Protein AF-A0A4S2L5A6-F1 (afdb_monomer)

Mean predicted aligned error: 13.12 Å

pLDDT: mean 86.9, std 11.58, range [36.34, 98.62]

Sequence (730 aa):
MTTREILTIQLGHYSNFIGAHWWNLQESNFTYDPKNPSEVNHNVLYKEGENSRKQVTFTPRLLVADLKGTLGYLNEQGSLYDTKPSDNQLLWDSTKLEITSAEPSPKSPFIQNLNELDKAVDAETYNFESDVKSWVDYLLPLFHPRTVHSIKQYSHNCTQRPFNIFTYGRDLWATEQFSDNFADRIRSYVEECDLMQGFQVLMDSADGFAGLGASCVQHLRDEYGKSILAFPCLDFNNAEPSASDLVKVVNTALCWQHIGEDSSLYSPLSCGQVGWPFAADSRKFENITYSPELRYHSSAILATALDTVSLRYRTKKYSGASLSDLCADLNKLGRKAAATSLSLPFPMKMKMDLIDVLDGFEGSLWTSLTPSCDIPMDNNMQSIALRGIPEDRIKRPVHEATKQISKPAYKCSSVHEMMTLYLACTCHASATYLCNIEAPLKISLPYPKIFNNNVTEDGNIADWPVGTNVNSVAVMAGMHSGSNVAAMYESLLEQTKRIRNIKKFHAFTDSGLEEDEFMECIHNLADCKEAVMGNKVATFTEEQLEDYQDCTFFTRKEILRIFKRFREIGDPGMIPRTMTPQEASSLRLPLSYLARIPELKENPFRERISEVFTQRQDSGQSTSLSEGICFEEFLEMLSVFSEQAPRDLKVFYAFKIYDFDEDGVLGLGDLERTCRQLTRGGLSAEEVATVCRKVLEESDIDGDGALSYLEFEHVVTRSSDFMATFHIRI

Radius of gyration: 32.07 Å; Cα contacts (8 Å, |Δi|>4): 1258; chains: 1; bounding box: 84×55×101 Å

InterPro domains:
  IPR002048 EF-hand domain [PF13499] (650-716)
  IPR002048 EF-hand domain [PS50222] (646-681)
  IPR002048 EF-hand domain [PS50222] (687-722)
  IPR002048 EF-hand domain [cd00051] (650-712)
  IPR011992 EF-hand domain pair [SSF47473] (533-728)
  IPR018247 EF-Hand 1, calcium-binding site [PS00018] (659-671)
  IPR018247 EF-Hand 1, calcium-binding site [PS00018] (700-712)
  IPR019605 Misato Segment II tubulin-like domain [PF10644] (4-115)
  IPR029209 DML1/Misato, tubulin domain [PF14881] (130-313)
  IPR036525 Tubulin/FtsZ, GTPase domain superfamily [G3DSA:3.40.50.1440] (2-436)
  IPR036525 Tubulin/FtsZ, GTPase domain superfamily [SSF52490] (4-314)
  IPR049942 DML1/Misato [PTHR13391] (4-529)

Structure (mmCIF, N/CA/C/O backbone):
data_AF-A0A4S2L5A6-F1
#
_entry.id   AF-A0A4S2L5A6-F1
#
loop_
_atom_site.group_PDB
_atom_site.id
_atom_site.type_symbol
_atom_site.label_atom_id
_atom_site.label_alt_id
_atom_site.label_comp_id
_atom_site.label_asym_id
_atom_site.label_entity_id
_atom_site.label_seq_id
_atom_site.pdbx_PDB_ins_code
_atom_site.Cartn_x
_atom_site.Cartn_y
_atom_site.Cartn_z
_atom_site.occupancy
_atom_site.B_iso_or_equiv
_atom_site.auth_seq_id
_atom_site.auth_comp_id
_atom_site.auth_asym_id
_atom_site.auth_atom_id
_atom_site.pdbx_PDB_model_num
ATOM 1 N N . MET A 1 1 ? -1.983 -23.517 -16.616 1.00 50.59 1 MET A N 1
ATOM 2 C CA . MET A 1 1 ? -1.564 -23.160 -15.244 1.00 50.59 1 MET A CA 1
ATOM 3 C C . MET A 1 1 ? -2.751 -22.496 -14.590 1.00 50.59 1 MET A C 1
ATOM 5 O O . MET A 1 1 ? -3.344 -21.639 -15.228 1.00 50.59 1 MET A O 1
ATOM 9 N N . THR A 1 2 ? -3.126 -22.914 -13.389 1.00 64.38 2 THR A N 1
ATOM 10 C CA . THR A 1 2 ? -4.162 -22.233 -12.611 1.00 64.38 2 THR A CA 1
ATOM 11 C C . THR A 1 2 ? -3.627 -20.861 -12.197 1.00 64.38 2 THR A C 1
ATOM 13 O O . THR A 1 2 ? -2.618 -20.783 -11.493 1.00 64.38 2 THR A O 1
ATOM 16 N N . THR A 1 3 ? -4.226 -19.791 -12.713 1.00 81.19 3 THR A N 1
ATOM 17 C CA . THR A 1 3 ? -3.853 -18.416 -12.360 1.00 81.19 3 THR A CA 1
ATOM 18 C C . THR A 1 3 ? -4.300 -18.141 -10.929 1.00 81.19 3 THR A C 1
ATOM 20 O O . THR A 1 3 ? -5.350 -18.622 -10.529 1.00 81.19 3 THR A O 1
ATOM 23 N N . ARG A 1 4 ? -3.496 -17.407 -10.155 1.00 90.81 4 ARG A N 1
ATOM 24 C CA . ARG A 1 4 ? -3.888 -16.918 -8.830 1.00 90.81 4 ARG A CA 1
ATOM 25 C C . ARG A 1 4 ? -4.228 -15.442 -8.945 1.00 90.81 4 ARG A C 1
ATOM 27 O O . ARG A 1 4 ? -3.327 -14.629 -9.148 1.00 90.81 4 ARG A O 1
ATOM 34 N N . GLU A 1 5 ? -5.498 -15.092 -8.882 1.00 95.69 5 GLU A N 1
ATOM 35 C CA . GLU A 1 5 ? -5.954 -13.736 -9.178 1.00 95.69 5 GLU A CA 1
ATOM 36 C C . GLU A 1 5 ? -5.862 -12.806 -7.967 1.00 95.69 5 GLU A C 1
ATOM 38 O O . GLU A 1 5 ? -5.945 -13.230 -6.809 1.00 95.69 5 GLU A O 1
ATOM 43 N N . ILE A 1 6 ? -5.677 -11.517 -8.248 1.00 97.38 6 ILE A N 1
ATOM 44 C CA . ILE A 1 6 ? -5.654 -10.441 -7.259 1.00 97.38 6 ILE A CA 1
ATOM 45 C C . ILE A 1 6 ? -6.679 -9.390 -7.677 1.00 97.38 6 ILE A C 1
ATOM 47 O O . ILE A 1 6 ? -6.731 -9.000 -8.844 1.00 97.38 6 ILE A O 1
ATOM 51 N N . LEU A 1 7 ? -7.476 -8.923 -6.715 1.00 97.94 7 LEU A N 1
ATOM 52 C CA . LEU A 1 7 ? -8.350 -7.766 -6.895 1.00 97.94 7 LEU A CA 1
ATOM 53 C C . LEU A 1 7 ? -7.623 -6.507 -6.415 1.00 97.94 7 LEU A C 1
ATOM 55 O O . LEU A 1 7 ? -7.168 -6.446 -5.270 1.00 97.94 7 LEU A O 1
ATOM 59 N N . THR A 1 8 ? -7.532 -5.500 -7.278 1.00 98.38 8 THR A N 1
ATOM 60 C CA . THR A 1 8 ? -6.984 -4.188 -6.929 1.00 98.38 8 THR A CA 1
ATOM 61 C C . THR A 1 8 ? -8.119 -3.220 -6.596 1.00 98.38 8 THR A C 1
ATOM 63 O O . THR A 1 8 ? -9.109 -3.138 -7.320 1.00 98.38 8 THR A O 1
ATOM 66 N N . ILE A 1 9 ? -7.977 -2.467 -5.510 1.00 98.62 9 ILE A N 1
ATOM 67 C CA . ILE A 1 9 ? -8.931 -1.455 -5.048 1.00 98.62 9 ILE A CA 1
ATOM 68 C C . ILE A 1 9 ? -8.199 -0.109 -4.966 1.00 98.62 9 ILE A C 1
ATOM 70 O O . ILE A 1 9 ? -7.100 -0.041 -4.418 1.00 98.62 9 ILE A O 1
ATOM 74 N N . GLN A 1 10 ? -8.776 0.947 -5.538 1.00 98.31 10 GLN A N 1
ATOM 75 C CA . GLN A 1 10 ? -8.211 2.302 -5.574 1.00 98.31 10 GLN A CA 1
ATOM 76 C C . GLN A 1 10 ? -9.214 3.289 -4.972 1.00 98.31 10 GLN A C 1
ATOM 78 O O . GLN A 1 10 ? -10.353 3.374 -5.434 1.00 98.31 10 GLN A O 1
ATOM 83 N N . LEU A 1 11 ? -8.815 3.984 -3.906 1.00 97.94 11 LEU A N 1
ATOM 84 C CA . LEU A 1 11 ? -9.685 4.833 -3.092 1.00 97.94 11 LEU A CA 1
ATOM 85 C C . LEU A 1 11 ? -9.046 6.209 -2.910 1.00 97.94 11 LEU A C 1
ATOM 87 O O . LEU A 1 11 ? -8.252 6.421 -1.994 1.00 97.94 11 LEU A O 1
ATOM 91 N N . GLY A 1 12 ? -9.423 7.151 -3.763 1.00 96.38 12 GLY A N 1
ATOM 92 C CA . GLY A 1 12 ? -8.946 8.524 -3.665 1.00 96.38 12 GLY A CA 1
ATOM 93 C C . GLY A 1 12 ? -8.407 9.078 -4.963 1.00 96.38 12 GLY A C 1
ATOM 94 O O . GLY A 1 12 ? -8.119 8.369 -5.924 1.00 96.38 12 GLY A O 1
ATOM 95 N N . HIS A 1 13 ? -8.307 10.396 -5.011 1.00 95.44 13 HIS A N 1
ATOM 96 C CA . HIS A 1 13 ? -8.002 11.080 -6.249 1.00 95.44 13 HIS A CA 1
ATOM 97 C C . HIS A 1 13 ? -6.552 10.841 -6.684 1.00 95.44 13 HIS A C 1
ATOM 99 O O . HIS A 1 13 ? -6.303 10.533 -7.850 1.00 95.44 13 HIS A O 1
ATOM 105 N N . TYR A 1 14 ? -5.587 10.940 -5.766 1.00 96.38 14 TYR A N 1
ATOM 106 C CA . TYR A 1 14 ? -4.170 10.766 -6.093 1.00 96.38 14 TYR A CA 1
ATOM 107 C C . TYR A 1 14 ? -3.810 9.297 -6.359 1.00 96.38 14 TYR A C 1
ATOM 109 O O . TYR A 1 14 ? -3.102 8.986 -7.319 1.00 96.38 14 TYR A O 1
ATOM 117 N N . SER A 1 15 ? -4.361 8.374 -5.576 1.00 97.50 15 SER A N 1
ATOM 118 C CA . SER A 1 15 ? -4.265 6.930 -5.803 1.00 97.50 15 SER A CA 1
ATOM 119 C C . SER A 1 15 ? -4.847 6.519 -7.157 1.00 97.50 15 SER A C 1
ATOM 121 O O . SER A 1 15 ? -4.264 5.658 -7.817 1.00 97.50 15 SER A O 1
ATOM 123 N N . ASN A 1 16 ? -5.901 7.183 -7.641 1.00 97.50 16 ASN A N 1
ATOM 124 C CA . ASN A 1 16 ? -6.423 6.972 -8.994 1.00 97.50 16 ASN A CA 1
ATOM 125 C C . ASN A 1 16 ? -5.500 7.525 -10.096 1.00 97.50 16 ASN A C 1
ATOM 127 O O . ASN A 1 16 ? -5.396 6.905 -11.153 1.00 97.50 16 ASN A O 1
ATOM 131 N N . PHE A 1 17 ? -4.765 8.623 -9.864 1.00 97.62 17 PHE A N 1
ATOM 132 C CA . PHE A 1 17 ? -3.698 9.080 -10.777 1.00 97.62 17 PHE A CA 1
ATOM 133 C C . PHE A 1 17 ? -2.585 8.026 -10.916 1.00 97.62 17 PHE A C 1
ATOM 135 O O . PHE A 1 17 ? -2.169 7.698 -12.033 1.00 97.62 17 PHE A O 1
ATOM 142 N N . ILE A 1 18 ? -2.145 7.452 -9.787 1.00 98.38 18 ILE A N 1
ATOM 143 C CA . ILE A 1 18 ? -1.168 6.346 -9.752 1.00 98.38 18 ILE A CA 1
ATOM 144 C C . ILE A 1 18 ? -1.743 5.131 -10.476 1.00 98.38 18 ILE A C 1
ATOM 146 O O . ILE A 1 18 ? -1.080 4.531 -11.322 1.00 98.38 18 ILE A O 1
ATOM 150 N N . GLY A 1 19 ? -3.002 4.808 -10.191 1.00 97.62 19 GLY A N 1
ATOM 151 C CA . GLY A 1 19 ? -3.739 3.734 -10.829 1.00 97.62 19 GLY A CA 1
ATOM 152 C C . GLY A 1 19 ? -3.796 3.856 -12.345 1.00 97.62 19 GLY A C 1
ATOM 153 O O . GLY A 1 19 ? -3.450 2.903 -13.037 1.00 97.62 19 GLY A O 1
ATOM 154 N N . ALA A 1 20 ? -4.168 5.024 -12.869 1.00 97.00 20 ALA A N 1
ATOM 155 C CA . ALA A 1 20 ? -4.248 5.274 -14.304 1.00 97.00 20 ALA A CA 1
ATOM 156 C C . ALA A 1 20 ? -2.905 5.003 -14.998 1.00 97.00 20 ALA A C 1
ATOM 158 O O . ALA A 1 20 ? -2.863 4.251 -15.970 1.00 97.00 20 ALA A O 1
ATOM 159 N N . HIS A 1 21 ? -1.787 5.510 -14.461 1.00 97.94 21 HIS A N 1
ATOM 160 C CA . HIS A 1 21 ? -0.467 5.176 -15.004 1.00 97.94 21 HIS A CA 1
ATOM 161 C C . HIS A 1 21 ? -0.135 3.693 -14.876 1.00 97.94 21 HIS A C 1
ATOM 163 O O . HIS A 1 21 ? 0.400 3.113 -15.818 1.00 97.94 21 HIS A O 1
ATOM 169 N N . TRP A 1 22 ? -0.454 3.063 -13.746 1.00 97.38 22 TRP A N 1
ATOM 170 C CA . TRP A 1 22 ? -0.134 1.657 -13.528 1.00 97.38 22 TRP A CA 1
ATOM 171 C C . TRP A 1 22 ? -0.849 0.753 -14.535 1.00 97.38 22 TRP A C 1
ATOM 173 O O . TRP A 1 22 ? -0.226 -0.131 -15.128 1.00 97.38 22 TRP A O 1
ATOM 183 N N . TRP A 1 23 ? -2.132 0.999 -14.794 1.00 96.62 23 TRP A N 1
ATOM 184 C CA . TRP A 1 23 ? -2.876 0.227 -15.782 1.00 96.62 23 TRP A CA 1
ATOM 185 C C . TRP A 1 23 ? -2.448 0.548 -17.214 1.00 96.62 23 TRP A C 1
ATOM 187 O O . TRP A 1 23 ? -2.281 -0.382 -17.998 1.00 96.62 23 TRP A O 1
ATOM 197 N N . ASN A 1 24 ? -2.163 1.815 -17.535 1.00 95.69 24 ASN A N 1
ATOM 198 C CA . ASN A 1 24 ? -1.610 2.204 -18.837 1.00 95.69 24 ASN A CA 1
ATOM 199 C C . ASN A 1 24 ? -0.278 1.502 -19.129 1.00 95.69 24 ASN A C 1
ATOM 201 O O . ASN A 1 24 ? -0.087 0.969 -20.219 1.00 95.69 24 ASN A O 1
ATOM 205 N N . LEU A 1 25 ? 0.631 1.458 -18.147 1.00 94.88 25 LEU A N 1
ATOM 206 C CA . LEU A 1 25 ? 1.906 0.750 -18.264 1.00 94.88 25 LEU A CA 1
ATOM 207 C C . LEU A 1 25 ? 1.692 -0.740 -18.539 1.00 94.88 25 LEU A C 1
ATOM 209 O O . LEU A 1 25 ? 2.411 -1.331 -19.344 1.00 94.88 25 LEU A O 1
ATOM 213 N N . GLN A 1 26 ? 0.713 -1.365 -17.886 1.00 92.38 26 GLN A N 1
ATOM 214 C CA . GLN A 1 26 ? 0.412 -2.773 -18.124 1.00 92.38 26 GLN A CA 1
ATOM 215 C C . GLN A 1 26 ? -0.208 -3.008 -19.507 1.00 92.38 26 GLN A C 1
ATOM 217 O O . GLN A 1 26 ? 0.232 -3.933 -20.189 1.00 92.38 26 GLN A O 1
ATOM 222 N N . GLU A 1 27 ? -1.149 -2.160 -19.936 1.00 89.06 27 GLU A N 1
ATOM 223 C CA . GLU A 1 27 ? -1.795 -2.214 -21.257 1.00 89.06 27 GLU A CA 1
ATOM 224 C C . GLU A 1 27 ? -0.755 -2.111 -22.388 1.00 89.06 27 GLU A C 1
ATOM 226 O O . GLU A 1 27 ? -0.684 -2.970 -23.268 1.00 89.06 27 GLU A O 1
ATOM 231 N N . SER A 1 28 ? 0.157 -1.135 -22.308 1.00 86.06 28 SER A N 1
ATOM 232 C CA . SER A 1 28 ? 1.241 -0.950 -23.288 1.00 86.06 28 SER A CA 1
ATOM 233 C C . SER A 1 28 ? 2.214 -2.134 -23.371 1.00 86.06 28 SER A C 1
ATOM 235 O O . SER A 1 28 ? 2.940 -2.292 -24.359 1.00 86.06 28 SER A O 1
ATOM 237 N N . ASN A 1 29 ? 2.260 -2.978 -22.338 1.00 81.38 29 ASN A N 1
ATOM 238 C CA . ASN A 1 29 ? 3.143 -4.138 -22.269 1.00 81.38 29 ASN A CA 1
ATOM 239 C C . ASN A 1 29 ? 2.482 -5.453 -22.719 1.00 81.38 29 ASN A C 1
ATOM 241 O O . ASN A 1 29 ? 3.184 -6.468 -22.788 1.00 81.38 29 ASN A O 1
ATOM 245 N N . PHE A 1 30 ? 1.192 -5.469 -23.085 1.00 83.75 30 PHE A N 1
ATOM 246 C CA . PHE A 1 30 ? 0.591 -6.657 -23.699 1.00 83.75 30 PHE A CA 1
ATOM 247 C C . PHE A 1 30 ? 1.316 -7.012 -25.000 1.00 83.75 30 PHE A C 1
ATOM 249 O O . PHE A 1 30 ? 1.624 -6.163 -25.837 1.00 83.75 30 PHE A O 1
ATOM 256 N N . THR A 1 31 ? 1.614 -8.300 -25.164 1.00 78.00 31 THR A N 1
ATOM 257 C CA . THR A 1 31 ? 2.256 -8.829 -26.369 1.00 78.00 31 THR A CA 1
ATOM 258 C C . THR A 1 31 ? 1.401 -9.957 -26.919 1.00 78.00 31 THR A C 1
ATOM 260 O O . THR A 1 31 ? 1.193 -10.966 -26.248 1.00 78.00 31 THR A O 1
ATOM 263 N N . TYR A 1 32 ? 0.914 -9.770 -28.145 1.00 73.88 32 TYR A N 1
ATOM 264 C CA . TYR A 1 32 ? 0.072 -10.732 -28.861 1.00 73.88 32 TYR A CA 1
ATOM 265 C C . TYR A 1 32 ? 0.860 -11.559 -29.889 1.00 73.88 32 TYR A C 1
ATOM 267 O O . TYR A 1 32 ? 0.270 -12.362 -30.606 1.00 73.88 32 TYR A O 1
ATOM 275 N N . ASP A 1 33 ? 2.182 -11.364 -29.979 1.00 75.62 33 ASP A N 1
ATOM 276 C CA . ASP A 1 33 ? 3.061 -12.115 -30.879 1.00 75.62 33 ASP A CA 1
ATOM 277 C C . ASP A 1 33 ? 3.296 -13.542 -30.343 1.00 75.62 33 ASP A C 1
ATOM 279 O O . ASP A 1 33 ? 3.960 -13.705 -29.315 1.00 75.62 33 ASP A O 1
ATOM 283 N N . PRO A 1 34 ? 2.822 -14.598 -31.034 1.00 74.44 34 PRO A N 1
ATOM 284 C CA . PRO A 1 34 ? 3.034 -15.977 -30.601 1.00 74.44 34 PRO A CA 1
ATOM 285 C C . PRO A 1 34 ? 4.508 -16.399 -30.606 1.00 74.44 34 PRO A C 1
ATOM 287 O O . PRO A 1 34 ? 4.857 -17.384 -29.958 1.00 74.44 34 PRO A O 1
ATOM 290 N N . LYS A 1 35 ? 5.371 -15.695 -31.354 1.00 79.00 35 LYS A N 1
ATOM 291 C CA . LYS A 1 35 ? 6.808 -15.999 -31.434 1.00 79.00 35 LYS A CA 1
ATOM 292 C C . LYS A 1 35 ? 7.577 -15.502 -30.213 1.00 79.00 35 LYS A C 1
ATOM 294 O O . LYS A 1 35 ? 8.583 -16.109 -29.864 1.00 79.00 35 LYS A O 1
ATOM 299 N N . ASN A 1 36 ? 7.088 -14.443 -29.572 1.00 79.38 36 ASN A N 1
ATOM 300 C CA . ASN A 1 36 ? 7.696 -13.810 -28.405 1.00 79.38 36 ASN A CA 1
ATOM 301 C C . ASN A 1 36 ? 6.641 -13.683 -27.294 1.00 79.38 36 ASN A C 1
ATOM 303 O O . ASN A 1 36 ? 6.092 -12.600 -27.077 1.00 79.38 36 ASN A O 1
ATOM 307 N N . PRO A 1 37 ? 6.291 -14.793 -26.618 1.00 84.69 37 PRO A N 1
ATOM 308 C CA . PRO A 1 37 ? 5.264 -14.767 -25.588 1.00 84.69 37 PRO A CA 1
ATOM 309 C C . PRO A 1 37 ? 5.684 -13.870 -24.418 1.00 84.69 37 PRO A C 1
ATOM 311 O O . PRO A 1 37 ? 6.831 -13.906 -23.981 1.00 84.69 37 PRO A O 1
ATOM 314 N N . SER A 1 38 ? 4.733 -13.114 -23.861 1.00 88.62 38 SER A N 1
ATOM 315 C CA . SER A 1 38 ? 4.985 -12.275 -22.680 1.00 88.62 38 SER A CA 1
ATOM 316 C C . SER A 1 38 ? 5.511 -13.109 -21.504 1.00 88.62 38 SER A C 1
ATOM 318 O O . SER A 1 38 ? 4.902 -14.124 -21.140 1.00 88.62 38 SER A O 1
ATOM 320 N N . GLU A 1 39 ? 6.596 -12.651 -20.876 1.00 91.69 39 GLU A N 1
ATOM 321 C CA . GLU A 1 39 ? 7.146 -13.209 -19.630 1.00 91.69 39 GLU A CA 1
ATOM 322 C C . GLU A 1 39 ? 6.223 -12.966 -18.422 1.00 91.69 39 GLU A C 1
ATOM 324 O O . GLU A 1 39 ? 6.317 -13.656 -17.403 1.00 91.69 39 GLU A O 1
ATOM 329 N N . VAL A 1 40 ? 5.305 -12.003 -18.539 1.00 92.50 40 VAL A N 1
ATOM 330 C CA . VAL A 1 40 ? 4.357 -11.613 -17.495 1.00 92.50 40 VAL A CA 1
ATOM 331 C C . VAL A 1 40 ? 3.028 -12.344 -17.695 1.00 92.50 40 VAL A C 1
ATOM 333 O O . VAL A 1 40 ? 2.489 -12.459 -18.798 1.00 92.50 40 VAL A O 1
ATOM 336 N N . ASN A 1 41 ? 2.480 -12.873 -16.608 1.00 92.06 41 ASN A N 1
ATOM 337 C CA . ASN A 1 41 ? 1.138 -13.423 -16.545 1.00 92.06 41 ASN A CA 1
ATOM 338 C C . ASN A 1 41 ? 0.127 -12.302 -16.269 1.00 92.06 41 ASN A C 1
ATOM 340 O O . ASN A 1 41 ? -0.162 -11.971 -15.119 1.00 92.06 41 ASN A O 1
ATOM 344 N N . HIS A 1 42 ? -0.419 -11.727 -17.340 1.00 91.38 42 HIS A N 1
ATOM 345 C CA . HIS A 1 42 ? -1.397 -10.641 -17.253 1.00 91.38 42 HIS A CA 1
ATOM 346 C C . HIS A 1 42 ? -2.703 -11.067 -16.556 1.00 91.38 42 HIS A C 1
ATOM 348 O O . HIS A 1 42 ? -3.324 -10.240 -15.894 1.00 91.38 42 HIS A O 1
ATOM 354 N N . ASN A 1 43 ? -3.064 -12.356 -16.593 1.00 91.69 43 ASN A N 1
ATOM 355 C CA . ASN A 1 43 ? -4.307 -12.881 -16.007 1.00 91.69 43 ASN A CA 1
ATOM 356 C C . ASN A 1 43 ? -4.380 -12.744 -14.474 1.00 91.69 43 ASN A C 1
ATOM 358 O O . ASN A 1 43 ? -5.452 -12.894 -13.893 1.00 91.69 43 ASN A O 1
ATOM 362 N N . VAL A 1 44 ? -3.249 -12.476 -13.807 1.00 94.06 44 VAL A N 1
ATOM 363 C CA . VAL A 1 44 ? -3.216 -12.225 -12.356 1.00 94.06 44 VAL A CA 1
ATOM 364 C C . VAL A 1 44 ? -4.000 -10.960 -12.001 1.00 94.06 44 VAL A C 1
ATOM 366 O O . VAL A 1 44 ? -4.717 -10.958 -11.003 1.00 94.06 44 VAL A O 1
ATOM 369 N N . LEU A 1 45 ? -3.874 -9.905 -12.816 1.00 95.06 45 LEU A N 1
ATOM 370 C CA . LEU A 1 45 ? -4.517 -8.604 -12.588 1.00 95.06 45 LEU A CA 1
ATOM 371 C C . LEU A 1 45 ? -5.587 -8.262 -13.626 1.00 95.06 45 LEU A C 1
ATOM 373 O O . LEU A 1 45 ? -6.404 -7.384 -13.379 1.00 95.06 45 LEU A O 1
ATOM 377 N N . TYR A 1 46 ? -5.598 -8.928 -14.777 1.00 93.88 46 TYR A N 1
ATOM 378 C CA . TYR A 1 46 ? -6.602 -8.740 -15.817 1.00 93.88 46 TYR A CA 1
ATOM 379 C C . TYR A 1 46 ? -7.539 -9.938 -15.881 1.00 93.88 46 TYR A C 1
ATOM 381 O O . TYR A 1 46 ? -7.178 -11.069 -15.549 1.00 93.88 46 TYR A O 1
ATOM 389 N N . LYS A 1 47 ? -8.754 -9.680 -16.345 1.00 89.88 47 LYS A N 1
ATOM 390 C CA . LYS A 1 47 ? -9.700 -10.706 -16.753 1.00 89.88 47 LYS A CA 1
ATOM 391 C C . LYS A 1 47 ? -9.973 -10.593 -18.242 1.00 89.88 47 LYS A C 1
ATOM 393 O O . LYS A 1 47 ? -10.097 -9.492 -18.780 1.00 89.88 47 LYS A O 1
ATOM 398 N N . GLU A 1 48 ? -10.066 -11.747 -18.877 1.00 87.81 48 GLU A N 1
ATOM 399 C CA . GLU A 1 48 ? -10.546 -11.877 -20.243 1.00 87.81 48 GLU A CA 1
ATOM 400 C C . GLU A 1 48 ? -12.079 -11.844 -20.229 1.00 87.81 48 GLU A C 1
ATOM 402 O O . GLU A 1 48 ? -12.718 -12.457 -19.374 1.00 87.81 48 GLU A O 1
ATOM 407 N N . GLY A 1 49 ? -12.673 -11.095 -21.147 1.00 83.25 49 GLY A N 1
ATOM 408 C CA . GLY A 1 49 ? -14.116 -11.014 -21.333 1.00 83.25 49 GLY A CA 1
ATOM 409 C C . GLY A 1 49 ? -14.463 -10.719 -22.785 1.00 83.25 49 GLY A C 1
ATOM 410 O O . GLY A 1 49 ? -13.585 -10.463 -23.606 1.00 83.25 49 GLY A O 1
ATOM 411 N N . GLU A 1 50 ? -15.750 -10.719 -23.109 1.00 80.88 50 GLU A N 1
ATOM 412 C CA . GLU A 1 50 ? -16.237 -10.397 -24.450 1.00 80.88 50 GLU A CA 1
ATOM 413 C C . GLU A 1 50 ? -17.031 -9.089 -24.432 1.00 80.88 50 GLU A C 1
ATOM 415 O O . GLU A 1 50 ? -17.906 -8.891 -23.589 1.00 80.88 50 GLU A O 1
ATOM 420 N N . ASN A 1 51 ? -16.757 -8.192 -25.381 1.00 77.31 51 ASN A N 1
ATOM 421 C CA . ASN A 1 51 ? -17.577 -6.993 -25.559 1.00 77.31 51 ASN A CA 1
ATOM 422 C C . ASN A 1 51 ? -18.902 -7.310 -26.287 1.00 77.31 51 ASN A C 1
ATOM 424 O O . ASN A 1 51 ? -19.111 -8.411 -26.799 1.00 77.31 51 ASN A O 1
ATOM 428 N N . SER A 1 52 ? -19.790 -6.316 -26.436 1.00 74.81 52 SER A N 1
ATOM 429 C CA . SER A 1 52 ? -21.068 -6.469 -27.166 1.00 74.81 52 SER A CA 1
ATOM 430 C C . SER A 1 52 ? -20.914 -6.922 -28.628 1.00 74.81 52 SER A C 1
ATOM 432 O O . SER A 1 52 ? -21.890 -7.333 -29.254 1.00 74.81 52 SER A O 1
ATOM 434 N N . ARG A 1 53 ? -19.701 -6.842 -29.192 1.00 76.94 53 ARG A N 1
ATOM 435 C CA . ARG A 1 53 ? -19.352 -7.281 -30.552 1.00 76.94 53 ARG A CA 1
ATOM 436 C C . ARG A 1 53 ? -18.717 -8.681 -30.580 1.00 76.94 53 ARG A C 1
ATOM 438 O O . ARG A 1 53 ? -18.252 -9.090 -31.640 1.00 76.94 53 ARG A O 1
ATOM 445 N N . LYS A 1 54 ? -18.705 -9.409 -29.453 1.00 77.38 54 LYS A N 1
ATOM 446 C CA . LYS A 1 54 ? -18.036 -10.713 -29.263 1.00 77.38 54 LYS A CA 1
ATOM 447 C C . LYS A 1 54 ? -16.530 -10.681 -29.540 1.00 77.38 54 LYS A C 1
ATOM 449 O O . LYS A 1 54 ? -15.946 -11.676 -29.962 1.00 77.38 54 LYS A O 1
ATOM 454 N N . GLN A 1 55 ? -15.900 -9.523 -29.365 1.00 79.06 55 GLN A N 1
ATOM 455 C CA . GLN A 1 55 ? -14.448 -9.408 -29.427 1.00 79.06 55 GLN A CA 1
ATOM 456 C C . GLN A 1 55 ? -13.882 -9.666 -28.036 1.00 79.06 55 GLN A C 1
ATOM 458 O O . GLN A 1 55 ? -14.428 -9.169 -27.048 1.00 79.06 55 GLN A O 1
ATOM 463 N N . VAL A 1 56 ? -12.781 -10.414 -27.984 1.00 81.69 56 VAL A N 1
ATOM 464 C CA . VAL A 1 56 ? -12.029 -10.636 -26.750 1.00 81.69 56 VAL A CA 1
ATOM 465 C C . VAL A 1 56 ? -11.474 -9.298 -26.271 1.00 81.69 56 VAL A C 1
ATOM 467 O O . VAL A 1 56 ? -10.847 -8.559 -27.029 1.00 81.69 56 VAL A O 1
ATOM 470 N N . THR A 1 57 ? -11.732 -8.987 -25.010 1.00 83.81 57 THR A N 1
ATOM 471 C CA . THR A 1 57 ? -11.289 -7.779 -24.321 1.00 83.81 57 THR A CA 1
ATOM 472 C C . THR A 1 57 ? -10.632 -8.166 -23.011 1.00 83.81 57 THR A C 1
ATOM 474 O O . THR A 1 57 ? -11.087 -9.081 -22.327 1.00 83.81 57 THR A O 1
ATOM 477 N N . PHE A 1 58 ? -9.572 -7.455 -22.648 1.00 88.31 58 PHE A N 1
ATOM 478 C CA . PHE A 1 58 ? -8.945 -7.587 -21.343 1.00 88.31 58 PHE A CA 1
ATOM 479 C C . PHE A 1 58 ? -9.358 -6.394 -20.493 1.00 88.31 58 PHE A C 1
ATOM 481 O O . PHE A 1 58 ? -9.229 -5.250 -20.918 1.00 88.31 58 PHE A O 1
ATOM 488 N N . THR A 1 59 ? -9.884 -6.658 -19.300 1.00 91.94 59 THR A N 1
ATOM 489 C CA . THR A 1 59 ? -10.230 -5.603 -18.341 1.00 91.94 59 THR A CA 1
ATOM 490 C C . THR A 1 59 ? -9.499 -5.810 -17.023 1.00 91.94 59 THR A C 1
ATOM 492 O O . THR A 1 59 ? -9.358 -6.953 -16.584 1.00 91.94 59 THR A O 1
ATOM 495 N N . PRO A 1 60 ? -9.029 -4.739 -16.366 1.00 95.00 60 PRO A N 1
ATOM 496 C CA . PRO A 1 60 ? -8.436 -4.853 -15.042 1.00 95.00 60 PRO A CA 1
ATOM 497 C C . PRO A 1 60 ? -9.424 -5.432 -14.017 1.00 95.00 60 PRO A C 1
ATOM 499 O O . PRO A 1 60 ? -10.601 -5.062 -13.986 1.00 95.00 60 PRO A O 1
ATOM 502 N N . ARG A 1 61 ? -8.935 -6.298 -13.124 1.00 95.50 61 ARG A N 1
ATOM 503 C CA . ARG A 1 61 ? -9.616 -6.714 -11.887 1.00 95.50 61 ARG A CA 1
ATOM 504 C C . ARG A 1 61 ? -9.494 -5.579 -10.878 1.00 95.50 61 ARG A C 1
ATOM 506 O O . ARG A 1 61 ? -8.668 -5.612 -9.970 1.00 95.50 61 ARG A O 1
ATOM 513 N N . LEU A 1 62 ? -10.282 -4.539 -11.118 1.00 96.56 62 LEU A N 1
ATOM 514 C CA . LEU A 1 62 ? -10.159 -3.249 -10.462 1.00 96.56 62 LEU A CA 1
ATOM 515 C C . LEU A 1 62 ? -11.513 -2.762 -9.947 1.00 96.56 62 LEU A C 1
ATOM 517 O O . LEU A 1 62 ? -12.511 -2.800 -10.676 1.00 96.56 62 LEU A O 1
ATOM 521 N N . LEU A 1 63 ? -11.494 -2.217 -8.733 1.00 97.06 63 LEU A N 1
ATOM 522 C CA . LEU A 1 63 ? -12.517 -1.330 -8.192 1.00 97.06 63 LEU A CA 1
ATOM 523 C C . LEU A 1 63 ? -11.905 0.039 -7.887 1.00 97.06 63 LEU A C 1
ATOM 525 O O . LEU A 1 63 ? -10.869 0.127 -7.238 1.00 97.06 63 LEU A O 1
ATOM 529 N N . VAL A 1 64 ? -12.557 1.097 -8.352 1.00 96.31 64 VAL A N 1
ATOM 530 C CA . VAL A 1 64 ? -12.157 2.493 -8.160 1.00 96.31 64 VAL A CA 1
ATOM 531 C C . VAL A 1 64 ? -13.283 3.233 -7.460 1.00 96.31 64 VAL A C 1
ATOM 533 O O . VAL A 1 64 ? -14.424 3.181 -7.925 1.00 96.31 64 VAL A O 1
ATOM 536 N N . ALA A 1 65 ? -12.962 3.969 -6.398 1.00 95.81 65 ALA A N 1
ATOM 537 C CA . ALA A 1 65 ? -13.857 4.952 -5.807 1.00 95.81 65 ALA A CA 1
ATOM 538 C C . ALA A 1 65 ? -13.246 6.354 -5.860 1.00 95.81 65 ALA A C 1
ATOM 540 O O . ALA A 1 65 ? -12.074 6.558 -5.537 1.00 95.81 65 ALA A O 1
ATOM 541 N N . ASP A 1 66 ? -14.062 7.329 -6.250 1.00 95.31 66 ASP A N 1
ATOM 542 C CA . ASP A 1 66 ? -13.695 8.743 -6.221 1.00 95.31 66 ASP A CA 1
ATOM 543 C C . ASP A 1 66 ? -14.936 9.626 -6.021 1.00 95.31 66 ASP A C 1
ATOM 545 O O . ASP A 1 66 ? -16.082 9.178 -6.149 1.00 95.31 66 ASP A O 1
ATOM 549 N N . LEU A 1 67 ? -14.711 10.897 -5.700 1.00 93.44 67 LEU A N 1
ATOM 550 C CA . LEU A 1 67 ? -15.768 11.871 -5.471 1.00 93.44 67 LEU A CA 1
ATOM 551 C C . LEU A 1 67 ? -16.483 12.246 -6.767 1.00 93.44 67 LEU A C 1
ATOM 553 O O . LEU A 1 67 ? -15.903 12.297 -7.855 1.00 93.44 67 LEU A O 1
ATOM 557 N N . LYS A 1 68 ? -17.756 12.622 -6.642 1.00 87.62 68 LYS A N 1
ATOM 558 C CA . LYS A 1 68 ? -18.494 13.237 -7.744 1.00 87.62 68 LYS A CA 1
ATOM 559 C C . LYS A 1 68 ? -17.720 14.437 -8.309 1.00 87.62 68 LYS A C 1
ATOM 561 O O . LYS A 1 68 ? -17.319 15.337 -7.570 1.00 87.62 68 LYS A O 1
ATOM 566 N N . GLY A 1 69 ? -17.562 14.463 -9.632 1.00 82.94 69 GLY A N 1
ATOM 567 C CA . GLY A 1 69 ? -16.879 15.531 -10.369 1.00 82.94 69 GLY A CA 1
ATOM 568 C C . GLY A 1 69 ? -15.473 15.182 -10.864 1.00 82.94 69 GLY A C 1
ATOM 569 O O . GLY A 1 69 ? -14.964 15.905 -11.713 1.00 82.94 69 GLY A O 1
ATOM 570 N N . THR A 1 70 ? -14.862 14.077 -10.417 1.00 84.31 70 THR A N 1
ATOM 571 C CA . THR A 1 70 ? -13.528 13.661 -10.906 1.00 84.31 70 THR A CA 1
ATOM 572 C C . THR A 1 70 ? -13.572 12.822 -12.177 1.00 84.31 70 THR A C 1
ATOM 574 O O . THR A 1 70 ? -12.624 12.851 -12.958 1.00 84.31 70 THR A O 1
ATOM 577 N N . LEU A 1 71 ? -14.675 12.106 -12.417 1.00 81.94 71 LEU A N 1
ATOM 578 C CA . LEU A 1 71 ? -14.818 11.194 -13.556 1.00 81.94 71 LEU A CA 1
ATOM 579 C C . LEU A 1 71 ? -14.794 11.900 -14.920 1.00 81.94 71 LEU A C 1
ATOM 581 O O . LEU A 1 71 ? -14.632 11.234 -15.937 1.00 81.94 71 LEU A O 1
ATOM 585 N N . GLY A 1 72 ? -14.916 13.231 -14.967 1.00 81.38 72 GLY A N 1
ATOM 586 C CA . GLY A 1 72 ? -14.827 14.001 -16.207 1.00 81.38 72 GLY A CA 1
ATOM 587 C C . GLY A 1 72 ? -15.807 13.488 -17.265 1.00 81.38 72 GLY A C 1
ATOM 588 O O . GLY A 1 72 ? -17.021 13.619 -17.108 1.00 81.38 72 GLY A O 1
ATOM 589 N N . TYR A 1 73 ? -15.274 12.930 -18.355 1.00 77.38 73 TYR A N 1
ATOM 590 C CA . TYR A 1 73 ? -16.058 12.344 -19.449 1.00 77.38 73 TYR A CA 1
ATOM 591 C C . TYR A 1 73 ? -16.434 10.866 -19.223 1.00 77.38 73 TYR A C 1
ATOM 593 O O . TYR A 1 73 ? -17.261 10.329 -19.966 1.00 77.38 73 TYR A O 1
ATOM 601 N N . LEU A 1 74 ? -15.788 10.182 -18.273 1.00 81.06 74 LEU A N 1
ATOM 602 C CA . LEU A 1 74 ? -15.997 8.765 -17.993 1.00 81.06 74 LEU A CA 1
ATOM 603 C C . LEU A 1 74 ? -17.331 8.575 -17.260 1.00 81.06 74 LEU A C 1
ATOM 605 O O . LEU A 1 74 ? -17.634 9.266 -16.290 1.00 81.06 74 LEU A O 1
ATOM 609 N N . ASN A 1 75 ? -18.133 7.618 -17.720 1.00 77.06 75 ASN A N 1
ATOM 610 C CA . ASN A 1 75 ? -19.410 7.296 -17.092 1.00 77.06 75 ASN A CA 1
ATOM 611 C C . ASN A 1 75 ? -19.216 6.367 -15.874 1.00 77.06 75 ASN A C 1
ATOM 613 O O . ASN A 1 75 ? -18.265 5.588 -15.828 1.00 77.06 75 ASN A O 1
ATOM 617 N N . GLU A 1 76 ? -20.165 6.367 -14.928 1.00 73.81 76 GLU A N 1
ATOM 618 C CA . GLU A 1 76 ? -20.219 5.406 -13.806 1.00 73.81 76 GLU A CA 1
ATOM 619 C C . GLU A 1 76 ? -20.285 3.945 -14.303 1.00 73.81 76 GLU A C 1
ATOM 621 O O . GLU A 1 76 ? -19.856 3.028 -13.611 1.00 73.81 76 GLU A O 1
ATOM 626 N N . GLN A 1 77 ? -20.780 3.722 -15.527 1.00 73.44 77 GLN A N 1
ATOM 627 C CA . GLN A 1 77 ? -20.816 2.413 -16.194 1.00 73.44 77 GLN A CA 1
ATOM 628 C C . GLN A 1 77 ? -19.510 2.055 -16.934 1.00 73.44 77 GLN A C 1
ATOM 630 O O . GLN A 1 77 ? -19.462 1.050 -17.642 1.00 73.44 77 GLN A O 1
ATOM 635 N N . GLY A 1 78 ? -18.443 2.842 -16.781 1.00 70.69 78 GLY A N 1
ATOM 636 C CA . GLY A 1 78 ? -17.189 2.633 -17.502 1.00 70.69 78 GLY A CA 1
ATOM 637 C C . GLY A 1 78 ? -17.305 2.936 -19.000 1.00 70.69 78 GLY A C 1
ATOM 638 O O . GLY A 1 78 ? -18.177 3.691 -19.433 1.00 70.69 78 GLY A O 1
ATOM 639 N N . SER A 1 79 ? -16.384 2.371 -19.783 1.00 69.38 79 SER A N 1
ATOM 640 C CA . SER A 1 79 ? -16.243 2.620 -21.228 1.00 69.38 79 SER A CA 1
ATOM 641 C C . SER A 1 79 ? -16.310 1.352 -22.087 1.00 69.38 79 SER A C 1
ATOM 643 O O . SER A 1 79 ? -16.289 1.453 -23.310 1.00 69.38 79 SER A O 1
ATOM 645 N N . LEU A 1 80 ? -16.386 0.161 -21.475 1.00 67.06 80 LEU A N 1
ATOM 646 C CA . LEU A 1 80 ? -16.321 -1.113 -22.201 1.00 67.06 80 LEU A CA 1
ATOM 647 C C . LEU A 1 80 ? -17.556 -1.391 -23.072 1.00 67.06 80 LEU A C 1
ATOM 649 O O . LEU A 1 80 ? -17.430 -1.947 -24.163 1.00 67.06 80 LEU A O 1
ATOM 653 N N . TYR A 1 81 ? -18.747 -1.043 -22.586 1.00 70.69 81 TYR A N 1
ATOM 654 C CA . TYR A 1 81 ? -19.996 -1.269 -23.307 1.00 70.69 81 TYR A CA 1
ATOM 655 C C . TYR A 1 81 ? -20.613 0.073 -23.699 1.00 70.69 81 TYR A C 1
ATOM 657 O O . TYR A 1 81 ? -20.743 0.962 -22.860 1.00 70.69 81 TYR A O 1
ATOM 665 N N . ASP A 1 82 ? -21.062 0.189 -24.952 1.00 57.84 82 ASP A N 1
ATOM 666 C CA . ASP A 1 82 ? -21.932 1.278 -25.420 1.00 57.84 82 ASP A CA 1
ATOM 667 C C . ASP A 1 82 ? -23.347 1.097 -24.838 1.00 57.84 82 ASP A C 1
ATOM 669 O O . ASP A 1 82 ? -24.336 0.907 -25.552 1.00 57.84 82 ASP A O 1
ATOM 673 N N . THR A 1 83 ? -23.469 1.080 -23.513 1.00 53.12 83 THR A N 1
ATOM 674 C CA . THR A 1 83 ? -24.769 1.144 -22.863 1.00 53.12 83 THR A CA 1
ATOM 675 C C . THR A 1 83 ? -25.249 2.582 -22.964 1.00 53.12 83 THR A C 1
ATOM 677 O O . THR A 1 83 ? -24.748 3.483 -22.290 1.00 53.12 83 THR A O 1
ATOM 680 N N . LYS A 1 84 ? -26.248 2.818 -23.827 1.00 51.72 84 LYS A N 1
ATOM 681 C CA . LYS A 1 84 ? -27.084 4.016 -23.688 1.00 51.72 84 LYS A CA 1
ATOM 682 C C . LYS A 1 84 ? -27.521 4.073 -22.221 1.00 51.72 84 LYS A C 1
ATOM 684 O O . LYS A 1 84 ? -27.874 3.009 -21.698 1.00 51.72 84 LYS A O 1
ATOM 689 N N . PRO A 1 85 ? -27.471 5.245 -21.557 1.00 51.12 85 PRO A N 1
ATOM 690 C CA . PRO A 1 85 ? -27.972 5.354 -20.196 1.00 51.12 85 PRO A CA 1
ATOM 691 C C . PRO A 1 85 ? -29.352 4.710 -20.188 1.00 51.12 85 PRO A C 1
ATOM 693 O O . PRO A 1 85 ? -30.174 5.017 -21.054 1.00 51.12 85 PRO A O 1
ATOM 696 N N . SER A 1 86 ? -29.548 3.724 -19.309 1.00 45.16 86 SER A N 1
ATOM 697 C CA . SER A 1 86 ? -30.852 3.100 -19.149 1.00 45.16 86 SER A CA 1
ATOM 698 C C . SER A 1 86 ? -31.841 4.238 -18.971 1.00 45.16 86 SER A C 1
ATOM 700 O O . SER A 1 86 ? -31.615 5.079 -18.096 1.00 45.16 86 SER A O 1
ATOM 702 N N . ASP A 1 87 ? -32.884 4.295 -19.805 1.00 43.53 87 ASP A N 1
ATOM 703 C CA . ASP A 1 87 ? -34.056 5.102 -19.493 1.00 43.53 87 ASP A CA 1
ATOM 704 C C . ASP A 1 87 ? -34.468 4.638 -18.102 1.00 43.53 87 ASP A C 1
ATOM 706 O O . ASP A 1 87 ? -35.023 3.549 -17.941 1.00 43.53 87 ASP A O 1
ATOM 710 N N . ASN A 1 88 ? -34.087 5.400 -17.074 1.00 48.38 88 ASN A N 1
ATOM 711 C CA . ASN A 1 88 ? -34.598 5.185 -15.741 1.00 48.38 88 ASN A CA 1
ATOM 712 C C . ASN A 1 88 ? -36.101 5.278 -15.946 1.00 48.38 88 ASN A C 1
ATOM 714 O O . ASN A 1 88 ? -36.596 6.360 -16.263 1.00 48.38 88 ASN A O 1
ATOM 718 N N . GLN A 1 89 ? -36.812 4.150 -15.868 1.00 45.34 89 GLN A N 1
ATOM 719 C CA . GLN A 1 89 ? -38.262 4.169 -15.808 1.00 45.34 89 GLN A CA 1
ATOM 720 C C . GLN A 1 89 ? -38.587 5.000 -14.575 1.00 45.34 89 GLN A C 1
ATOM 722 O O . GLN A 1 89 ? -38.480 4.538 -13.441 1.00 45.34 89 GLN A O 1
ATOM 727 N N . LEU A 1 90 ? -38.853 6.282 -14.810 1.00 53.53 90 LEU A N 1
ATOM 728 C CA . LEU A 1 90 ? -39.154 7.250 -13.782 1.00 53.53 90 LEU A CA 1
ATOM 729 C C . LEU A 1 90 ? -40.438 6.754 -13.129 1.00 53.53 90 LEU A C 1
ATOM 731 O O . LEU A 1 90 ? -41.514 6.820 -13.714 1.00 53.53 90 LEU A O 1
ATOM 735 N N . LEU A 1 91 ? -40.313 6.230 -11.910 1.00 56.47 91 LEU A N 1
ATOM 736 C CA . LEU A 1 91 ? -41.451 5.800 -11.092 1.00 56.47 91 LEU A CA 1
ATOM 737 C C . LEU A 1 91 ? -42.346 6.991 -10.683 1.00 56.47 91 LEU A C 1
ATOM 739 O O . LEU A 1 91 ? -43.389 6.802 -10.066 1.00 56.47 91 LEU A O 1
ATOM 743 N N . TRP A 1 92 ? -41.916 8.219 -10.988 1.00 59.41 92 TRP A N 1
ATOM 744 C CA . TRP A 1 92 ? -42.510 9.485 -10.577 1.00 59.41 92 TRP A CA 1
ATOM 745 C C . TRP A 1 92 ? -43.040 10.227 -11.808 1.00 59.41 92 TRP A C 1
ATOM 747 O O . TRP A 1 92 ? -42.440 10.180 -12.881 1.00 59.41 92 TRP A O 1
ATOM 757 N N . ASP A 1 93 ? -44.164 10.925 -11.642 1.00 63.28 93 ASP A N 1
ATOM 758 C CA . ASP A 1 93 ? -44.827 11.676 -12.710 1.00 63.28 93 ASP A CA 1
ATOM 759 C C . ASP A 1 93 ? -43.879 12.723 -13.321 1.00 63.28 93 ASP A C 1
ATOM 761 O O . ASP A 1 93 ? -43.497 13.703 -12.675 1.00 63.28 93 ASP A O 1
ATOM 765 N N . SER A 1 94 ? -43.511 12.501 -14.585 1.00 58.34 94 SER A N 1
ATOM 766 C CA . SER A 1 94 ? -42.583 13.328 -15.371 1.00 58.34 94 SER A CA 1
ATOM 767 C C . SER A 1 94 ? -42.933 14.822 -15.410 1.00 58.34 94 SER A C 1
ATOM 769 O O . SER A 1 94 ? -42.061 15.648 -15.654 1.00 58.34 94 SER A O 1
ATOM 771 N N . THR A 1 95 ? -44.186 15.189 -15.128 1.00 61.94 95 THR A N 1
ATOM 772 C CA . THR A 1 95 ? -44.650 16.585 -15.118 1.00 61.94 95 THR A CA 1
ATOM 773 C C . THR A 1 95 ? -44.298 17.360 -13.842 1.00 61.94 95 THR A C 1
ATOM 775 O O . THR A 1 95 ? -44.490 18.575 -13.801 1.00 61.94 95 THR A O 1
ATOM 778 N N . LYS A 1 96 ? -43.779 16.690 -12.801 1.00 60.56 96 LYS A N 1
ATOM 779 C CA . LYS A 1 96 ? -43.467 17.288 -11.486 1.00 60.56 96 LYS A CA 1
ATOM 780 C C . LYS A 1 96 ? -41.981 17.256 -11.115 1.00 60.56 96 LYS A C 1
ATOM 782 O O . LYS A 1 96 ? -41.637 17.580 -9.982 1.00 60.56 96 LYS A O 1
ATOM 787 N N . LEU A 1 97 ? -41.113 16.854 -12.041 1.00 54.09 97 LEU A N 1
ATOM 788 C CA . LEU A 1 97 ? -39.673 16.742 -11.821 1.00 54.09 97 LEU A CA 1
ATOM 789 C C . LEU A 1 97 ? -38.918 17.813 -12.605 1.00 54.09 97 LEU A C 1
ATOM 791 O O . LEU A 1 97 ? -39.009 17.886 -13.827 1.00 54.09 97 LEU A O 1
ATOM 795 N N . GLU A 1 98 ? -38.122 18.607 -11.898 1.00 53.16 98 GLU A N 1
ATOM 796 C CA . GLU A 1 98 ? -37.119 19.470 -12.511 1.00 53.16 98 GLU A CA 1
ATOM 797 C C . GLU A 1 98 ? -35.826 18.658 -12.678 1.00 53.16 98 GLU A C 1
ATOM 799 O O . GLU A 1 98 ? -35.087 18.424 -11.723 1.00 53.16 98 GLU A O 1
ATOM 804 N N . ILE A 1 99 ? -35.582 18.149 -13.890 1.00 57.12 99 ILE A N 1
ATOM 805 C CA . ILE A 1 99 ? -34.356 17.409 -14.215 1.00 57.12 99 ILE A CA 1
ATOM 806 C C . ILE A 1 99 ? -33.281 18.420 -14.613 1.00 57.12 99 ILE A C 1
ATOM 808 O O . ILE A 1 99 ? -33.272 18.927 -15.733 1.00 57.12 99 ILE A O 1
ATOM 812 N N . THR A 1 100 ? -32.353 18.706 -13.704 1.00 49.84 100 THR A N 1
ATOM 813 C CA . THR A 1 100 ? -31.158 19.498 -14.014 1.00 49.84 100 THR A CA 1
ATOM 814 C C . THR A 1 100 ? -30.061 18.565 -14.533 1.00 49.84 100 THR A C 1
ATOM 816 O O . THR A 1 100 ? -29.459 17.815 -13.766 1.00 49.84 100 THR A O 1
ATOM 819 N N . SER A 1 101 ? -29.801 18.582 -15.843 1.00 55.91 101 SER A N 1
ATOM 820 C CA . SER A 1 101 ? -28.660 17.875 -16.441 1.00 55.91 101 SER A CA 1
ATOM 821 C C . SER A 1 101 ? -27.473 18.828 -16.550 1.00 55.91 101 SER A C 1
ATOM 823 O O . SER A 1 101 ? -27.598 19.893 -17.151 1.00 55.91 101 SER A O 1
ATOM 825 N N . ALA A 1 102 ? -26.322 18.452 -15.992 1.00 60.59 102 ALA A N 1
ATOM 826 C CA . ALA A 1 102 ? -25.065 19.146 -16.263 1.00 60.59 102 ALA A CA 1
ATOM 827 C C . ALA A 1 102 ? -24.547 18.761 -17.659 1.00 60.59 102 ALA A C 1
ATOM 829 O O . ALA A 1 102 ? -24.777 17.636 -18.112 1.00 60.59 102 ALA A O 1
ATOM 830 N N . GLU A 1 103 ? -23.860 19.678 -18.342 1.00 61.44 103 GLU A N 1
ATOM 831 C CA . GLU A 1 103 ? -23.199 19.353 -19.608 1.00 61.44 103 GLU A CA 1
ATOM 832 C C . GLU A 1 103 ? -22.071 18.328 -19.371 1.00 61.44 103 GLU A C 1
ATOM 834 O O . GLU A 1 103 ? -21.333 18.453 -18.385 1.00 61.44 103 GLU A O 1
ATOM 839 N N . PRO A 1 104 ? -21.918 17.305 -20.237 1.00 66.81 104 PRO A N 1
ATOM 840 C CA . PRO A 1 104 ? -20.818 16.353 -20.132 1.00 66.81 104 PRO A CA 1
ATOM 841 C C . PRO A 1 104 ? -19.475 17.081 -20.209 1.00 66.81 104 PRO A C 1
ATOM 843 O O . PRO A 1 104 ? -19.280 17.935 -21.076 1.00 66.81 104 PRO A O 1
ATOM 846 N N . SER A 1 105 ? -18.529 16.724 -19.336 1.00 73.19 105 SER A N 1
ATOM 847 C CA . SER A 1 105 ? -17.185 17.301 -19.425 1.00 73.19 105 SER A CA 1
ATOM 848 C C . SER A 1 105 ? -16.538 16.902 -20.757 1.00 73.19 105 SER A C 1
ATOM 850 O O . SER A 1 105 ? -16.645 15.738 -21.161 1.00 73.19 105 SER A O 1
ATOM 852 N N . PRO A 1 106 ? -15.872 17.835 -21.458 1.00 77.88 106 PRO A N 1
ATOM 853 C CA . PRO A 1 106 ? -15.246 17.525 -22.732 1.00 77.88 106 PRO A CA 1
ATOM 854 C C . PRO A 1 106 ? -14.130 16.495 -22.533 1.00 77.88 106 PRO A C 1
ATOM 856 O O . PRO A 1 106 ? -13.334 16.595 -21.601 1.00 77.88 106 PRO A O 1
ATOM 859 N N . LYS A 1 107 ? -14.061 15.509 -23.434 1.00 81.88 107 LYS A N 1
ATOM 860 C CA . LYS A 1 107 ? -12.935 14.565 -23.509 1.00 81.88 107 LYS A CA 1
ATOM 861 C C . LYS A 1 107 ? -11.637 15.335 -23.765 1.00 81.88 107 LYS A C 1
ATOM 863 O O . LYS A 1 107 ? -11.655 16.286 -24.549 1.00 81.88 107 LYS A O 1
ATOM 868 N N . SER A 1 108 ? -10.523 14.902 -23.176 1.00 84.06 108 SER A N 1
ATOM 869 C CA . SER A 1 108 ? -9.207 15.465 -23.502 1.00 84.06 108 SER A CA 1
ATOM 870 C C . SER A 1 108 ? -8.877 15.244 -24.991 1.00 84.06 108 SER A C 1
ATOM 872 O O . SER A 1 108 ? -9.374 14.278 -25.583 1.00 84.06 108 SER A O 1
ATOM 874 N N . PRO A 1 109 ? -8.042 16.093 -25.622 1.00 83.44 109 PRO A N 1
ATOM 875 C CA . PRO A 1 109 ? -7.670 15.926 -27.030 1.00 83.44 109 PRO A CA 1
ATOM 876 C C . PRO A 1 109 ? -7.096 14.534 -27.331 1.00 83.44 109 PRO A C 1
ATOM 878 O O . PRO A 1 109 ? -7.407 13.938 -28.361 1.00 83.44 109 PRO A O 1
ATOM 881 N N . PHE A 1 110 ? -6.322 13.987 -26.389 1.00 85.25 110 PHE A N 1
ATOM 882 C CA . PHE A 1 110 ? -5.772 12.638 -26.473 1.00 85.25 110 PHE A CA 1
ATOM 883 C C . PHE A 1 110 ? -6.869 11.566 -26.529 1.00 85.25 110 PHE A C 1
ATOM 885 O O . PHE A 1 110 ? -6.875 10.727 -27.427 1.00 85.25 110 PHE A O 1
ATOM 892 N N . ILE A 1 111 ? -7.847 11.626 -25.621 1.00 83.56 111 ILE A N 1
ATOM 893 C CA . ILE A 1 111 ? -8.950 10.658 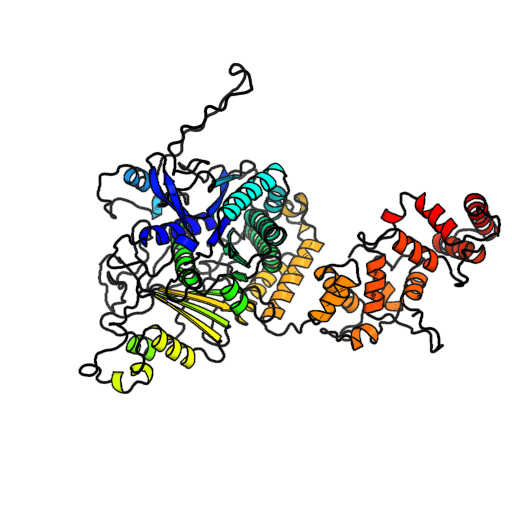-25.575 1.00 83.56 111 ILE A CA 1
ATOM 894 C C . ILE A 1 111 ? -9.890 10.814 -26.776 1.00 83.56 111 ILE A C 1
ATOM 896 O O . ILE A 1 111 ? -10.455 9.829 -27.255 1.00 83.56 111 ILE A O 1
ATOM 900 N N . GLN A 1 112 ? -10.089 12.033 -27.281 1.00 82.88 112 GLN A N 1
ATOM 901 C CA . GLN A 1 112 ? -10.851 12.247 -28.514 1.00 82.88 112 GLN A CA 1
ATOM 902 C C . GLN A 1 112 ? -10.195 11.514 -29.688 1.00 82.88 112 GLN A C 1
ATOM 904 O O . GLN A 1 112 ? -10.872 10.753 -30.374 1.00 82.88 112 GLN A O 1
ATOM 909 N N . ASN A 1 113 ? -8.879 11.665 -29.851 1.00 82.38 113 ASN A N 1
ATOM 910 C CA . ASN A 1 113 ? -8.130 11.013 -30.920 1.00 82.38 113 ASN A CA 1
ATOM 911 C C . ASN A 1 113 ? -8.086 9.485 -30.773 1.00 82.38 113 ASN A C 1
ATOM 913 O O . ASN A 1 113 ? -8.287 8.786 -31.757 1.00 82.38 113 ASN A O 1
ATOM 917 N N . LEU A 1 114 ? -7.934 8.963 -29.549 1.00 80.31 114 LEU A N 1
ATOM 918 C CA . LEU A 1 114 ? -7.959 7.517 -29.283 1.00 80.31 114 LEU A CA 1
ATOM 919 C C . LEU A 1 114 ? -9.273 6.853 -29.750 1.00 80.31 114 LEU A C 1
ATOM 921 O O . LEU A 1 114 ? -9.280 5.697 -30.162 1.00 80.31 114 LEU A O 1
ATOM 925 N N . ASN A 1 115 ? -10.391 7.587 -29.695 1.00 70.81 115 ASN A N 1
ATOM 926 C CA . ASN A 1 115 ? -11.698 7.104 -30.149 1.00 70.81 115 ASN A CA 1
ATOM 927 C C . ASN A 1 115 ? -11.885 7.208 -31.680 1.00 70.81 115 ASN A C 1
ATOM 929 O O . ASN A 1 115 ? -12.751 6.532 -32.239 1.00 70.81 115 ASN A O 1
ATOM 933 N N . GLU A 1 116 ? -11.089 8.032 -32.367 1.00 70.75 116 GLU A N 1
ATOM 934 C CA . GLU A 1 116 ? -11.056 8.153 -33.827 1.00 70.75 116 GLU A CA 1
ATOM 935 C C . GLU A 1 116 ? -10.029 7.156 -34.396 1.00 70.75 116 GLU A C 1
ATOM 937 O O . GLU A 1 116 ? -8.881 7.502 -34.650 1.00 70.75 116 GLU A O 1
ATOM 942 N N . LEU A 1 117 ? -10.458 5.904 -34.585 1.00 51.94 117 LEU A N 1
ATOM 943 C CA . LEU A 1 117 ? -9.684 4.692 -34.939 1.00 51.94 117 LEU A CA 1
ATOM 944 C C . LEU A 1 117 ? -8.683 4.743 -36.133 1.00 51.94 117 LEU A C 1
ATOM 946 O O . LEU A 1 117 ? -8.122 3.702 -36.458 1.00 51.94 117 LEU A O 1
ATOM 950 N N . ASP A 1 118 ? -8.415 5.886 -36.775 1.00 43.97 118 ASP A N 1
ATOM 951 C CA . ASP A 1 118 ? -7.726 5.966 -38.081 1.00 43.97 118 ASP A CA 1
ATOM 952 C C . ASP A 1 118 ? -6.530 6.943 -38.178 1.00 43.97 118 ASP A C 1
ATOM 954 O O . ASP A 1 118 ? -6.006 7.158 -39.275 1.00 43.97 118 ASP A O 1
ATOM 958 N N . LYS A 1 119 ? -6.040 7.545 -37.083 1.00 47.31 119 LYS A N 1
ATOM 959 C CA . LYS A 1 119 ? -4.873 8.455 -37.150 1.00 47.31 119 LYS A CA 1
ATOM 960 C C . LYS A 1 119 ? -3.704 7.982 -36.292 1.00 47.31 119 LYS A C 1
ATOM 962 O O . LYS A 1 119 ? -3.861 7.688 -35.114 1.00 47.31 119 LYS A O 1
ATOM 967 N N . ALA A 1 120 ? -2.512 7.951 -36.892 1.00 50.22 120 ALA A N 1
ATOM 968 C CA . ALA A 1 120 ? -1.263 7.804 -36.155 1.00 50.22 120 ALA A CA 1
ATOM 969 C C . ALA A 1 120 ? -1.154 8.935 -35.118 1.00 50.22 120 ALA A C 1
ATOM 971 O O . ALA A 1 120 ? -1.327 10.110 -35.446 1.00 50.22 120 ALA A O 1
ATOM 972 N N . VAL A 1 121 ? -0.920 8.564 -33.861 1.00 55.53 121 VAL A N 1
ATOM 973 C CA . VAL A 1 121 ? -0.846 9.498 -32.736 1.00 55.53 121 VAL A CA 1
ATOM 974 C C . VAL A 1 121 ? 0.546 10.136 -32.728 1.00 55.53 121 VAL A C 1
ATOM 976 O O . VAL A 1 121 ? 1.490 9.550 -32.202 1.00 55.53 121 VAL A O 1
ATOM 979 N N . ASP A 1 122 ? 0.695 11.330 -33.308 1.00 55.41 122 ASP A N 1
ATOM 980 C CA . ASP A 1 122 ? 1.949 12.089 -33.212 1.00 55.41 122 ASP A CA 1
ATOM 981 C C . ASP A 1 122 ? 2.114 12.679 -31.804 1.00 55.41 122 ASP A C 1
ATOM 983 O O . ASP A 1 122 ? 1.333 13.527 -31.359 1.00 55.41 122 ASP A O 1
ATOM 987 N N . ALA A 1 123 ? 3.171 12.253 -31.108 1.00 53.31 123 ALA A N 1
ATOM 988 C CA . ALA A 1 123 ? 3.494 12.623 -29.726 1.00 53.31 123 ALA A CA 1
ATOM 989 C C . ALA A 1 123 ? 3.875 14.101 -29.512 1.00 53.31 123 ALA A C 1
ATOM 991 O O . ALA A 1 123 ? 4.109 14.503 -28.370 1.00 53.31 123 ALA A O 1
ATOM 992 N N . GLU A 1 124 ? 3.985 14.893 -30.580 1.00 56.84 124 GLU A N 1
ATOM 993 C CA . GLU A 1 124 ? 4.204 16.347 -30.532 1.00 56.84 124 GLU A CA 1
ATOM 994 C C . GLU A 1 124 ? 2.889 17.144 -30.474 1.00 56.84 124 GLU A C 1
ATOM 996 O O . GLU A 1 124 ? 2.908 18.349 -30.241 1.00 56.84 124 GLU A O 1
ATOM 1001 N N . THR A 1 125 ? 1.741 16.479 -30.641 1.00 67.38 125 THR A N 1
ATOM 1002 C CA . THR A 1 125 ? 0.430 17.143 -30.742 1.00 67.38 125 THR A CA 1
ATOM 1003 C C . THR A 1 125 ? -0.218 17.428 -29.381 1.00 67.38 125 THR A C 1
ATOM 1005 O O . THR A 1 125 ? -1.074 18.304 -29.286 1.00 67.38 125 THR A O 1
ATOM 1008 N N . TYR A 1 126 ? 0.167 16.704 -28.323 1.00 79.88 126 TYR A N 1
ATOM 1009 C CA . TYR A 1 126 ? -0.512 16.734 -27.019 1.00 79.88 126 TYR A CA 1
ATOM 1010 C C . TYR A 1 126 ? 0.398 17.281 -25.923 1.00 79.88 126 TYR A C 1
ATOM 1012 O O . TYR A 1 126 ? 1.521 16.799 -25.756 1.00 79.88 126 TYR A O 1
ATOM 1020 N N . ASN A 1 127 ? -0.105 18.232 -25.133 1.00 84.88 127 ASN A N 1
ATOM 1021 C CA . ASN A 1 127 ? 0.611 18.766 -23.982 1.00 84.88 127 ASN A CA 1
ATOM 1022 C C . ASN A 1 127 ? -0.017 18.251 -22.682 1.00 84.88 127 ASN A C 1
ATOM 1024 O O . ASN A 1 127 ? -0.779 18.945 -22.013 1.00 84.88 127 ASN A O 1
ATOM 1028 N N . PHE A 1 128 ? 0.322 17.019 -22.301 1.00 87.19 128 PHE A N 1
ATOM 1029 C CA . PHE A 1 128 ? -0.225 16.397 -21.091 1.00 87.19 128 PHE A CA 1
ATOM 1030 C C . PHE A 1 128 ? 0.069 17.182 -19.803 1.00 87.19 128 PHE A C 1
ATOM 1032 O O . PHE A 1 128 ? -0.715 17.096 -18.863 1.00 87.19 128 PHE A O 1
ATOM 1039 N N . GLU A 1 129 ? 1.145 17.975 -19.756 1.00 87.44 129 GLU A N 1
ATOM 1040 C CA . GLU A 1 129 ? 1.478 18.799 -18.584 1.00 87.44 129 GLU A CA 1
ATOM 1041 C C . GLU A 1 129 ? 0.423 19.883 -18.318 1.00 87.44 129 GLU A C 1
ATOM 1043 O O . GLU A 1 129 ? 0.182 20.232 -17.164 1.00 87.44 129 GLU A O 1
ATOM 1048 N N . SER A 1 130 ? -0.228 20.397 -19.370 1.00 85.62 130 SER A N 1
ATOM 1049 C CA . SER A 1 130 ? -1.323 21.372 -19.262 1.00 85.62 130 SER A CA 1
ATOM 1050 C C . SER A 1 130 ? -2.714 20.754 -19.371 1.00 85.62 130 SER A C 1
ATOM 1052 O O . SER A 1 130 ? -3.675 21.292 -18.817 1.00 85.62 130 SER A O 1
ATOM 1054 N N . ASP A 1 131 ? -2.836 19.660 -20.120 1.00 85.88 131 ASP A N 1
ATOM 1055 C CA . ASP A 1 131 ? -4.130 19.116 -20.532 1.00 85.88 131 ASP A CA 1
ATOM 1056 C C . ASP A 1 131 ? -4.733 18.178 -19.479 1.00 85.88 131 ASP A C 1
ATOM 1058 O O . ASP A 1 131 ? -5.956 18.048 -19.403 1.00 85.88 131 ASP A O 1
ATOM 1062 N N . VAL A 1 132 ? -3.895 17.536 -18.659 1.00 88.62 132 VAL A N 1
ATOM 1063 C CA . VAL A 1 132 ? -4.336 16.580 -17.638 1.00 88.62 132 VAL A CA 1
ATOM 1064 C C . VAL A 1 132 ? -4.832 17.318 -16.397 1.00 88.62 132 VAL A C 1
ATOM 1066 O O . VAL A 1 132 ? -4.058 17.939 -15.669 1.00 88.62 132 VAL A O 1
ATOM 1069 N N . LYS A 1 133 ? -6.133 17.205 -16.117 1.00 87.69 133 LYS A N 1
ATOM 1070 C CA . LYS A 1 133 ? -6.772 17.745 -14.905 1.00 87.69 133 LYS A CA 1
ATOM 1071 C C . LYS A 1 133 ? -7.231 16.644 -13.960 1.00 87.69 133 LYS A C 1
ATOM 1073 O O . LYS A 1 133 ? -7.239 16.845 -12.750 1.00 87.69 133 LYS A O 1
ATOM 1078 N N . SER A 1 134 ? -7.605 15.495 -14.510 1.00 91.06 134 SER A N 1
ATOM 1079 C CA . SER A 1 134 ? -8.035 14.311 -13.777 1.00 91.06 134 SER A CA 1
ATOM 1080 C C . SER A 1 134 ? -7.353 13.056 -14.321 1.00 91.06 134 SER A C 1
ATOM 1082 O O . SER A 1 134 ? -6.890 13.014 -15.461 1.00 91.06 134 SER A O 1
ATOM 1084 N N . TRP A 1 135 ? -7.331 12.000 -13.513 1.00 92.88 135 TRP A N 1
ATOM 1085 C CA . TRP A 1 135 ? -6.738 10.706 -13.854 1.00 92.88 135 TRP A CA 1
ATOM 1086 C C . TRP A 1 135 ? -7.406 10.025 -15.063 1.00 92.88 135 TRP A C 1
ATOM 1088 O O . TRP A 1 135 ? -6.805 9.169 -15.707 1.00 92.88 135 TRP A O 1
ATOM 1098 N N . VAL A 1 136 ? -8.637 10.420 -15.413 1.00 92.19 136 VAL A N 1
ATOM 1099 C CA . VAL A 1 136 ? -9.358 9.916 -16.596 1.00 92.19 136 VAL A CA 1
ATOM 1100 C C . VAL A 1 136 ? -8.833 10.483 -17.920 1.00 92.19 136 VAL A C 1
ATOM 1102 O O . VAL A 1 136 ? -9.066 9.885 -18.971 1.00 92.19 136 VAL A O 1
ATOM 1105 N N . ASP A 1 137 ? -8.131 11.622 -17.903 1.00 91.00 137 ASP A N 1
ATOM 1106 C CA . ASP A 1 137 ? -7.782 12.386 -19.115 1.00 91.00 137 ASP A CA 1
ATOM 1107 C C . ASP A 1 137 ? -6.729 11.699 -19.995 1.00 91.00 137 ASP A C 1
ATOM 1109 O O . ASP A 1 137 ? -6.504 12.114 -21.135 1.00 91.00 137 ASP A O 1
ATOM 1113 N N . TYR A 1 138 ? -6.102 10.645 -19.479 1.00 91.81 138 TYR A N 1
ATOM 1114 C CA . TYR A 1 138 ? -5.048 9.880 -20.135 1.00 91.81 138 TYR A CA 1
ATOM 1115 C C . TYR A 1 138 ? -5.201 8.364 -19.914 1.00 91.81 138 TYR A C 1
ATOM 1117 O O . TYR A 1 138 ? -4.240 7.616 -20.053 1.00 91.81 138 TYR A O 1
ATOM 1125 N N . LEU A 1 139 ? -6.390 7.881 -19.553 1.00 91.38 139 LEU A N 1
ATOM 1126 C CA . LEU A 1 139 ? -6.631 6.456 -19.318 1.00 91.38 139 LEU A CA 1
ATOM 1127 C C . LEU A 1 139 ? -6.705 5.668 -20.643 1.00 91.38 139 LEU A C 1
ATOM 1129 O O . LEU A 1 139 ? -7.462 6.042 -21.537 1.00 91.38 139 LEU A O 1
ATOM 1133 N N . LEU A 1 140 ? -5.946 4.572 -20.758 1.00 89.69 140 LEU A N 1
ATOM 1134 C CA . LEU A 1 140 ? -5.968 3.655 -21.908 1.00 89.69 140 LEU A CA 1
ATOM 1135 C C . LEU A 1 140 ? -6.933 2.466 -21.738 1.00 89.69 140 LEU A C 1
ATOM 1137 O O . LEU A 1 140 ? -7.692 2.200 -22.672 1.00 89.69 140 LEU A O 1
ATOM 1141 N N . PRO A 1 141 ? -6.935 1.727 -20.606 1.00 86.88 141 PRO A N 1
ATOM 1142 C CA . PRO A 1 141 ? -7.763 0.534 -20.477 1.00 86.88 141 PRO A CA 1
ATOM 1143 C C . PRO A 1 141 ? -9.255 0.856 -20.483 1.00 86.88 141 PRO A C 1
ATOM 1145 O O . PRO A 1 141 ? -9.714 1.834 -19.887 1.00 86.88 141 PRO A O 1
ATOM 1148 N N . LEU A 1 142 ? -10.034 -0.042 -21.082 1.00 85.06 142 LEU A N 1
ATOM 1149 C CA . LEU A 1 142 ? -11.488 0.015 -21.016 1.00 85.06 142 LEU A CA 1
ATOM 1150 C C . LEU A 1 142 ? -11.976 -0.577 -19.692 1.00 85.06 142 LEU A C 1
ATOM 1152 O O . LEU A 1 142 ? -11.660 -1.715 -19.341 1.00 85.06 142 LEU A O 1
ATOM 1156 N N . PHE A 1 143 ? -12.770 0.192 -18.950 1.00 89.38 143 PHE A N 1
ATOM 1157 C CA . PHE A 1 143 ? -13.284 -0.237 -17.650 1.00 89.38 143 PHE A CA 1
ATOM 1158 C C . PHE A 1 143 ? -14.627 -0.949 -17.771 1.00 89.38 143 PHE A C 1
ATOM 1160 O O . PHE A 1 143 ? -15.531 -0.503 -18.484 1.00 89.38 143 PHE A O 1
ATOM 1167 N N . HIS A 1 144 ? -14.767 -2.039 -17.014 1.00 89.12 144 HIS A N 1
ATOM 1168 C CA . HIS A 1 144 ? -16.025 -2.758 -16.855 1.00 89.12 144 HIS A CA 1
ATOM 1169 C C . HIS A 1 144 ? -17.029 -1.892 -16.062 1.00 89.12 144 HIS A C 1
ATOM 1171 O O . HIS A 1 144 ? -16.620 -1.208 -15.123 1.00 89.12 144 HIS A O 1
ATOM 1177 N N . PRO A 1 145 ? -18.353 -1.993 -16.293 1.00 85.88 145 PRO A N 1
ATOM 1178 C CA . PRO A 1 145 ? -19.368 -1.235 -15.539 1.00 85.88 145 PRO A CA 1
ATOM 1179 C C . PRO A 1 145 ? -19.395 -1.418 -14.022 1.00 85.88 145 PRO A C 1
ATOM 1181 O O . PRO A 1 145 ? -20.076 -0.687 -13.308 1.00 85.88 145 PRO A O 1
ATOM 1184 N N . ARG A 1 146 ? -18.670 -2.415 -13.514 1.00 88.25 146 ARG A N 1
ATOM 1185 C CA . ARG A 1 146 ? -18.558 -2.674 -12.075 1.00 88.25 146 ARG A CA 1
ATOM 1186 C C . ARG A 1 146 ? -17.351 -1.985 -11.450 1.00 88.25 146 ARG A C 1
ATOM 1188 O O . ARG A 1 146 ? -17.343 -1.831 -10.237 1.00 88.25 146 ARG A O 1
ATOM 1195 N N . THR A 1 147 ? -16.379 -1.572 -12.265 1.00 91.56 147 THR A N 1
ATOM 1196 C CA . THR A 1 147 ? -15.097 -1.010 -11.832 1.00 91.56 147 THR A CA 1
ATOM 1197 C C . THR A 1 147 ? -15.261 0.325 -11.126 1.00 91.56 147 THR A C 1
ATOM 1199 O O . THR A 1 147 ? -14.671 0.515 -10.074 1.00 91.56 147 THR A O 1
ATOM 1202 N N . VAL A 1 148 ? -16.052 1.244 -11.677 1.00 92.00 148 VAL A N 1
ATOM 1203 C CA . VAL A 1 148 ? -16.135 2.616 -11.164 1.00 92.00 148 VAL A CA 1
ATOM 1204 C C . VAL A 1 148 ? -17.294 2.754 -10.178 1.00 92.00 148 VAL A C 1
ATOM 1206 O O . VAL A 1 148 ? -18.426 2.361 -10.469 1.00 92.00 148 VAL A O 1
ATOM 1209 N N . HIS A 1 149 ? -17.018 3.348 -9.021 1.00 91.44 149 HIS A N 1
ATOM 1210 C CA . HIS A 1 149 ? -18.008 3.762 -8.036 1.00 91.44 149 HIS A CA 1
ATOM 1211 C C . HIS A 1 149 ? -17.834 5.257 -7.726 1.00 91.44 149 HIS A C 1
ATOM 1213 O O . HIS A 1 149 ? -16.781 5.687 -7.263 1.00 91.44 149 HIS A O 1
ATOM 1219 N N . SER A 1 150 ? -18.866 6.068 -7.976 1.00 90.69 150 SER A N 1
ATOM 1220 C CA . SER A 1 150 ? -18.834 7.500 -7.650 1.00 90.69 150 SER A CA 1
ATOM 1221 C C . SER A 1 150 ? -19.490 7.766 -6.298 1.00 90.69 150 SER A C 1
ATOM 1223 O O . SER A 1 150 ? -20.658 7.431 -6.096 1.00 90.69 150 SER A O 1
ATOM 1225 N N . ILE A 1 151 ? -18.755 8.415 -5.392 1.00 91.38 151 ILE A N 1
ATOM 1226 C CA . ILE A 1 151 ? -19.258 8.859 -4.089 1.00 91.38 151 ILE A CA 1
ATOM 1227 C C . ILE A 1 151 ? -20.112 10.112 -4.301 1.00 91.38 151 ILE A C 1
ATOM 1229 O O . ILE A 1 151 ? -19.612 11.161 -4.711 1.00 91.38 151 ILE A O 1
ATOM 1233 N N . LYS A 1 152 ? -21.415 10.010 -4.016 1.00 87.62 152 LYS A N 1
ATOM 1234 C CA . LYS A 1 152 ? -22.414 11.052 -4.337 1.00 87.62 152 LYS A CA 1
ATOM 1235 C C . LYS A 1 152 ? -22.628 12.057 -3.203 1.00 87.62 152 LYS A C 1
ATOM 1237 O O . LYS A 1 152 ? -23.106 13.160 -3.452 1.00 87.62 152 LYS A O 1
ATOM 1242 N N . GLN A 1 153 ? -22.272 11.682 -1.976 1.00 86.88 153 GLN A N 1
ATOM 1243 C CA . GLN A 1 153 ? -22.451 12.466 -0.750 1.00 86.88 153 GLN A CA 1
ATOM 1244 C C . GLN A 1 153 ? -21.475 13.650 -0.654 1.00 86.88 153 GLN A C 1
ATOM 1246 O O . GLN A 1 153 ? -21.750 14.622 0.052 1.00 86.88 153 GLN A O 1
ATOM 1251 N N . TYR A 1 154 ? -20.358 13.572 -1.380 1.00 90.19 154 TYR A N 1
ATOM 1252 C CA . TYR A 1 154 ? -19.288 14.565 -1.416 1.00 90.19 154 TYR A CA 1
ATOM 1253 C C . TYR A 1 154 ? -18.967 14.937 -2.866 1.00 90.19 154 TYR A C 1
ATOM 1255 O O . TYR A 1 154 ? -19.277 14.201 -3.801 1.00 90.19 154 TYR A O 1
ATOM 1263 N N . SER A 1 155 ? -18.372 16.111 -3.072 1.00 88.00 155 SER A N 1
ATOM 1264 C CA . SER A 1 155 ? -17.979 16.590 -4.401 1.00 88.00 155 SER A CA 1
ATOM 1265 C C . SER A 1 155 ? -16.519 17.015 -4.407 1.00 88.00 155 SER A C 1
ATOM 1267 O O . SER A 1 155 ? -16.024 17.592 -3.436 1.00 88.00 155 SER A O 1
ATOM 1269 N N . HIS A 1 156 ? -15.838 16.732 -5.511 1.00 87.25 156 HIS A N 1
ATOM 1270 C CA . HIS A 1 156 ? -14.441 17.091 -5.699 1.00 87.25 156 HIS A CA 1
ATOM 1271 C C . HIS A 1 156 ? -14.238 18.611 -5.630 1.00 87.25 156 HIS A C 1
ATOM 1273 O O . HIS A 1 156 ? -15.047 19.374 -6.158 1.00 87.25 156 HIS A O 1
ATOM 1279 N N . ASN A 1 157 ? -13.166 19.049 -4.962 1.00 84.50 157 ASN A N 1
ATOM 1280 C CA . ASN A 1 157 ? -12.842 20.462 -4.714 1.00 84.50 157 ASN A CA 1
ATOM 1281 C C . ASN A 1 157 ? -13.981 21.286 -4.071 1.00 84.50 157 ASN A C 1
ATOM 1283 O O . ASN A 1 157 ? -14.057 22.502 -4.249 1.00 84.50 157 ASN A O 1
ATOM 1287 N N . CYS A 1 158 ? -14.871 20.648 -3.300 1.00 86.50 158 CYS A N 1
ATOM 1288 C CA . CYS A 1 158 ? -15.919 21.350 -2.561 1.00 86.50 158 CYS A CA 1
ATOM 1289 C C . CYS A 1 158 ? -15.343 22.080 -1.337 1.00 86.50 158 CYS A C 1
ATOM 1291 O O . CYS A 1 158 ? -14.813 21.452 -0.424 1.00 86.50 158 CYS A O 1
ATOM 1293 N N . THR A 1 159 ? -15.505 23.403 -1.283 1.00 86.50 159 THR A N 1
ATOM 1294 C CA . THR A 1 159 ? -15.072 24.227 -0.139 1.00 86.50 159 THR A CA 1
ATOM 1295 C C . THR A 1 159 ? -16.059 24.215 1.027 1.00 86.50 159 THR A C 1
ATOM 1297 O O . THR A 1 159 ? -15.657 24.439 2.163 1.00 86.50 159 THR A O 1
ATOM 1300 N N . GLN A 1 160 ? -17.345 23.956 0.765 1.00 85.00 160 GLN A N 1
ATOM 1301 C CA . GLN A 1 160 ? -18.399 23.971 1.788 1.00 85.00 160 GLN A CA 1
ATOM 1302 C C . GLN A 1 160 ? -18.462 22.667 2.590 1.00 85.00 160 GLN A C 1
ATOM 1304 O O . GLN A 1 160 ? -18.696 22.697 3.794 1.00 85.00 160 GLN A O 1
ATOM 1309 N N . ARG A 1 161 ? -18.256 21.524 1.924 1.00 86.44 161 ARG A N 1
ATOM 1310 C CA . ARG A 1 161 ? -18.254 20.188 2.533 1.00 86.44 161 ARG A CA 1
ATOM 1311 C C . ARG A 1 161 ? -17.083 19.362 1.981 1.00 86.44 161 ARG A C 1
ATOM 1313 O O . ARG A 1 161 ? -17.297 18.488 1.137 1.00 86.44 161 ARG A O 1
ATOM 1320 N N . PRO A 1 162 ? -15.843 19.671 2.394 1.00 91.44 162 PRO A N 1
ATOM 1321 C CA . PRO A 1 162 ? -14.666 18.938 1.945 1.00 91.44 162 PRO A CA 1
ATOM 1322 C C . PRO A 1 162 ? -14.652 17.509 2.506 1.00 91.44 162 PRO A C 1
ATOM 1324 O O . PRO A 1 162 ? -15.085 17.260 3.629 1.00 91.44 162 PRO A O 1
ATOM 1327 N N . PHE A 1 163 ? -14.121 16.566 1.729 1.00 95.06 163 PHE A N 1
ATOM 1328 C CA . PHE A 1 163 ? -13.897 15.183 2.161 1.00 95.06 163 PHE A CA 1
ATOM 1329 C C . PHE A 1 163 ? -12.448 15.008 2.634 1.00 95.06 163 PHE A C 1
ATOM 1331 O O . PHE A 1 163 ? -11.643 14.327 2.010 1.00 95.06 163 PHE A O 1
ATOM 1338 N N . ASN A 1 164 ? -12.081 15.723 3.697 1.00 93.25 164 ASN A N 1
ATOM 1339 C CA . ASN A 1 164 ? -10.688 15.900 4.122 1.00 93.25 164 ASN A CA 1
ATOM 1340 C C . ASN A 1 164 ? -10.394 15.420 5.548 1.00 93.25 164 ASN A C 1
ATOM 1342 O O . ASN A 1 164 ? -9.309 15.700 6.049 1.00 93.25 164 ASN A O 1
ATOM 1346 N N . ILE A 1 165 ? -11.335 14.746 6.205 1.00 96.00 165 ILE A N 1
ATOM 1347 C CA . ILE A 1 165 ? -11.202 14.255 7.581 1.00 96.00 165 ILE A CA 1
ATOM 1348 C C . ILE A 1 165 ? -11.390 12.742 7.571 1.00 96.00 165 ILE A C 1
ATOM 1350 O O . ILE A 1 165 ? -12.352 12.257 6.979 1.00 96.00 165 ILE A O 1
ATOM 1354 N N . PHE A 1 166 ? -10.497 12.016 8.242 1.00 97.19 166 PHE A N 1
ATOM 1355 C CA . PHE A 1 166 ? -10.497 10.554 8.335 1.00 97.19 166 PHE A CA 1
ATOM 1356 C C . PHE A 1 166 ? -11.879 9.984 8.693 1.00 97.19 166 PHE A C 1
ATOM 1358 O O . PHE A 1 166 ? -12.418 9.136 7.985 1.00 97.19 166 PHE A O 1
ATOM 1365 N N . THR A 1 167 ? -12.495 10.509 9.748 1.00 96.81 167 THR A N 1
ATOM 1366 C CA . THR A 1 167 ? -13.815 10.091 10.240 1.00 96.81 167 THR A CA 1
ATOM 1367 C C . THR A 1 167 ? -14.921 10.255 9.200 1.00 96.81 167 THR A C 1
ATOM 1369 O O . THR A 1 167 ? -15.767 9.382 9.110 1.00 96.81 167 THR A O 1
ATOM 1372 N N . TYR A 1 168 ? -14.878 11.258 8.311 1.00 96.94 168 TYR A N 1
ATOM 1373 C CA . TYR A 1 168 ? -15.873 11.374 7.232 1.00 96.94 168 TYR A CA 1
ATOM 1374 C C . TYR A 1 168 ? -15.875 10.160 6.297 1.00 96.94 168 TYR A C 1
ATOM 1376 O O . TYR A 1 168 ? -16.930 9.771 5.799 1.00 96.94 168 TYR A O 1
ATOM 1384 N N . GLY A 1 169 ? -14.707 9.567 6.035 1.00 97.06 169 GLY A N 1
ATOM 1385 C CA . GLY A 1 169 ? -14.613 8.343 5.242 1.00 97.06 169 GLY A CA 1
ATOM 1386 C C . GLY A 1 169 ? -15.050 7.100 6.001 1.00 97.06 169 GLY A C 1
ATOM 1387 O O . GLY A 1 169 ? -15.709 6.242 5.416 1.00 97.06 169 GLY A O 1
ATOM 1388 N N . ARG A 1 170 ? -14.737 7.033 7.300 1.00 96.50 170 ARG A N 1
ATOM 1389 C CA . ARG A 1 170 ? -15.225 5.976 8.198 1.00 96.50 170 ARG A CA 1
ATOM 1390 C C . ARG A 1 170 ? -16.752 5.985 8.282 1.00 96.50 170 ARG A C 1
ATOM 1392 O O . ARG A 1 170 ? -17.389 4.959 8.068 1.00 96.50 170 ARG A O 1
ATOM 1399 N N . ASP A 1 171 ? -17.337 7.156 8.499 1.00 96.31 171 ASP A N 1
ATOM 1400 C CA . ASP A 1 171 ? -18.783 7.347 8.592 1.00 96.31 171 ASP A CA 1
ATOM 1401 C C . ASP A 1 171 ? -19.474 7.030 7.262 1.00 96.31 171 ASP A C 1
ATOM 1403 O O . ASP A 1 171 ? -20.555 6.445 7.249 1.00 96.31 171 ASP A O 1
ATOM 1407 N N . LEU A 1 172 ? -18.847 7.376 6.129 1.00 96.44 172 LEU A N 1
ATOM 1408 C CA . LEU A 1 172 ? -19.352 7.005 4.808 1.00 96.44 172 LEU A CA 1
ATOM 1409 C C . LEU A 1 172 ? -19.422 5.482 4.653 1.00 96.44 172 LEU A C 1
ATOM 1411 O O . LEU A 1 172 ? -20.455 4.982 4.211 1.00 96.44 172 LEU A O 1
ATOM 1415 N N . TRP A 1 173 ? -18.366 4.756 5.036 1.00 96.50 173 TRP A N 1
ATOM 1416 C CA . TRP A 1 173 ? -18.375 3.291 5.020 1.00 96.50 173 TRP A CA 1
ATOM 1417 C C . TRP A 1 173 ? -19.458 2.721 5.938 1.00 96.50 173 TRP A C 1
ATOM 1419 O O . TRP A 1 173 ? -20.150 1.794 5.544 1.00 96.50 173 TRP A O 1
ATOM 1429 N N . ALA A 1 174 ? -19.665 3.305 7.120 1.00 94.19 174 ALA A N 1
ATOM 1430 C CA . ALA A 1 174 ? -20.680 2.852 8.073 1.00 94.19 174 ALA A CA 1
ATOM 1431 C C . ALA A 1 174 ? -22.131 3.004 7.569 1.00 94.19 174 ALA A C 1
ATOM 1433 O O . ALA A 1 174 ? -23.046 2.415 8.142 1.00 94.19 174 ALA A O 1
ATOM 1434 N N . THR A 1 175 ? -22.376 3.775 6.503 1.00 95.69 175 THR A N 1
ATOM 1435 C CA . THR A 1 175 ? -23.710 3.828 5.893 1.00 95.69 175 THR A CA 1
ATOM 1436 C C . THR A 1 175 ? -24.027 2.530 5.146 1.00 95.69 175 THR A C 1
ATOM 1438 O O . THR A 1 175 ? -23.302 2.157 4.223 1.00 95.69 175 THR A O 1
ATOM 1441 N N . GLU A 1 176 ? -25.155 1.886 5.476 1.00 90.12 176 GLU A N 1
ATOM 1442 C CA . GLU A 1 176 ? -25.612 0.640 4.824 1.00 90.12 176 GLU A CA 1
ATOM 1443 C C . GLU A 1 176 ? -25.610 0.766 3.294 1.00 90.12 176 GLU A C 1
ATOM 1445 O O . GLU A 1 176 ? -25.078 -0.081 2.585 1.00 90.12 176 GLU A O 1
ATOM 1450 N N . GLN A 1 177 ? -26.096 1.898 2.769 1.00 90.38 177 GLN A N 1
ATOM 1451 C CA . GLN A 1 177 ? -26.148 2.141 1.328 1.00 90.38 177 GLN A CA 1
ATOM 1452 C C . GLN A 1 177 ? -24.773 2.052 0.646 1.00 90.38 177 GLN A C 1
ATOM 1454 O O . GLN A 1 177 ? -24.681 1.536 -0.471 1.00 90.38 177 GLN A O 1
ATOM 1459 N N . PHE A 1 178 ? -23.729 2.620 1.256 1.00 92.94 178 PHE A N 1
ATOM 1460 C CA . PHE A 1 178 ? -22.393 2.589 0.671 1.00 92.94 178 PHE A CA 1
ATOM 1461 C C . PHE A 1 178 ? -21.739 1.226 0.897 1.00 92.94 178 PHE A C 1
ATOM 1463 O O . PHE A 1 178 ? -21.264 0.633 -0.074 1.00 92.94 178 PHE A O 1
ATOM 1470 N N . SER A 1 179 ? -21.749 0.740 2.145 1.00 93.00 179 SER A N 1
ATOM 1471 C CA . SER A 1 179 ? -21.135 -0.534 2.535 1.00 93.00 179 SER A CA 1
ATOM 1472 C C . SER A 1 179 ? -21.653 -1.677 1.674 1.00 93.00 179 SER A C 1
ATOM 1474 O O . SER A 1 179 ? -20.866 -2.327 0.991 1.00 93.00 179 SER A O 1
ATOM 1476 N N . ASP A 1 180 ? -22.976 -1.851 1.602 1.00 92.31 180 ASP A N 1
ATOM 1477 C CA . ASP A 1 180 ? -23.593 -2.956 0.871 1.00 92.31 180 ASP A CA 1
ATOM 1478 C C . ASP A 1 180 ? -23.278 -2.859 -0.622 1.00 92.31 180 ASP A C 1
ATOM 1480 O O . ASP A 1 180 ? -22.850 -3.832 -1.243 1.00 92.31 180 ASP A O 1
ATOM 1484 N N . ASN A 1 181 ? -23.393 -1.661 -1.213 1.00 92.62 181 ASN A N 1
ATOM 1485 C CA . ASN A 1 181 ? -23.119 -1.492 -2.639 1.00 92.62 181 ASN A CA 1
ATOM 1486 C C . ASN A 1 181 ? -21.659 -1.788 -2.997 1.00 92.62 181 ASN A C 1
ATOM 1488 O O . ASN A 1 181 ? -21.386 -2.376 -4.047 1.00 92.62 181 ASN A O 1
ATOM 1492 N N . PHE A 1 182 ? -20.719 -1.328 -2.173 1.00 94.50 182 PHE A N 1
ATOM 1493 C CA . PHE A 1 182 ? -19.299 -1.512 -2.435 1.00 94.50 182 PHE A CA 1
ATOM 1494 C C . PHE A 1 182 ? -18.864 -2.954 -2.132 1.00 94.50 182 PHE A C 1
ATOM 1496 O O . PHE A 1 182 ? -18.164 -3.557 -2.948 1.00 94.50 182 PHE A O 1
ATOM 1503 N N . ALA A 1 183 ? -19.351 -3.545 -1.038 1.00 95.00 183 ALA A N 1
ATOM 1504 C CA . ALA A 1 183 ? -19.125 -4.943 -0.676 1.00 95.00 183 ALA A CA 1
ATOM 1505 C C . ALA A 1 183 ? -19.686 -5.912 -1.727 1.00 95.00 183 ALA A C 1
ATOM 1507 O O . ALA A 1 183 ? -18.993 -6.847 -2.120 1.00 95.00 183 ALA A O 1
ATOM 1508 N N . ASP A 1 184 ? -20.881 -5.659 -2.270 1.00 95.06 184 ASP A N 1
ATOM 1509 C CA . ASP A 1 184 ? -21.465 -6.463 -3.352 1.00 95.06 184 ASP A CA 1
ATOM 1510 C C . ASP A 1 184 ? -20.596 -6.452 -4.617 1.00 95.06 184 ASP A C 1
ATOM 1512 O O . ASP A 1 184 ? -20.440 -7.473 -5.299 1.00 95.06 184 ASP A O 1
ATOM 1516 N N . ARG A 1 185 ? -19.987 -5.302 -4.936 1.00 95.19 185 ARG A N 1
ATOM 1517 C CA . ARG A 1 185 ? -19.047 -5.179 -6.059 1.00 95.19 185 ARG A CA 1
ATOM 1518 C C . ARG A 1 185 ? -17.759 -5.946 -5.798 1.00 95.19 185 ARG A C 1
ATOM 1520 O O . ARG A 1 185 ? -17.280 -6.610 -6.717 1.00 95.19 185 ARG A O 1
ATOM 1527 N N . ILE A 1 186 ? -17.219 -5.878 -4.578 1.00 96.94 186 ILE A N 1
ATOM 1528 C CA . ILE A 1 186 ? -16.064 -6.690 -4.168 1.00 96.94 186 ILE A CA 1
ATOM 1529 C C . ILE A 1 186 ? -16.417 -8.168 -4.332 1.00 96.94 186 ILE A C 1
ATOM 1531 O O . ILE A 1 186 ? -15.746 -8.860 -5.096 1.00 96.94 186 ILE A O 1
ATOM 1535 N N . ARG A 1 187 ? -17.512 -8.622 -3.712 1.00 96.38 187 ARG A N 1
ATOM 1536 C CA . ARG A 1 187 ? -17.976 -10.013 -3.753 1.00 96.38 187 ARG A CA 1
ATOM 1537 C C . ARG A 1 187 ? -18.114 -10.519 -5.185 1.00 96.38 187 ARG A C 1
ATOM 1539 O O . ARG A 1 187 ? -17.571 -11.565 -5.512 1.00 96.38 187 ARG A O 1
ATOM 1546 N N . SER A 1 188 ? -18.714 -9.717 -6.064 1.00 94.38 188 SER A N 1
ATOM 1547 C CA . SER A 1 188 ? -18.854 -10.042 -7.488 1.00 94.38 188 SER A CA 1
ATOM 1548 C C . SER A 1 188 ? -17.515 -10.307 -8.191 1.00 94.38 188 SER A C 1
ATOM 1550 O O . SER A 1 188 ? -17.439 -11.169 -9.060 1.00 94.38 188 SER A O 1
ATOM 1552 N N . TYR A 1 189 ? -16.459 -9.551 -7.871 1.00 94.62 189 TYR A N 1
ATOM 1553 C CA . TYR A 1 189 ? -15.127 -9.786 -8.439 1.00 94.62 189 TYR A CA 1
ATOM 1554 C C . TYR A 1 189 ? -14.421 -10.980 -7.794 1.00 94.62 189 TYR A C 1
ATOM 1556 O O . TYR A 1 189 ? -13.668 -11.674 -8.476 1.00 94.62 189 TYR A O 1
ATOM 1564 N N . VAL A 1 190 ? -14.650 -11.216 -6.502 1.00 95.00 190 VAL A N 1
ATOM 1565 C CA . VAL A 1 190 ? -14.092 -12.367 -5.784 1.00 95.00 190 VAL A CA 1
ATOM 1566 C C . VAL A 1 190 ? -14.686 -13.675 -6.305 1.00 95.00 190 VAL A C 1
ATOM 1568 O O . VAL A 1 190 ? -13.934 -14.598 -6.598 1.00 95.00 190 VAL A O 1
ATOM 1571 N N . GLU A 1 191 ? -16.005 -13.736 -6.496 1.00 94.12 191 GLU A N 1
ATOM 1572 C CA . GLU A 1 191 ? -16.719 -14.902 -7.043 1.00 94.12 191 GLU A CA 1
ATOM 1573 C C . GLU A 1 191 ? -16.312 -15.233 -8.491 1.00 94.12 191 GLU A C 1
ATOM 1575 O O . GLU A 1 191 ? -16.444 -16.372 -8.928 1.00 94.12 191 GLU A O 1
ATOM 1580 N N . GLU A 1 192 ? -15.784 -14.254 -9.232 1.00 91.31 192 GLU A N 1
ATOM 1581 C CA . GLU A 1 192 ? -15.233 -14.434 -10.584 1.00 91.31 192 GLU A CA 1
ATOM 1582 C C . GLU A 1 192 ? -13.797 -14.970 -10.617 1.00 91.31 192 GLU A C 1
ATOM 1584 O O . GLU A 1 192 ? -13.253 -15.201 -11.701 1.00 91.31 192 GLU A O 1
ATOM 1589 N N . CYS A 1 193 ? -13.129 -15.076 -9.472 1.00 92.62 193 CYS A N 1
ATOM 1590 C CA . CYS A 1 193 ? -11.767 -15.591 -9.401 1.00 92.62 193 CYS A CA 1
ATOM 1591 C C . CYS A 1 193 ? -11.790 -17.096 -9.131 1.00 92.62 193 CYS A C 1
ATOM 1593 O O . CYS A 1 193 ? -12.437 -17.544 -8.186 1.00 92.62 193 CYS A O 1
ATOM 1595 N N . ASP A 1 194 ? -11.016 -17.867 -9.896 1.00 91.75 194 ASP A N 1
ATOM 1596 C CA . ASP A 1 194 ? -10.905 -19.310 -9.671 1.00 91.75 194 ASP A CA 1
ATOM 1597 C C . ASP A 1 194 ? -10.072 -19.602 -8.411 1.00 91.75 194 ASP A C 1
ATOM 1599 O O . ASP A 1 194 ? -10.394 -20.496 -7.624 1.00 91.75 194 ASP A O 1
ATOM 1603 N N . LEU A 1 195 ? -8.977 -18.856 -8.210 1.00 90.69 195 LEU A N 1
ATOM 1604 C CA . LEU A 1 195 ? -8.041 -19.027 -7.096 1.00 90.69 195 LEU A CA 1
ATOM 1605 C C . LEU A 1 195 ? -7.519 -17.677 -6.599 1.00 90.69 195 LEU A C 1
ATOM 1607 O O . LEU A 1 195 ? -6.323 -17.370 -6.677 1.00 90.69 195 LEU A O 1
ATOM 1611 N N . MET A 1 196 ? -8.412 -16.888 -6.004 1.00 93.50 196 MET A N 1
ATOM 1612 C CA . MET A 1 196 ? -8.033 -15.606 -5.419 1.00 93.50 196 MET A CA 1
ATOM 1613 C C . MET A 1 196 ? -6.964 -15.763 -4.326 1.00 93.50 196 MET A C 1
ATOM 1615 O O . MET A 1 196 ? -7.170 -16.440 -3.309 1.00 93.50 196 MET A O 1
ATOM 1619 N N . GLN A 1 197 ? -5.832 -15.079 -4.511 1.00 94.69 197 GLN A N 1
ATOM 1620 C CA . GLN A 1 197 ? -4.731 -15.071 -3.541 1.00 94.69 197 GLN A CA 1
ATOM 1621 C C . GLN A 1 197 ? -4.752 -13.858 -2.601 1.00 94.69 197 GLN A C 1
ATOM 1623 O O . GLN A 1 197 ? -4.223 -13.950 -1.494 1.00 94.69 197 GLN A O 1
ATOM 1628 N N . GLY A 1 198 ? -5.368 -12.740 -2.995 1.00 96.94 198 GLY A N 1
ATOM 1629 C CA . GLY A 1 198 ? -5.471 -11.578 -2.116 1.00 96.94 198 GLY A CA 1
ATOM 1630 C C . GLY A 1 198 ? -5.850 -10.274 -2.799 1.00 96.94 198 GLY A C 1
ATOM 1631 O O . GLY A 1 198 ? -6.339 -10.262 -3.929 1.00 96.94 198 GLY A O 1
ATOM 1632 N N . PHE A 1 199 ? -5.608 -9.180 -2.081 1.00 98.56 199 PHE A N 1
ATOM 1633 C CA . PHE A 1 199 ? -6.004 -7.830 -2.460 1.00 98.56 199 PHE A CA 1
ATOM 1634 C C . PHE A 1 199 ? -4.801 -6.891 -2.520 1.00 98.56 199 PHE A C 1
ATOM 1636 O O . PHE A 1 199 ? -3.880 -6.976 -1.704 1.00 98.56 199 PHE A O 1
ATOM 1643 N N . GLN A 1 200 ? -4.850 -5.952 -3.458 1.00 98.25 200 GLN A N 1
ATOM 1644 C CA . GLN A 1 200 ? -4.009 -4.758 -3.461 1.00 98.25 200 GLN A CA 1
ATOM 1645 C C . GLN A 1 200 ? -4.893 -3.548 -3.204 1.00 98.25 200 GLN A C 1
ATOM 1647 O O . GLN A 1 200 ? -5.902 -3.390 -3.886 1.00 98.25 200 GLN A O 1
ATOM 1652 N N . VAL A 1 201 ? -4.519 -2.680 -2.270 1.00 98.62 201 VAL A N 1
ATOM 1653 C CA . VAL A 1 201 ? -5.320 -1.490 -1.953 1.00 98.62 201 VAL A CA 1
ATOM 1654 C C . VAL A 1 201 ? -4.453 -0.246 -2.037 1.00 98.62 201 VAL A C 1
ATOM 1656 O O . VAL A 1 201 ? -3.498 -0.109 -1.280 1.00 98.62 201 VAL A O 1
ATOM 1659 N N . LEU A 1 202 ? -4.774 0.660 -2.955 1.00 98.62 202 LEU A N 1
ATOM 1660 C CA . LEU A 1 202 ? -4.183 1.993 -3.040 1.00 98.62 202 LEU A CA 1
ATOM 1661 C C . LEU A 1 202 ? -5.195 2.971 -2.464 1.00 98.62 202 LEU A C 1
ATOM 1663 O O . LEU A 1 202 ? -6.365 2.934 -2.843 1.00 98.62 202 LEU A O 1
ATOM 1667 N N . MET A 1 203 ? -4.759 3.844 -1.565 1.00 98.12 203 MET A N 1
ATOM 1668 C CA . MET A 1 203 ? -5.655 4.831 -0.968 1.00 98.12 203 MET A CA 1
ATOM 166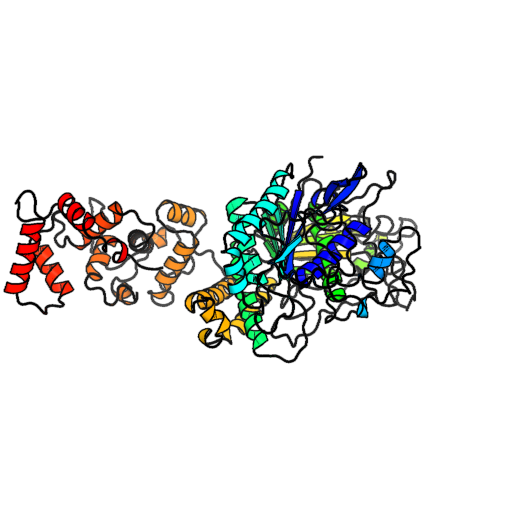9 C C . MET A 1 203 ? -4.929 6.126 -0.647 1.00 98.12 203 MET A C 1
ATOM 1671 O O . MET A 1 203 ? -3.753 6.089 -0.286 1.00 98.12 203 MET A O 1
ATOM 1675 N N . ASP A 1 204 ? -5.618 7.258 -0.739 1.00 97.56 204 ASP A N 1
ATOM 1676 C CA . ASP A 1 204 ? -5.058 8.538 -0.300 1.00 97.56 204 ASP A CA 1
ATOM 1677 C C . ASP A 1 204 ? -5.012 8.549 1.234 1.00 97.56 204 ASP A C 1
ATOM 1679 O O . ASP A 1 204 ? -6.004 8.257 1.898 1.00 97.56 204 ASP A O 1
ATOM 1683 N N . SER A 1 205 ? -3.851 8.848 1.825 1.00 94.81 205 SER A N 1
ATOM 1684 C CA . SER A 1 205 ? -3.677 8.738 3.284 1.00 94.81 205 SER A CA 1
ATOM 1685 C C . SER A 1 205 ? -3.867 10.055 4.038 1.00 94.81 205 SER A C 1
ATOM 1687 O O . SER A 1 205 ? -3.812 10.072 5.263 1.00 94.81 205 SER A O 1
ATOM 1689 N N . ALA A 1 206 ? -4.042 11.169 3.325 1.00 93.44 206 ALA A N 1
ATOM 1690 C CA . ALA A 1 206 ? -4.029 12.515 3.900 1.00 93.44 206 ALA A CA 1
ATOM 1691 C C . ALA A 1 206 ? -5.418 13.167 4.020 1.00 93.44 206 ALA A C 1
ATOM 1693 O O . ALA A 1 206 ? -5.518 14.275 4.551 1.00 93.44 206 ALA A O 1
ATOM 1694 N N . ASP A 1 207 ? -6.483 12.524 3.548 1.00 94.50 207 ASP A N 1
ATOM 1695 C CA . ASP A 1 207 ? -7.835 13.088 3.485 1.00 94.50 207 ASP A CA 1
ATOM 1696 C C . ASP A 1 207 ? -8.905 12.071 3.934 1.00 94.50 207 ASP A C 1
ATOM 1698 O O . ASP A 1 207 ? -8.594 11.109 4.634 1.00 94.50 207 ASP A O 1
ATOM 1702 N N . GLY A 1 208 ? -10.180 12.293 3.595 1.00 96.50 208 GLY A N 1
ATOM 1703 C CA . GLY A 1 208 ? -11.261 11.388 3.991 1.00 96.50 208 GLY A CA 1
ATOM 1704 C C . GLY A 1 208 ? -11.145 9.982 3.398 1.00 96.50 208 GLY A C 1
ATOM 1705 O O . GLY A 1 208 ? -11.651 9.031 3.993 1.00 96.50 208 GLY A O 1
ATOM 1706 N N . PHE A 1 209 ? -10.430 9.801 2.284 1.00 98.00 209 PHE A N 1
ATOM 1707 C CA . PHE A 1 209 ? -10.206 8.468 1.726 1.00 98.00 209 PHE A CA 1
ATOM 1708 C C . PHE A 1 209 ? -9.342 7.595 2.633 1.00 98.00 209 PHE A C 1
ATOM 1710 O O . PHE A 1 209 ? -9.456 6.375 2.561 1.00 98.00 209 PHE A O 1
ATOM 1717 N N . ALA A 1 210 ? -8.575 8.191 3.547 1.00 97.75 210 ALA A N 1
ATOM 1718 C CA . ALA A 1 210 ? -7.821 7.462 4.555 1.00 97.75 210 ALA A CA 1
ATOM 1719 C C . ALA A 1 210 ? -8.734 6.607 5.449 1.00 97.75 210 ALA A C 1
ATOM 1721 O O . ALA A 1 210 ? -8.458 5.430 5.673 1.00 97.75 210 ALA A O 1
ATOM 1722 N N . GLY A 1 211 ? -9.846 7.179 5.925 1.00 97.81 211 GLY A N 1
ATOM 1723 C CA . GLY A 1 211 ? -10.812 6.451 6.755 1.00 97.81 211 GLY A CA 1
ATOM 1724 C C . GLY A 1 211 ? -11.687 5.500 5.954 1.00 97.81 211 GLY A C 1
ATOM 1725 O O . GLY A 1 211 ? -11.994 4.403 6.423 1.00 97.81 211 GLY A O 1
ATOM 1726 N N . LEU A 1 212 ? -12.026 5.873 4.716 1.00 98.19 212 LEU A N 1
ATOM 1727 C CA . LEU A 1 212 ? -12.737 4.983 3.800 1.00 98.19 212 LEU A CA 1
ATOM 1728 C C . LEU A 1 212 ? -11.895 3.741 3.469 1.00 98.19 212 LEU A C 1
ATOM 1730 O O . LEU A 1 212 ? -12.395 2.620 3.495 1.00 98.19 212 LEU A O 1
ATOM 1734 N N . GLY A 1 213 ? -10.609 3.942 3.182 1.00 98.06 213 GLY A N 1
ATOM 1735 C CA . GLY A 1 213 ? -9.653 2.889 2.872 1.00 98.06 213 GLY A CA 1
ATOM 1736 C C . GLY A 1 213 ? -9.325 2.010 4.067 1.00 98.06 213 GLY A C 1
ATOM 1737 O O . GLY A 1 213 ? -9.306 0.792 3.911 1.00 98.06 213 GLY A O 1
ATOM 1738 N N . ALA A 1 214 ? -9.161 2.592 5.258 1.00 98.19 214 ALA A N 1
ATOM 1739 C CA . ALA A 1 214 ? -9.037 1.838 6.504 1.00 98.19 214 ALA A CA 1
ATOM 1740 C C . ALA A 1 214 ? -10.245 0.914 6.728 1.00 98.19 214 ALA A C 1
ATOM 1742 O O . ALA A 1 214 ? -10.069 -0.291 6.885 1.00 98.19 214 ALA A O 1
ATOM 1743 N N . SER A 1 215 ? -11.464 1.453 6.629 1.00 98.25 215 SER A N 1
ATOM 1744 C CA . SER A 1 215 ? -12.702 0.680 6.816 1.00 98.25 215 SER A CA 1
ATOM 1745 C C . SER A 1 215 ? -12.875 -0.404 5.744 1.00 98.25 215 SER A C 1
ATOM 1747 O O . SER A 1 215 ? -13.285 -1.525 6.038 1.00 98.25 215 SER A O 1
ATOM 1749 N N . CYS A 1 216 ? -12.498 -0.106 4.496 1.00 98.31 216 CYS A N 1
ATOM 1750 C CA . CYS A 1 216 ? -12.495 -1.089 3.419 1.00 98.31 216 CYS A CA 1
ATOM 1751 C C . CYS A 1 216 ? -11.498 -2.223 3.695 1.00 98.31 216 CYS A C 1
ATOM 1753 O O . CYS A 1 216 ? -11.856 -3.389 3.567 1.00 98.31 216 CYS A O 1
ATOM 1755 N N . VAL A 1 217 ? -10.263 -1.916 4.103 1.00 98.19 217 VAL A N 1
ATOM 1756 C CA . VAL A 1 217 ? -9.251 -2.936 4.427 1.00 98.19 217 VAL A CA 1
ATOM 1757 C C . VAL A 1 217 ? -9.670 -3.789 5.622 1.00 98.19 217 VAL A C 1
ATOM 1759 O O . VAL A 1 217 ? -9.465 -5.002 5.575 1.00 98.19 217 VAL A O 1
ATOM 1762 N N . GLN A 1 218 ? -10.298 -3.189 6.634 1.00 97.12 218 GLN A N 1
ATOM 1763 C CA . GLN A 1 218 ? -10.898 -3.914 7.751 1.00 97.12 218 GLN A CA 1
ATOM 1764 C C . GLN A 1 218 ? -11.956 -4.910 7.252 1.00 97.12 218 GLN A C 1
ATOM 1766 O O . GLN A 1 218 ? -11.834 -6.107 7.489 1.00 97.12 218 GLN A O 1
ATOM 1771 N N . HIS A 1 219 ? -12.918 -4.455 6.444 1.00 97.25 219 HIS A N 1
ATOM 1772 C CA . HIS A 1 219 ? -13.924 -5.337 5.844 1.00 97.25 219 HIS A CA 1
ATOM 1773 C C . HIS A 1 219 ? -13.296 -6.476 5.023 1.00 97.25 219 HIS A C 1
ATOM 1775 O O . HIS A 1 219 ? -13.725 -7.624 5.110 1.00 97.25 219 HIS A O 1
ATOM 1781 N N . LEU A 1 220 ? -12.247 -6.189 4.242 1.00 97.69 220 LEU A N 1
ATOM 1782 C CA . LEU A 1 220 ? -11.541 -7.219 3.475 1.00 97.69 220 LEU A CA 1
ATOM 1783 C C . LEU A 1 220 ? -10.878 -8.269 4.377 1.00 97.69 220 LEU A C 1
ATOM 1785 O O . LEU A 1 220 ? -10.838 -9.452 4.021 1.00 97.69 220 LEU A O 1
ATOM 1789 N N . ARG A 1 221 ? -10.320 -7.839 5.514 1.00 95.81 221 ARG A N 1
ATOM 1790 C CA . ARG A 1 221 ? -9.716 -8.729 6.508 1.00 95.81 221 ARG A CA 1
ATOM 1791 C C . ARG A 1 221 ? -10.778 -9.625 7.136 1.00 95.81 221 ARG A C 1
ATOM 1793 O O . ARG A 1 221 ? -10.554 -10.835 7.167 1.00 95.81 221 ARG A O 1
ATOM 1800 N N . ASP A 1 222 ? -11.887 -9.037 7.569 1.00 92.75 222 ASP A N 1
ATOM 1801 C CA . ASP A 1 222 ? -12.955 -9.712 8.307 1.00 92.75 222 ASP A CA 1
ATOM 1802 C C . ASP A 1 222 ? -13.702 -10.733 7.434 1.00 92.75 222 ASP A C 1
ATOM 1804 O O . ASP A 1 222 ? -13.900 -11.873 7.848 1.00 92.75 222 ASP A O 1
ATOM 1808 N N . GLU A 1 223 ? -14.048 -10.370 6.195 1.00 93.75 223 GLU A N 1
ATOM 1809 C CA . GLU A 1 223 ? -14.845 -11.232 5.309 1.00 93.75 223 GLU A CA 1
ATOM 1810 C C . GLU A 1 223 ? -14.019 -12.306 4.587 1.00 93.75 223 GLU A C 1
ATOM 1812 O O . GLU A 1 223 ? -14.484 -13.427 4.380 1.00 93.75 223 GLU A O 1
ATOM 1817 N N . TYR A 1 224 ? -12.794 -11.981 4.153 1.00 94.75 224 TYR A N 1
ATOM 1818 C CA . TYR A 1 224 ? -12.048 -12.849 3.229 1.00 94.75 224 TYR A CA 1
ATOM 1819 C C . TYR A 1 224 ? -10.798 -13.487 3.842 1.00 94.75 224 TYR A C 1
ATOM 1821 O O . TYR A 1 224 ? -10.325 -14.504 3.326 1.00 94.75 224 TYR A O 1
ATOM 1829 N N . GLY A 1 225 ? -10.196 -12.887 4.876 1.00 87.44 225 GLY A N 1
ATOM 1830 C CA . GLY A 1 225 ? -8.992 -13.407 5.540 1.00 87.44 225 GLY A CA 1
ATOM 1831 C C . GLY A 1 225 ? -7.745 -13.564 4.647 1.00 87.44 225 GLY A C 1
ATOM 1832 O O . GLY A 1 225 ? -6.741 -14.127 5.083 1.00 87.44 225 GLY A O 1
ATOM 1833 N N . LYS A 1 226 ? -7.770 -13.085 3.394 1.00 94.56 226 LYS A N 1
ATOM 1834 C CA . LYS A 1 226 ? -6.663 -13.222 2.428 1.00 94.56 226 LYS A CA 1
ATOM 1835 C C . LYS A 1 226 ? -5.520 -12.243 2.715 1.00 94.56 226 LYS A C 1
ATOM 1837 O O . LYS A 1 226 ? -5.603 -11.375 3.588 1.00 94.56 226 LYS A O 1
ATOM 1842 N N . SER A 1 227 ? -4.417 -12.382 1.977 1.00 96.44 227 SER A N 1
ATOM 1843 C CA . SER A 1 227 ? -3.323 -11.414 2.052 1.00 96.44 227 SER A CA 1
ATOM 1844 C C . SER A 1 227 ? -3.744 -10.073 1.462 1.00 96.44 227 SER A C 1
ATOM 1846 O O . SER A 1 227 ? -4.281 -10.017 0.357 1.00 96.44 227 SER A O 1
ATOM 1848 N N . ILE A 1 228 ? -3.483 -8.995 2.199 1.00 98.38 228 ILE A N 1
ATOM 1849 C CA . ILE A 1 228 ? -3.796 -7.626 1.781 1.00 98.38 228 ILE A CA 1
ATOM 1850 C C . ILE A 1 228 ? -2.495 -6.836 1.743 1.00 98.38 228 ILE A C 1
ATOM 1852 O O . ILE A 1 228 ? -1.836 -6.689 2.777 1.00 98.38 228 ILE A O 1
ATOM 1856 N N . LEU A 1 229 ? -2.143 -6.338 0.559 1.00 98.44 229 LEU A N 1
ATOM 1857 C CA . LEU A 1 229 ? -1.018 -5.437 0.347 1.00 98.44 229 LEU A CA 1
ATOM 1858 C C . LEU A 1 229 ? -1.540 -4.014 0.137 1.00 98.44 229 LEU A C 1
ATOM 1860 O O . LEU A 1 229 ? -2.185 -3.733 -0.874 1.00 98.44 229 LEU A O 1
ATOM 1864 N N . ALA A 1 230 ? -1.271 -3.127 1.091 1.00 98.56 230 ALA A N 1
ATOM 1865 C CA . ALA A 1 230 ? -1.796 -1.765 1.085 1.00 98.56 230 ALA A CA 1
ATOM 1866 C C . ALA A 1 230 ? -0.720 -0.714 0.762 1.00 98.56 230 ALA A C 1
ATOM 1868 O O . ALA A 1 230 ? 0.417 -0.792 1.227 1.00 98.56 230 ALA A O 1
ATOM 1869 N N . PHE A 1 231 ? -1.100 0.313 0.009 1.00 98.56 231 PHE A N 1
ATOM 1870 C CA . PHE A 1 231 ? -0.251 1.433 -0.385 1.00 98.56 231 PHE A CA 1
ATOM 1871 C C . PHE A 1 231 ? -0.931 2.764 -0.033 1.00 98.56 231 PHE A C 1
ATOM 1873 O O . PHE A 1 231 ? -1.642 3.337 -0.865 1.00 98.56 231 PHE A O 1
ATOM 1880 N N . PRO A 1 232 ? -0.742 3.264 1.202 1.00 98.00 232 PRO A N 1
ATOM 1881 C CA . PRO A 1 232 ? -1.147 4.616 1.570 1.00 98.00 232 PRO A CA 1
ATOM 1882 C C . PRO A 1 232 ? -0.349 5.643 0.752 1.00 98.00 232 PRO A C 1
ATOM 1884 O O . PRO A 1 232 ? 0.879 5.684 0.823 1.00 98.00 232 PRO A O 1
ATOM 1887 N N . CYS A 1 233 ? -1.030 6.455 -0.047 1.00 97.00 233 CYS A N 1
ATOM 1888 C CA . CYS A 1 233 ? -0.429 7.382 -0.999 1.00 97.00 233 CYS A CA 1
ATOM 1889 C C . CYS A 1 233 ? -0.485 8.818 -0.470 1.00 97.00 233 CYS A C 1
ATOM 1891 O O . CYS A 1 233 ? -1.534 9.297 -0.032 1.00 97.00 233 CYS A O 1
ATOM 1893 N N . LEU A 1 234 ? 0.648 9.515 -0.554 1.00 93.56 234 LEU A N 1
ATOM 1894 C CA . LEU A 1 234 ? 0.811 10.904 -0.136 1.00 93.56 234 LEU A CA 1
ATOM 1895 C C . LEU A 1 234 ? 1.218 11.759 -1.332 1.00 93.56 234 LEU A C 1
ATOM 1897 O O . LEU A 1 234 ? 2.342 11.641 -1.835 1.00 93.56 234 LEU A O 1
ATOM 1901 N N . ASP A 1 235 ? 0.303 12.636 -1.742 1.00 89.56 235 ASP A N 1
ATOM 1902 C CA . ASP A 1 235 ? 0.550 13.638 -2.777 1.00 89.56 235 ASP A CA 1
ATOM 1903 C C . ASP A 1 235 ? 1.651 14.607 -2.336 1.00 89.56 235 ASP A C 1
ATOM 1905 O O . ASP A 1 235 ? 1.734 14.995 -1.166 1.00 89.56 235 ASP A O 1
ATOM 1909 N N . PHE A 1 236 ? 2.504 15.004 -3.275 1.00 84.88 236 PHE A N 1
ATOM 1910 C CA . PHE A 1 236 ? 3.506 16.020 -3.003 1.00 84.88 236 PHE A CA 1
ATOM 1911 C C . PHE A 1 236 ? 2.845 17.396 -3.025 1.00 84.88 236 PHE A C 1
ATOM 1913 O O . PHE A 1 236 ? 2.097 17.747 -3.931 1.00 84.88 236 PHE A O 1
ATOM 1920 N N . ASN A 1 237 ? 3.173 18.210 -2.036 1.00 77.75 237 ASN A N 1
ATOM 1921 C CA . ASN A 1 237 ? 2.815 19.615 -1.994 1.00 77.75 237 ASN A CA 1
ATOM 1922 C C . ASN A 1 237 ? 4.036 20.348 -1.449 1.00 77.75 237 ASN A C 1
ATOM 1924 O O . ASN A 1 237 ? 4.693 19.790 -0.581 1.00 77.75 237 ASN A O 1
ATOM 1928 N N . ASN A 1 238 ? 4.343 21.539 -1.955 1.00 74.00 238 ASN A N 1
ATOM 1929 C CA . ASN A 1 238 ? 5.418 22.412 -1.468 1.00 74.00 238 ASN A CA 1
ATOM 1930 C C . ASN A 1 238 ? 4.892 23.757 -0.944 1.00 74.00 238 ASN A C 1
ATOM 1932 O O . ASN A 1 238 ? 5.682 24.662 -0.669 1.00 74.00 238 ASN A O 1
ATOM 1936 N N . ALA A 1 239 ? 3.567 23.907 -0.838 1.00 73.12 239 ALA A N 1
ATOM 1937 C CA . ALA A 1 239 ? 2.948 25.108 -0.304 1.00 73.12 239 ALA A CA 1
ATOM 1938 C C . ALA A 1 239 ? 3.424 25.398 1.128 1.00 73.12 239 ALA A C 1
ATOM 1940 O O . ALA A 1 239 ? 3.801 24.492 1.880 1.00 73.12 239 ALA A O 1
ATOM 1941 N N . GLU A 1 240 ? 3.369 26.676 1.514 1.00 72.69 240 GLU A N 1
ATOM 1942 C CA . GLU A 1 240 ? 3.736 27.092 2.866 1.00 72.69 240 GLU A CA 1
ATOM 1943 C C . GLU A 1 240 ? 2.916 26.333 3.926 1.00 72.69 240 GLU A C 1
ATOM 1945 O O . GLU A 1 240 ? 1.704 26.155 3.750 1.00 72.69 240 GLU A O 1
ATOM 1950 N N . PRO A 1 241 ? 3.546 25.903 5.040 1.00 76.69 241 PRO A N 1
ATOM 1951 C CA . PRO A 1 241 ? 2.862 25.155 6.084 1.00 76.69 241 PRO A CA 1
ATOM 1952 C C . PRO A 1 241 ? 1.623 25.885 6.607 1.00 76.69 241 PRO A C 1
ATOM 1954 O O . PRO A 1 241 ? 1.679 27.034 7.045 1.00 76.69 241 PRO A O 1
ATOM 1957 N N . SER A 1 242 ? 0.505 25.173 6.614 1.00 79.94 242 SER A N 1
ATOM 1958 C CA . SER A 1 242 ? -0.814 25.678 6.976 1.00 79.94 242 SER A CA 1
ATOM 1959 C C . SER A 1 242 ? -1.423 24.872 8.125 1.00 79.94 242 SER A C 1
ATOM 1961 O O . SER A 1 242 ? -1.034 23.735 8.398 1.00 79.94 242 SER A O 1
ATOM 1963 N N . ALA A 1 243 ? -2.445 25.422 8.788 1.00 77.00 243 ALA A N 1
ATOM 1964 C CA . ALA A 1 243 ? -3.187 24.680 9.811 1.00 77.00 243 ALA A CA 1
ATOM 1965 C C . ALA A 1 243 ? -3.853 23.404 9.248 1.00 77.00 243 ALA A C 1
ATOM 1967 O O . ALA A 1 243 ? -3.983 22.415 9.968 1.00 77.00 243 ALA A O 1
ATOM 1968 N N . SER A 1 244 ? -4.215 23.391 7.958 1.00 81.25 244 SER A N 1
ATOM 1969 C CA . SER A 1 244 ? -4.730 22.200 7.271 1.00 81.25 244 SER A CA 1
ATOM 1970 C C . SER A 1 244 ? -3.704 21.078 7.124 1.00 81.25 244 SER A C 1
ATOM 1972 O O . SER A 1 244 ? -4.096 19.927 6.966 1.00 81.25 244 SER A O 1
ATOM 1974 N N . ASP A 1 245 ? -2.403 21.357 7.219 1.00 85.19 245 ASP A N 1
ATOM 1975 C CA . ASP A 1 245 ? -1.397 20.294 7.147 1.00 85.19 245 ASP A CA 1
ATOM 1976 C C . ASP A 1 245 ? -1.341 19.472 8.437 1.00 85.19 245 ASP A C 1
ATOM 1978 O O . ASP A 1 245 ? -1.058 18.278 8.386 1.00 85.19 245 ASP A O 1
ATOM 1982 N N . LEU A 1 246 ? -1.717 20.057 9.581 1.00 88.44 246 LEU A N 1
ATOM 1983 C CA . LEU A 1 246 ? -1.898 19.299 10.823 1.00 88.44 246 LEU A CA 1
ATOM 1984 C C . LEU A 1 246 ? -3.073 18.319 10.717 1.00 88.44 246 LEU A C 1
ATOM 1986 O O . LEU A 1 246 ? -2.984 17.214 11.239 1.00 88.44 246 LEU A O 1
ATOM 1990 N N . VAL A 1 247 ? -4.136 18.679 9.989 1.00 91.19 247 VAL A N 1
ATOM 1991 C CA . VAL A 1 247 ? -5.257 17.764 9.711 1.00 91.19 247 VAL A CA 1
ATOM 1992 C C . VAL A 1 247 ? -4.779 16.553 8.910 1.00 91.19 247 VAL A C 1
ATOM 1994 O O . VAL A 1 247 ? -5.085 15.420 9.270 1.00 91.19 247 VAL A O 1
ATOM 1997 N N . LYS A 1 248 ? -3.958 16.775 7.878 1.00 91.81 248 LYS A N 1
ATOM 1998 C CA . LYS A 1 248 ? -3.374 15.692 7.070 1.00 91.81 248 LYS A CA 1
ATOM 1999 C C . LYS A 1 248 ? -2.457 14.777 7.887 1.00 91.81 248 LYS A C 1
ATOM 2001 O O . LYS A 1 248 ? -2.463 13.569 7.661 1.00 91.81 248 LYS A O 1
ATOM 2006 N N . VAL A 1 249 ? -1.701 15.330 8.843 1.00 93.25 249 VAL A N 1
ATOM 2007 C CA . VAL A 1 249 ? -0.883 14.546 9.789 1.00 93.25 249 VAL A CA 1
ATOM 2008 C C . VAL A 1 249 ? -1.766 13.619 10.623 1.00 93.25 249 VAL A C 1
ATOM 2010 O O . VAL A 1 249 ? -1.476 12.428 10.690 1.00 93.25 249 VAL A O 1
ATOM 2013 N N . VAL A 1 250 ? -2.864 14.129 11.195 1.00 94.94 250 VAL A N 1
ATOM 2014 C CA . VAL A 1 250 ? -3.815 13.306 11.968 1.00 94.94 250 VAL A CA 1
ATOM 2015 C C . VAL A 1 250 ? -4.449 12.228 11.088 1.00 94.94 250 VAL A C 1
ATOM 2017 O O . VAL A 1 250 ? -4.453 11.064 11.476 1.00 94.94 250 VAL A O 1
ATOM 2020 N N . ASN A 1 251 ? -4.913 12.580 9.883 1.00 96.00 251 ASN A N 1
ATOM 2021 C CA . ASN A 1 251 ? -5.477 11.607 8.941 1.00 96.00 251 ASN A CA 1
ATOM 2022 C C . ASN A 1 251 ? -4.478 10.493 8.606 1.00 96.00 251 ASN A C 1
ATOM 2024 O O . ASN A 1 251 ? -4.844 9.323 8.616 1.00 96.00 251 ASN A O 1
ATOM 2028 N N . THR A 1 252 ? -3.215 10.852 8.357 1.00 95.94 252 THR A N 1
ATOM 2029 C CA . THR A 1 252 ? -2.156 9.891 8.011 1.00 95.94 252 THR A CA 1
ATOM 2030 C C . THR A 1 252 ? -1.824 8.982 9.192 1.00 95.94 252 THR A C 1
ATOM 2032 O O . THR A 1 252 ? -1.659 7.779 9.003 1.00 95.94 252 THR A O 1
ATOM 2035 N N . ALA A 1 253 ? -1.765 9.530 10.409 1.00 96.38 253 ALA A N 1
ATOM 2036 C CA . ALA A 1 253 ? -1.538 8.762 11.629 1.00 96.38 253 ALA A CA 1
ATOM 2037 C C . ALA A 1 253 ? -2.641 7.713 11.847 1.00 96.38 253 ALA A C 1
ATOM 2039 O O . ALA A 1 253 ? -2.334 6.526 11.970 1.00 96.38 253 ALA A O 1
ATOM 2040 N N . LEU A 1 254 ? -3.910 8.132 11.787 1.00 97.38 254 LEU A N 1
ATOM 2041 C CA . LEU A 1 254 ? -5.064 7.233 11.898 1.00 97.38 254 LEU A CA 1
ATOM 2042 C C . LEU A 1 254 ? -5.069 6.195 10.766 1.00 97.38 254 LEU A C 1
ATOM 2044 O O . LEU A 1 254 ? -5.231 5.003 11.015 1.00 97.38 254 LEU A O 1
ATOM 2048 N N . CYS A 1 255 ? -4.795 6.618 9.527 1.00 97.56 255 CYS A N 1
ATOM 2049 C CA . CYS A 1 255 ? -4.666 5.720 8.380 1.00 97.56 255 CYS A CA 1
ATOM 2050 C C . CYS A 1 255 ? -3.670 4.594 8.653 1.00 97.56 255 CYS A C 1
ATOM 2052 O O . CYS A 1 255 ? -3.978 3.426 8.441 1.00 97.56 255 CYS A O 1
ATOM 2054 N N . TRP A 1 256 ? -2.464 4.933 9.101 1.00 95.75 256 TRP A N 1
ATOM 2055 C CA . TRP A 1 256 ? -1.397 3.953 9.271 1.00 95.75 256 TRP A CA 1
ATOM 2056 C C . TRP A 1 256 ? -1.620 3.031 10.458 1.00 95.75 256 TRP A C 1
ATOM 2058 O O . TRP A 1 256 ? -1.229 1.869 10.367 1.00 95.75 256 TRP A O 1
ATOM 2068 N N . GLN A 1 257 ? -2.259 3.513 11.526 1.00 95.12 257 GLN A N 1
ATOM 2069 C CA . GLN A 1 257 ? -2.694 2.662 12.628 1.00 95.12 257 GLN A CA 1
ATOM 2070 C C . GLN A 1 257 ? -3.633 1.567 12.110 1.00 95.12 257 GLN A C 1
ATOM 2072 O O . GLN A 1 257 ? -3.302 0.386 12.199 1.00 95.12 257 GLN A O 1
ATOM 2077 N N . HIS A 1 258 ? -4.759 1.948 11.499 1.00 95.62 258 HIS A N 1
ATOM 2078 C CA . HIS A 1 258 ? -5.765 0.982 11.049 1.00 95.62 258 HIS A CA 1
ATOM 2079 C C . HIS A 1 258 ? -5.239 0.068 9.933 1.00 95.62 258 HIS A C 1
ATOM 2081 O O . HIS A 1 258 ? -5.383 -1.151 9.988 1.00 95.62 258 HIS A O 1
ATOM 2087 N N . ILE A 1 259 ? -4.519 0.615 8.949 1.00 95.88 259 ILE A N 1
ATOM 2088 C CA . ILE A 1 259 ? -3.910 -0.206 7.894 1.00 95.88 259 ILE A CA 1
ATOM 2089 C C . ILE A 1 259 ? -2.841 -1.145 8.460 1.00 95.88 259 ILE A C 1
ATOM 2091 O O . ILE A 1 259 ? -2.740 -2.289 8.016 1.00 95.88 259 ILE A O 1
ATOM 2095 N N . GLY A 1 260 ? -2.060 -0.710 9.448 1.00 93.12 260 GLY A N 1
ATOM 2096 C CA . GLY A 1 260 ? -1.114 -1.572 10.152 1.00 93.12 260 GLY A CA 1
ATOM 2097 C C . GLY A 1 260 ? -1.801 -2.699 10.926 1.00 93.12 260 GLY A C 1
ATOM 2098 O O . GLY A 1 260 ? -1.247 -3.790 11.051 1.00 93.12 260 GLY A O 1
ATOM 2099 N N . GLU A 1 261 ? -3.021 -2.490 11.404 1.00 90.38 261 GLU A N 1
ATOM 2100 C CA . GLU A 1 261 ? -3.797 -3.517 12.096 1.00 90.38 261 GLU A CA 1
ATOM 2101 C C . GLU A 1 261 ? -4.357 -4.558 11.121 1.00 90.38 261 GLU A C 1
ATOM 2103 O O . GLU A 1 261 ? -4.142 -5.756 11.329 1.00 90.38 261 GLU A O 1
ATOM 2108 N N . ASP A 1 262 ? -4.948 -4.119 10.011 1.00 94.25 262 ASP A N 1
ATOM 2109 C CA . ASP A 1 262 ? -5.787 -4.990 9.181 1.00 94.25 262 ASP A CA 1
ATOM 2110 C C . ASP A 1 262 ? -5.083 -5.515 7.917 1.00 94.25 262 ASP A C 1
ATOM 2112 O O . ASP A 1 262 ? -5.423 -6.584 7.394 1.00 94.25 262 ASP A O 1
ATOM 2116 N N . SER A 1 263 ? -4.029 -4.851 7.432 1.00 96.69 263 SER A N 1
ATOM 2117 C CA . SER A 1 263 ? -3.256 -5.335 6.277 1.00 96.69 263 SER A CA 1
ATOM 2118 C C . SER A 1 263 ? -2.267 -6.455 6.640 1.00 96.69 263 SER A C 1
ATOM 2120 O O . SER A 1 263 ? -1.878 -6.650 7.798 1.00 96.69 263 SER A O 1
ATOM 2122 N N . SER A 1 264 ? -1.861 -7.232 5.629 1.00 96.06 264 SER A N 1
ATOM 2123 C CA . SER A 1 264 ? -0.795 -8.238 5.768 1.00 96.06 264 SER A CA 1
ATOM 2124 C C . SER A 1 264 ? 0.591 -7.620 5.613 1.00 96.06 264 SER A C 1
ATOM 2126 O O . SER A 1 264 ? 1.542 -8.078 6.244 1.00 96.06 264 SER A O 1
ATOM 2128 N N . LEU A 1 265 ? 0.691 -6.607 4.757 1.00 97.62 265 LEU A N 1
ATOM 2129 C CA . LEU A 1 265 ? 1.857 -5.758 4.573 1.00 97.62 265 LEU A CA 1
ATOM 2130 C C . LEU A 1 265 ? 1.374 -4.417 4.011 1.00 97.62 265 LEU A C 1
ATOM 2132 O O . LEU A 1 265 ? 0.464 -4.392 3.179 1.00 97.62 265 LEU A O 1
ATOM 2136 N N . TYR A 1 266 ? 2.007 -3.316 4.394 1.00 98.00 266 TYR A N 1
ATOM 2137 C CA . TYR A 1 266 ? 1.766 -2.028 3.762 1.00 98.00 266 TYR A CA 1
ATOM 2138 C C . TYR A 1 266 ? 3.054 -1.253 3.504 1.00 98.00 266 TYR A C 1
ATOM 2140 O O . TYR A 1 266 ? 4.064 -1.434 4.187 1.00 98.00 266 TYR A O 1
ATOM 2148 N N . SER A 1 267 ? 3.019 -0.384 2.497 1.00 97.56 267 SER A N 1
ATOM 2149 C CA . SER A 1 267 ? 4.128 0.509 2.175 1.00 97.56 267 SER A CA 1
ATOM 2150 C C . SER A 1 267 ? 3.608 1.880 1.766 1.00 97.56 267 SER A C 1
ATOM 2152 O O . SER A 1 267 ? 2.989 2.002 0.709 1.00 97.56 267 SER A O 1
ATOM 2154 N N . PRO A 1 268 ? 3.822 2.918 2.589 1.00 97.00 268 PRO A N 1
ATOM 2155 C CA . PRO A 1 268 ? 3.461 4.272 2.208 1.00 97.00 268 PRO A CA 1
ATOM 2156 C C . PRO A 1 268 ? 4.292 4.761 1.019 1.00 97.00 268 PRO A C 1
ATOM 2158 O O . PRO A 1 268 ? 5.502 4.516 0.959 1.00 97.00 268 PRO A O 1
ATOM 2161 N N . LEU A 1 269 ? 3.642 5.468 0.094 1.00 96.38 269 LEU A N 1
ATOM 2162 C CA . LEU A 1 269 ? 4.226 5.944 -1.159 1.00 96.38 269 LEU A CA 1
ATOM 2163 C C . LEU A 1 269 ? 4.145 7.465 -1.269 1.00 96.38 269 LEU A C 1
ATOM 2165 O O . LEU A 1 269 ? 3.082 8.058 -1.089 1.00 96.38 269 LEU A O 1
ATOM 2169 N N . SER A 1 270 ? 5.266 8.094 -1.612 1.00 94.62 270 SER A N 1
ATOM 2170 C CA . SER A 1 270 ? 5.340 9.518 -1.915 1.00 94.62 270 SER A CA 1
ATOM 2171 C C . SER A 1 270 ? 6.556 9.855 -2.775 1.00 94.62 270 SER A C 1
ATOM 2173 O O . SER A 1 270 ? 7.642 9.299 -2.608 1.00 94.62 270 SER A O 1
ATOM 2175 N N . CYS A 1 271 ? 6.400 10.852 -3.644 1.00 94.00 271 CYS A N 1
ATOM 2176 C CA . CYS A 1 271 ? 7.532 11.544 -4.262 1.00 94.00 271 CYS A CA 1
ATOM 2177 C C . CYS A 1 271 ? 8.102 12.665 -3.371 1.00 94.00 271 CYS A C 1
ATOM 2179 O O . CYS A 1 271 ? 9.071 13.312 -3.762 1.00 94.00 271 CYS A O 1
ATOM 2181 N N . GLY A 1 272 ? 7.539 12.910 -2.183 1.00 91.06 272 GLY A N 1
ATOM 2182 C CA . GLY A 1 272 ? 8.120 13.789 -1.168 1.00 91.06 272 GLY A CA 1
ATOM 2183 C C . GLY A 1 272 ? 9.119 13.058 -0.269 1.00 91.06 272 GLY A C 1
ATOM 2184 O O . GLY A 1 272 ? 8.945 11.880 0.042 1.00 91.06 272 GLY A O 1
ATOM 2185 N N . GLN A 1 273 ? 10.170 13.753 0.175 1.00 88.69 273 GLN A N 1
ATOM 2186 C CA . GLN A 1 273 ? 11.161 13.157 1.076 1.00 88.69 273 GLN A CA 1
ATOM 2187 C C . GLN A 1 273 ? 10.617 12.891 2.475 1.00 88.69 273 GLN A C 1
ATOM 2189 O O . GLN A 1 273 ? 10.896 11.833 3.019 1.00 88.69 273 GLN A O 1
ATOM 2194 N N . VAL A 1 274 ? 9.847 13.820 3.050 1.00 81.56 274 VAL A N 1
ATOM 2195 C CA . VAL A 1 274 ? 9.401 13.740 4.455 1.00 81.56 274 VAL A CA 1
ATOM 2196 C C . VAL A 1 274 ? 7.917 13.395 4.568 1.00 81.56 274 VAL A C 1
ATOM 2198 O O . VAL A 1 274 ? 7.539 12.628 5.445 1.00 81.56 274 VAL A O 1
ATOM 2201 N N . GLY A 1 275 ? 7.082 13.929 3.672 1.00 72.81 275 GLY A N 1
ATOM 2202 C CA . GLY A 1 275 ? 5.627 13.733 3.677 1.00 72.81 275 GLY A CA 1
ATOM 2203 C C . GLY A 1 275 ? 4.850 14.673 4.613 1.00 72.81 275 GLY A C 1
ATOM 2204 O O . GLY A 1 275 ? 3.644 14.816 4.436 1.00 72.81 275 GLY A O 1
ATOM 2205 N N . TRP A 1 276 ? 5.508 15.340 5.575 1.00 75.19 276 TRP A N 1
ATOM 2206 C CA . TRP A 1 276 ? 4.873 16.252 6.543 1.00 75.19 276 TRP A CA 1
ATOM 2207 C C . TRP A 1 276 ? 5.887 17.173 7.266 1.00 75.19 276 TRP A C 1
ATOM 2209 O O . TRP A 1 276 ? 7.032 16.781 7.472 1.00 75.19 276 TRP A O 1
ATOM 2219 N N . PRO A 1 277 ? 5.475 18.365 7.746 1.00 63.62 277 PRO A N 1
ATOM 2220 C CA . PRO A 1 277 ? 4.566 19.255 7.030 1.00 63.62 277 PRO A CA 1
ATOM 2221 C C . PRO A 1 277 ? 5.166 19.561 5.646 1.00 63.62 277 PRO A C 1
ATOM 2223 O O . PRO A 1 277 ? 6.380 19.597 5.493 1.00 63.62 277 PRO A O 1
ATOM 2226 N N . PHE A 1 278 ? 4.314 19.753 4.643 1.00 64.75 278 PHE A N 1
ATOM 2227 C CA . PHE A 1 278 ? 4.613 19.741 3.201 1.00 64.75 278 PHE A CA 1
ATOM 2228 C C . PHE A 1 278 ? 5.707 20.713 2.681 1.00 64.75 278 PHE A C 1
ATOM 2230 O O . PHE A 1 278 ? 5.981 20.745 1.495 1.00 64.75 278 PHE A O 1
ATOM 2237 N N . ALA A 1 279 ? 6.442 21.444 3.515 1.00 60.84 279 ALA A N 1
ATOM 2238 C CA . ALA A 1 279 ? 7.660 22.143 3.090 1.00 60.84 279 ALA A CA 1
ATOM 2239 C C . ALA A 1 279 ? 8.871 21.183 3.018 1.00 60.84 279 ALA A C 1
ATOM 2241 O O . ALA A 1 279 ? 9.869 21.383 3.711 1.00 60.84 279 ALA A O 1
ATOM 2242 N N . ALA A 1 280 ? 8.768 20.109 2.230 1.00 65.12 280 ALA A N 1
ATOM 2243 C CA . ALA A 1 280 ? 9.819 19.102 2.086 1.00 65.12 280 ALA A CA 1
ATOM 2244 C C . ALA A 1 280 ? 10.343 19.036 0.648 1.00 65.12 280 ALA A C 1
ATOM 2246 O O . ALA A 1 280 ? 9.591 19.218 -0.308 1.00 65.12 280 ALA A O 1
ATOM 2247 N N . ASP A 1 281 ? 11.631 18.725 0.497 1.00 83.25 281 ASP A N 1
ATOM 2248 C CA . ASP A 1 281 ? 12.232 18.496 -0.813 1.00 83.25 281 ASP A CA 1
ATOM 2249 C C . ASP A 1 281 ? 11.565 17.307 -1.521 1.00 83.25 281 ASP A C 1
ATOM 2251 O O . ASP A 1 281 ? 11.166 16.309 -0.903 1.00 83.25 281 ASP A O 1
ATOM 2255 N N . SER A 1 282 ? 11.468 17.390 -2.846 1.00 89.19 282 SER A N 1
ATOM 2256 C CA . SER A 1 282 ? 11.063 16.252 -3.663 1.00 89.19 282 SER A CA 1
ATOM 2257 C C . SER A 1 282 ? 12.165 15.191 -3.722 1.00 89.19 282 SER A C 1
ATOM 2259 O O . SER A 1 282 ? 13.358 15.442 -3.494 1.00 89.19 282 SER A O 1
ATOM 2261 N N . ARG A 1 283 ? 11.768 13.955 -4.023 1.00 91.56 283 ARG A N 1
ATOM 2262 C CA . ARG A 1 283 ? 12.693 12.855 -4.295 1.00 91.56 283 ARG A CA 1
ATOM 2263 C C . ARG A 1 283 ? 13.443 13.155 -5.590 1.00 91.56 283 ARG A C 1
ATOM 2265 O O . ARG A 1 283 ? 12.822 13.449 -6.611 1.00 91.56 283 ARG A O 1
ATOM 2272 N N . LYS A 1 284 ? 14.773 13.083 -5.532 1.00 92.69 284 LYS A N 1
ATOM 2273 C CA . LYS A 1 284 ? 15.666 13.306 -6.673 1.00 92.69 284 LYS A CA 1
ATOM 2274 C C . LYS A 1 284 ? 16.079 11.971 -7.282 1.00 92.69 284 LYS A C 1
ATOM 2276 O O . LYS A 1 284 ? 16.338 11.014 -6.557 1.00 92.69 284 LYS A O 1
ATOM 2281 N N . PHE A 1 285 ? 16.178 11.956 -8.603 1.00 93.88 285 PHE A N 1
ATOM 2282 C CA . PHE A 1 285 ? 16.645 10.834 -9.409 1.00 93.88 285 PHE A CA 1
ATOM 2283 C C . PHE A 1 285 ? 17.759 11.346 -10.324 1.00 93.88 285 PHE A C 1
ATOM 2285 O O . PHE A 1 285 ? 17.695 12.484 -10.784 1.00 93.88 285 PHE A O 1
ATOM 2292 N N . GLU A 1 286 ? 18.783 10.538 -10.589 1.00 90.12 286 GLU A N 1
ATOM 2293 C CA . GLU A 1 286 ? 19.971 11.010 -11.318 1.00 90.12 286 GLU A CA 1
ATOM 2294 C C . GLU A 1 286 ? 19.687 11.357 -12.788 1.00 90.12 286 GLU A C 1
ATOM 2296 O O . GLU A 1 286 ? 20.197 12.348 -13.305 1.00 90.12 286 GLU A O 1
ATOM 2301 N N . ASN A 1 287 ? 18.853 10.561 -13.464 1.00 93.69 287 ASN A N 1
ATOM 2302 C CA . ASN A 1 287 ? 18.624 10.660 -14.912 1.00 93.69 287 ASN A CA 1
ATOM 2303 C C . ASN A 1 287 ? 17.172 11.021 -15.270 1.00 93.69 287 ASN A C 1
ATOM 2305 O O . ASN A 1 287 ? 16.719 10.767 -16.389 1.00 93.69 287 ASN A O 1
ATOM 2309 N N . ILE A 1 288 ? 16.442 11.610 -14.319 1.00 95.44 288 ILE A N 1
ATOM 2310 C CA . ILE A 1 288 ? 15.053 12.044 -14.487 1.00 95.44 288 ILE A CA 1
ATOM 2311 C C . ILE A 1 288 ? 14.908 13.473 -13.979 1.00 95.44 288 ILE A C 1
ATOM 2313 O O . ILE A 1 288 ? 15.331 13.793 -12.868 1.00 95.44 288 ILE A O 1
ATOM 2317 N N . THR A 1 289 ? 14.217 14.296 -14.759 1.00 95.19 289 THR A N 1
ATOM 2318 C CA . THR A 1 289 ? 13.735 15.612 -14.351 1.00 95.19 289 THR A CA 1
ATOM 2319 C C . THR A 1 289 ? 12.214 15.609 -14.432 1.00 95.19 289 THR A C 1
ATOM 2321 O O . THR A 1 289 ? 11.638 15.392 -15.494 1.00 95.19 289 THR A O 1
ATOM 2324 N N . TYR A 1 290 ? 11.547 15.833 -13.302 1.00 95.12 290 TYR A N 1
ATOM 2325 C CA . TYR A 1 290 ? 10.088 15.839 -13.223 1.00 95.12 290 TYR A CA 1
ATOM 2326 C C . TYR A 1 290 ? 9.589 16.948 -12.296 1.00 95.12 290 TYR A C 1
ATOM 2328 O O . TYR A 1 290 ? 10.300 17.377 -11.387 1.00 95.12 290 TYR A O 1
ATOM 2336 N N . SER A 1 291 ? 8.349 17.382 -12.519 1.00 93.31 291 SER A N 1
ATOM 2337 C CA . SER A 1 291 ? 7.662 18.365 -11.686 1.00 93.31 291 SER A CA 1
ATOM 2338 C C . SER A 1 291 ? 6.856 17.634 -10.609 1.00 93.31 291 SER A C 1
ATOM 2340 O O . SER A 1 291 ? 5.836 17.030 -10.937 1.00 93.31 291 SER A O 1
ATOM 2342 N N . PRO A 1 292 ? 7.274 17.654 -9.332 1.00 89.19 292 PRO A N 1
ATOM 2343 C CA . PRO A 1 292 ? 6.626 16.869 -8.280 1.00 89.19 292 PRO A CA 1
ATOM 2344 C C . PRO A 1 292 ? 5.206 17.358 -7.946 1.00 89.19 292 PRO A C 1
ATOM 2346 O O . PRO A 1 292 ? 4.388 16.557 -7.511 1.00 89.19 292 PRO A O 1
ATOM 2349 N N . GLU A 1 293 ? 4.897 18.634 -8.206 1.00 89.00 293 GLU A N 1
ATOM 2350 C CA . GLU A 1 293 ? 3.551 19.219 -8.065 1.00 89.00 293 GLU A CA 1
ATOM 2351 C C . GLU A 1 293 ? 2.557 18.719 -9.124 1.00 89.00 293 GLU A C 1
ATOM 2353 O O . GLU A 1 293 ? 1.344 18.733 -8.911 1.00 89.00 293 GLU A O 1
ATOM 2358 N N . LEU A 1 294 ? 3.052 18.269 -10.282 1.00 93.38 294 LEU A N 1
ATOM 2359 C CA . LEU A 1 294 ? 2.197 17.688 -11.306 1.00 93.38 294 LEU A CA 1
ATOM 2360 C C . LEU A 1 294 ? 1.915 16.239 -10.926 1.00 93.38 294 LEU A C 1
ATOM 2362 O O . LEU A 1 294 ? 2.772 15.366 -11.080 1.00 93.38 294 LEU A O 1
ATOM 2366 N N . ARG A 1 295 ? 0.680 15.966 -10.489 1.00 94.50 295 ARG A N 1
ATOM 2367 C CA . ARG A 1 295 ? 0.220 14.601 -10.176 1.00 94.50 295 ARG A CA 1
ATOM 2368 C C . ARG A 1 295 ? 0.485 13.631 -11.318 1.00 94.50 295 ARG A C 1
ATOM 2370 O O . ARG A 1 295 ? 0.897 12.510 -11.057 1.00 94.50 295 ARG A O 1
ATOM 2377 N N . TYR A 1 296 ? 0.335 14.072 -12.566 1.00 95.94 296 TYR A N 1
ATOM 2378 C CA . TYR A 1 296 ? 0.679 13.301 -13.766 1.00 95.94 296 TYR A CA 1
ATOM 2379 C C . TYR A 1 296 ? 2.142 12.805 -13.762 1.00 95.94 296 TYR A C 1
ATOM 2381 O O . TYR A 1 296 ? 2.414 11.665 -14.116 1.00 95.94 296 TYR A O 1
ATOM 2389 N N . HIS A 1 297 ? 3.101 13.607 -13.286 1.00 96.38 297 HIS A N 1
ATOM 2390 C CA . HIS A 1 297 ? 4.510 13.200 -13.227 1.00 96.38 297 HIS A CA 1
ATOM 2391 C C . HIS A 1 297 ? 4.790 12.316 -12.012 1.00 96.38 297 HIS A C 1
ATOM 2393 O O . HIS A 1 297 ? 5.360 11.234 -12.152 1.00 96.38 297 HIS A O 1
ATOM 2399 N N . SER A 1 298 ? 4.399 12.770 -10.817 1.00 95.75 298 SER A N 1
ATOM 2400 C CA . SER A 1 298 ? 4.707 12.056 -9.572 1.00 95.75 298 SER A CA 1
ATOM 2401 C C . SER A 1 298 ? 4.056 10.670 -9.542 1.00 95.75 298 SER A C 1
ATOM 2403 O O . SER A 1 298 ? 4.702 9.679 -9.199 1.00 95.75 298 SER A O 1
ATOM 2405 N N . SER A 1 299 ? 2.811 10.562 -10.005 1.00 97.44 299 SER A N 1
ATOM 2406 C CA . SER A 1 299 ? 2.096 9.288 -10.044 1.00 97.44 299 SER A CA 1
ATOM 2407 C C . SER A 1 299 ? 2.669 8.284 -11.052 1.00 97.44 299 SER A C 1
ATOM 2409 O O . SER A 1 299 ? 2.645 7.087 -10.770 1.00 97.44 299 SER A O 1
ATOM 2411 N N . ALA A 1 300 ? 3.264 8.729 -12.167 1.00 97.88 300 ALA A N 1
ATOM 2412 C CA . ALA A 1 300 ? 3.937 7.846 -13.125 1.00 97.88 300 ALA A CA 1
ATOM 2413 C C . ALA A 1 300 ? 5.178 7.157 -12.529 1.00 97.88 300 ALA A C 1
ATOM 2415 O O . ALA A 1 300 ? 5.430 5.977 -12.793 1.00 97.88 300 ALA A O 1
ATOM 2416 N N . ILE A 1 301 ? 5.928 7.867 -11.680 1.00 98.12 301 ILE A N 1
ATOM 2417 C CA . ILE A 1 301 ? 7.083 7.316 -10.956 1.00 98.12 301 ILE A CA 1
ATOM 2418 C C . ILE A 1 301 ? 6.617 6.237 -9.969 1.00 98.12 301 ILE A C 1
ATOM 2420 O O . ILE A 1 301 ? 7.146 5.123 -9.972 1.00 98.12 301 ILE A O 1
ATOM 2424 N N . LEU A 1 302 ? 5.589 6.533 -9.166 1.00 98.31 302 LEU A N 1
ATOM 2425 C CA . LEU A 1 302 ? 5.030 5.575 -8.204 1.00 98.31 302 LEU A CA 1
ATOM 2426 C C . LEU A 1 302 ? 4.425 4.349 -8.908 1.00 98.31 302 LEU A C 1
ATOM 2428 O O . LEU A 1 302 ? 4.682 3.214 -8.506 1.00 98.31 302 LEU A O 1
ATOM 2432 N N . ALA A 1 303 ? 3.694 4.556 -10.004 1.00 98.44 303 ALA A N 1
ATOM 2433 C CA . ALA A 1 303 ? 3.134 3.486 -10.827 1.00 98.44 303 ALA A CA 1
ATOM 2434 C C . ALA A 1 303 ? 4.215 2.573 -11.425 1.00 98.44 303 ALA A C 1
ATOM 2436 O O . ALA A 1 303 ? 4.039 1.356 -11.473 1.00 98.44 303 ALA A O 1
ATOM 2437 N N . THR A 1 304 ? 5.352 3.141 -11.835 1.00 98.50 304 THR A N 1
ATOM 2438 C CA . THR A 1 304 ? 6.494 2.377 -12.358 1.00 98.50 304 THR A CA 1
ATOM 2439 C C . THR A 1 304 ? 7.101 1.458 -11.297 1.00 98.50 304 THR A C 1
ATOM 2441 O O . THR A 1 304 ? 7.439 0.304 -11.587 1.00 98.50 304 THR A O 1
ATOM 2444 N N . ALA A 1 305 ? 7.193 1.936 -10.053 1.00 98.56 305 ALA A N 1
ATOM 2445 C CA . ALA A 1 305 ? 7.619 1.108 -8.931 1.00 98.56 305 ALA A CA 1
ATOM 2446 C C . ALA A 1 305 ? 6.621 -0.026 -8.659 1.00 98.56 305 ALA A C 1
ATOM 2448 O O . ALA A 1 305 ? 7.037 -1.177 -8.544 1.00 98.56 305 ALA A O 1
ATOM 2449 N N . LEU A 1 306 ? 5.315 0.263 -8.634 1.00 98.31 306 LEU A N 1
ATOM 2450 C CA . LEU A 1 306 ? 4.269 -0.743 -8.411 1.00 98.31 306 LEU A CA 1
ATOM 2451 C C . LEU A 1 306 ? 4.212 -1.807 -9.517 1.00 98.31 306 LEU A C 1
ATOM 2453 O O . LEU A 1 306 ? 4.113 -3.005 -9.222 1.00 98.31 306 LEU A O 1
ATOM 2457 N N . ASP A 1 307 ? 4.329 -1.411 -10.788 1.00 97.56 307 ASP A N 1
ATOM 2458 C CA . ASP A 1 307 ? 4.420 -2.363 -11.897 1.00 97.56 307 ASP A CA 1
ATOM 2459 C C . ASP A 1 307 ? 5.643 -3.271 -11.732 1.00 97.56 307 ASP A C 1
ATOM 2461 O O . ASP A 1 307 ? 5.527 -4.493 -11.810 1.00 97.56 307 ASP A O 1
ATOM 2465 N N . THR A 1 308 ? 6.801 -2.707 -11.399 1.00 97.94 308 THR A N 1
ATOM 2466 C CA . THR A 1 308 ? 8.033 -3.493 -11.282 1.00 97.94 308 THR A CA 1
ATOM 2467 C C . THR A 1 308 ? 8.022 -4.401 -10.044 1.00 97.94 308 THR A C 1
ATOM 2469 O O . THR A 1 308 ? 8.280 -5.595 -10.173 1.00 97.94 308 THR A O 1
ATOM 2472 N N . VAL A 1 309 ? 7.631 -3.907 -8.862 1.00 97.56 309 VAL A N 1
ATOM 2473 C CA . VAL A 1 309 ? 7.522 -4.705 -7.620 1.00 97.56 309 VAL A CA 1
ATOM 2474 C C . VAL A 1 309 ? 6.545 -5.871 -7.783 1.00 97.56 309 VAL A C 1
ATOM 2476 O O . VAL A 1 309 ? 6.818 -6.993 -7.345 1.00 97.56 309 VAL A O 1
ATOM 2479 N N . SER A 1 310 ? 5.413 -5.640 -8.451 1.00 96.38 310 SER A N 1
ATOM 2480 C CA . SER A 1 310 ? 4.390 -6.671 -8.649 1.00 96.38 310 SER A CA 1
ATOM 2481 C C . SER A 1 310 ? 4.825 -7.807 -9.581 1.00 96.38 310 SER A C 1
ATOM 2483 O O . SER A 1 310 ? 4.150 -8.835 -9.633 1.00 96.38 310 SER A O 1
ATOM 2485 N N . LEU A 1 311 ? 5.965 -7.696 -10.278 1.00 95.94 311 LEU A N 1
ATOM 2486 C CA . LEU A 1 311 ? 6.527 -8.809 -11.051 1.00 95.94 311 LEU A CA 1
ATOM 2487 C C . LEU A 1 311 ? 6.784 -10.050 -10.188 1.00 95.94 311 LEU A C 1
ATOM 2489 O O . LEU A 1 311 ? 6.678 -11.161 -10.712 1.00 95.94 311 LEU A O 1
ATOM 2493 N N . ARG A 1 312 ? 7.026 -9.879 -8.876 1.00 94.69 312 ARG A N 1
ATOM 2494 C CA . ARG A 1 312 ? 7.243 -10.974 -7.915 1.00 94.69 312 ARG A CA 1
ATOM 2495 C C . ARG A 1 312 ? 6.195 -12.082 -8.023 1.00 94.69 312 ARG A C 1
ATOM 2497 O O . ARG A 1 312 ? 6.565 -13.248 -7.978 1.00 94.69 312 ARG A O 1
ATOM 2504 N N . TYR A 1 313 ? 4.922 -11.725 -8.179 1.00 94.31 313 TYR A N 1
ATOM 2505 C CA . TYR A 1 313 ? 3.792 -12.664 -8.255 1.00 94.31 313 TYR A CA 1
ATOM 2506 C C . TYR A 1 313 ? 3.082 -12.646 -9.618 1.00 94.31 313 TYR A C 1
ATOM 2508 O O . TYR A 1 313 ? 2.034 -13.268 -9.780 1.00 94.31 313 TYR A O 1
ATOM 2516 N N . ARG A 1 314 ? 3.635 -11.935 -10.613 1.00 93.88 314 ARG A N 1
ATOM 2517 C CA . ARG A 1 314 ? 3.107 -11.897 -11.989 1.00 93.88 314 ARG A CA 1
ATOM 2518 C C . ARG A 1 314 ? 4.011 -12.574 -13.012 1.00 93.88 314 ARG A C 1
ATOM 2520 O O . ARG A 1 314 ? 3.549 -12.862 -14.107 1.00 93.88 314 ARG A O 1
ATOM 2527 N N . THR A 1 315 ? 5.282 -12.832 -12.719 1.00 92.19 315 THR A N 1
ATOM 2528 C CA . THR A 1 315 ? 6.192 -13.492 -13.672 1.00 92.19 315 THR A CA 1
ATOM 2529 C C . THR A 1 315 ? 5.835 -14.966 -13.906 1.00 92.19 315 THR A C 1
ATOM 2531 O O . THR A 1 315 ? 5.553 -15.713 -12.970 1.00 92.19 315 THR A O 1
ATOM 2534 N N . LYS A 1 316 ? 5.890 -15.420 -15.166 1.00 90.81 316 LYS A N 1
ATOM 2535 C CA . LYS A 1 316 ? 5.680 -16.834 -15.531 1.00 90.81 316 LYS A CA 1
ATOM 2536 C C . LYS A 1 316 ? 6.876 -17.719 -15.182 1.00 90.81 316 LYS A C 1
ATOM 2538 O O . LYS A 1 316 ? 6.697 -18.916 -14.976 1.00 90.81 316 LYS A O 1
ATOM 2543 N N . LYS A 1 317 ? 8.081 -17.139 -15.097 1.00 86.50 317 LYS A N 1
ATOM 2544 C CA . LYS A 1 317 ? 9.332 -17.860 -14.797 1.00 86.50 317 LYS A CA 1
ATOM 2545 C C . LYS A 1 317 ? 9.303 -18.507 -13.409 1.00 86.50 317 LYS A C 1
ATOM 2547 O O . LYS A 1 317 ? 9.841 -19.593 -13.227 1.00 86.50 317 LYS A O 1
ATOM 2552 N N . TYR A 1 318 ? 8.632 -17.860 -12.457 1.00 80.88 318 TYR A N 1
ATOM 2553 C CA . TYR A 1 318 ? 8.514 -18.298 -11.066 1.00 80.88 318 TYR A CA 1
ATOM 2554 C C . TYR A 1 318 ? 7.039 -18.436 -10.663 1.00 80.88 318 TYR A C 1
ATOM 2556 O O . TYR A 1 318 ? 6.575 -17.789 -9.729 1.00 80.88 318 TYR A O 1
ATOM 2564 N N . SER A 1 319 ? 6.287 -19.293 -11.360 1.00 72.69 319 SER A N 1
ATOM 2565 C CA . SER A 1 319 ? 4.825 -19.424 -11.209 1.00 72.69 319 SER A CA 1
ATOM 2566 C C . SER A 1 319 ? 4.330 -19.856 -9.817 1.00 72.69 319 SER A C 1
ATOM 2568 O O . SER A 1 319 ? 3.124 -19.896 -9.587 1.00 72.69 319 SER A O 1
ATOM 2570 N N . GLY A 1 320 ? 5.231 -20.236 -8.906 1.00 78.50 320 GLY A N 1
ATOM 2571 C CA . GLY A 1 320 ? 4.900 -20.576 -7.521 1.00 78.50 320 GLY A CA 1
ATOM 2572 C C . GLY A 1 320 ? 4.773 -19.367 -6.590 1.00 78.50 320 GLY A C 1
ATOM 2573 O O . GLY A 1 320 ? 4.105 -19.485 -5.566 1.00 78.50 320 GLY A O 1
ATOM 2574 N N . ALA A 1 321 ? 5.376 -18.227 -6.945 1.00 86.88 321 ALA A N 1
ATOM 2575 C CA . ALA A 1 321 ? 5.413 -17.043 -6.095 1.00 86.88 321 ALA A CA 1
ATOM 2576 C C . ALA A 1 321 ? 4.050 -16.339 -6.043 1.00 86.88 321 ALA A C 1
ATOM 2578 O O . ALA A 1 321 ? 3.444 -16.031 -7.070 1.00 86.88 321 ALA A O 1
ATOM 2579 N N . SER A 1 322 ? 3.586 -16.071 -4.828 1.00 93.25 322 SER A N 1
ATOM 2580 C CA . SER A 1 322 ? 2.301 -15.442 -4.536 1.00 93.25 322 SER A CA 1
ATOM 2581 C C . SER A 1 322 ? 2.454 -14.121 -3.782 1.00 93.25 322 SER A C 1
ATOM 2583 O O . SER A 1 322 ? 3.516 -13.798 -3.245 1.00 93.25 322 SER A O 1
ATOM 2585 N N . LEU A 1 323 ? 1.366 -13.353 -3.723 1.00 95.50 323 LEU A N 1
ATOM 2586 C CA . LEU A 1 323 ? 1.263 -12.158 -2.891 1.00 95.50 323 LEU A CA 1
ATOM 2587 C C . LEU A 1 323 ? 1.474 -12.493 -1.408 1.00 95.50 323 LEU A C 1
ATOM 2589 O O . LEU A 1 323 ? 2.149 -11.745 -0.704 1.00 95.50 323 LEU A O 1
ATOM 2593 N N . SER A 1 324 ? 0.950 -13.634 -0.949 1.00 93.94 324 SER A N 1
ATOM 2594 C CA . SER A 1 324 ? 1.141 -14.100 0.426 1.00 93.94 324 SER A CA 1
ATOM 2595 C C . SER A 1 324 ? 2.607 -14.369 0.752 1.00 93.94 324 SER A C 1
ATOM 2597 O O . SER A 1 324 ? 3.041 -14.011 1.844 1.00 93.94 324 SER A O 1
ATOM 2599 N N . ASP A 1 325 ? 3.386 -14.911 -0.192 1.00 93.94 325 ASP A N 1
ATOM 2600 C CA . ASP A 1 325 ? 4.823 -15.142 0.015 1.00 93.94 325 ASP A CA 1
ATOM 2601 C C . ASP A 1 325 ? 5.574 -13.815 0.176 1.00 93.94 325 ASP A C 1
ATOM 2603 O O . ASP A 1 325 ? 6.388 -13.672 1.082 1.00 93.94 325 ASP A O 1
ATOM 2607 N N . LEU A 1 326 ? 5.255 -12.813 -0.656 1.00 95.25 326 LEU A N 1
ATOM 2608 C CA . LEU A 1 326 ? 5.828 -11.469 -0.532 1.00 95.25 326 LEU A CA 1
ATOM 2609 C C . LEU A 1 326 ? 5.531 -10.857 0.846 1.00 95.25 326 LEU A C 1
ATOM 2611 O O . LEU A 1 326 ? 6.432 -10.316 1.487 1.00 95.25 326 LEU A O 1
ATOM 2615 N N . CYS A 1 327 ? 4.279 -10.945 1.305 1.00 95.38 327 CYS A N 1
ATOM 2616 C CA . CYS A 1 327 ? 3.897 -10.451 2.625 1.00 95.38 327 CYS A CA 1
ATOM 2617 C C . CYS A 1 327 ? 4.629 -11.208 3.743 1.00 95.38 327 CYS A C 1
ATOM 2619 O O . CYS A 1 327 ? 5.157 -10.574 4.652 1.00 95.38 327 CYS A O 1
ATOM 2621 N N . ALA A 1 328 ? 4.697 -12.539 3.673 1.00 92.06 328 ALA A N 1
ATOM 2622 C CA . ALA A 1 328 ? 5.343 -13.368 4.688 1.00 92.06 328 ALA A CA 1
ATOM 2623 C C . ALA A 1 328 ? 6.861 -13.126 4.774 1.00 92.06 328 ALA A C 1
ATOM 2625 O O . ALA A 1 328 ? 7.408 -13.026 5.874 1.00 92.06 328 ALA A O 1
ATOM 2626 N N . ASP A 1 329 ? 7.534 -12.971 3.630 1.00 92.81 329 ASP A N 1
ATOM 2627 C CA . ASP A 1 329 ? 8.976 -12.710 3.557 1.00 92.81 329 ASP A CA 1
ATOM 2628 C C . ASP A 1 329 ? 9.353 -11.389 4.257 1.00 92.81 329 ASP A C 1
ATOM 2630 O O . ASP A 1 329 ? 10.392 -11.305 4.923 1.00 92.81 329 ASP A O 1
ATOM 2634 N N . LEU A 1 330 ? 8.501 -10.363 4.131 1.00 93.31 330 LEU A N 1
ATOM 2635 C CA . LEU A 1 330 ? 8.751 -9.009 4.639 1.00 93.31 330 LEU A CA 1
ATOM 2636 C C . LEU A 1 330 ? 8.160 -8.746 6.034 1.00 93.31 330 LEU A C 1
ATOM 2638 O O . LEU A 1 330 ? 8.662 -7.872 6.743 1.00 93.31 330 LEU A O 1
ATOM 2642 N N . ASN A 1 331 ? 7.169 -9.530 6.469 1.00 88.25 331 ASN A N 1
ATOM 2643 C CA . ASN A 1 331 ? 6.497 -9.399 7.768 1.00 88.25 331 ASN A CA 1
ATOM 2644 C C . ASN A 1 331 ? 7.136 -10.247 8.891 1.00 88.25 331 ASN A C 1
ATOM 2646 O O . ASN A 1 331 ? 6.487 -10.688 9.842 1.00 88.25 331 ASN A O 1
ATOM 2650 N N . LYS A 1 332 ? 8.445 -10.508 8.818 1.00 75.50 332 LYS A N 1
ATOM 2651 C CA . LYS A 1 332 ? 9.139 -11.220 9.902 1.00 75.50 332 LYS A CA 1
ATOM 2652 C C . LYS A 1 332 ? 9.130 -10.388 11.189 1.00 75.50 332 LYS A C 1
ATOM 2654 O O . LYS A 1 332 ? 9.444 -9.195 11.157 1.00 75.50 332 LYS A O 1
ATOM 2659 N N . LEU A 1 333 ? 8.846 -11.056 12.313 1.00 69.62 333 LEU A N 1
ATOM 2660 C CA . LEU A 1 333 ? 8.682 -10.467 13.654 1.00 69.62 333 LEU A CA 1
ATOM 2661 C C . LEU A 1 333 ? 7.437 -9.566 13.796 1.00 69.62 333 LEU A C 1
ATOM 2663 O O . LEU A 1 333 ? 7.425 -8.664 14.627 1.00 69.62 333 LEU A O 1
ATOM 2667 N N . GLY A 1 334 ? 6.406 -9.774 12.966 1.00 71.31 334 GLY A N 1
ATOM 2668 C CA . GLY A 1 334 ? 5.159 -8.998 13.018 1.00 71.31 334 GLY A CA 1
ATOM 2669 C C . GLY A 1 334 ? 5.286 -7.566 12.484 1.00 71.31 334 GLY A C 1
ATOM 2670 O O . GLY A 1 334 ? 4.415 -6.729 12.729 1.00 71.31 334 GLY A O 1
ATOM 2671 N N . ARG A 1 335 ? 6.377 -7.259 11.770 1.00 81.75 335 ARG A N 1
ATOM 2672 C CA . ARG A 1 335 ? 6.622 -5.952 11.149 1.00 81.75 335 ARG A CA 1
ATOM 2673 C C . ARG A 1 335 ? 5.840 -5.828 9.844 1.00 81.75 335 ARG A C 1
ATOM 2675 O O . ARG A 1 335 ? 6.313 -6.217 8.785 1.00 81.75 335 ARG A O 1
ATOM 2682 N N . LYS A 1 336 ? 4.654 -5.233 9.914 1.00 90.19 336 LYS A N 1
ATOM 2683 C CA . LYS A 1 336 ? 3.753 -5.092 8.758 1.00 90.19 336 LYS A CA 1
ATOM 2684 C C . LYS A 1 336 ? 4.086 -3.937 7.807 1.00 90.19 336 LYS A C 1
ATOM 2686 O O . LYS A 1 336 ? 3.493 -3.865 6.736 1.00 90.19 336 LYS A O 1
ATOM 2691 N N . ALA A 1 337 ? 5.010 -3.047 8.160 1.00 95.00 337 ALA A N 1
ATOM 2692 C CA . ALA A 1 337 ? 5.422 -1.942 7.296 1.00 95.00 337 ALA A CA 1
ATOM 2693 C C . ALA A 1 337 ? 6.704 -2.266 6.521 1.00 95.00 337 ALA A C 1
ATOM 2695 O O . ALA A 1 337 ? 7.660 -2.807 7.079 1.00 95.00 337 ALA A O 1
ATOM 2696 N N . ALA A 1 338 ? 6.740 -1.870 5.250 1.00 96.38 338 ALA A N 1
ATOM 2697 C CA . ALA A 1 338 ? 7.912 -1.946 4.387 1.00 96.38 338 ALA A CA 1
ATOM 2698 C C . ALA A 1 338 ? 8.127 -0.627 3.631 1.00 96.38 338 ALA A C 1
ATOM 2700 O O . ALA A 1 338 ? 7.183 0.117 3.362 1.00 96.38 338 ALA A O 1
ATOM 2701 N N . ALA A 1 339 ? 9.369 -0.352 3.246 1.00 97.31 339 ALA A N 1
ATOM 2702 C CA . ALA A 1 339 ? 9.731 0.766 2.387 1.00 97.31 339 ALA A CA 1
ATOM 2703 C C . ALA A 1 339 ? 9.808 0.322 0.920 1.00 97.31 339 ALA A C 1
ATOM 2705 O O . ALA A 1 339 ? 10.355 -0.740 0.625 1.00 97.31 339 ALA A O 1
ATOM 2706 N N . THR A 1 340 ? 9.288 1.133 0.001 1.00 98.19 340 THR A N 1
ATOM 2707 C CA . THR A 1 340 ? 9.355 0.885 -1.447 1.00 98.19 340 THR A CA 1
ATOM 2708 C C . THR A 1 340 ? 10.516 1.661 -2.064 1.00 98.19 340 THR A C 1
ATOM 2710 O O . THR A 1 340 ? 10.744 2.821 -1.721 1.00 98.19 340 THR A O 1
ATOM 2713 N N . SER A 1 341 ? 11.243 1.038 -2.988 1.00 97.81 341 SER A N 1
ATOM 2714 C CA . SER A 1 341 ? 12.390 1.619 -3.685 1.00 97.81 341 SER A CA 1
ATOM 2715 C C . SER A 1 341 ? 12.233 1.563 -5.205 1.00 97.81 341 SER A C 1
ATOM 2717 O O . SER A 1 341 ? 11.516 0.713 -5.739 1.00 97.81 341 SER A O 1
ATOM 2719 N N . LEU A 1 342 ? 12.915 2.471 -5.906 1.00 98.44 342 LEU A N 1
ATOM 2720 C CA . LEU A 1 342 ? 12.928 2.545 -7.364 1.00 98.44 342 LEU A CA 1
ATOM 2721 C C . LEU A 1 342 ? 14.293 2.999 -7.896 1.00 98.44 342 LEU A C 1
ATOM 2723 O O . LEU A 1 342 ? 14.885 3.951 -7.397 1.00 98.44 342 LEU A O 1
ATOM 2727 N N . SER A 1 343 ? 14.747 2.348 -8.961 1.00 97.69 343 SER A N 1
ATOM 2728 C CA . SER A 1 343 ? 15.876 2.722 -9.809 1.00 97.69 343 SER A CA 1
ATOM 2729 C C . SER A 1 343 ? 15.354 2.900 -11.234 1.00 97.69 343 SER A C 1
ATOM 2731 O O . SER A 1 343 ? 14.990 1.922 -11.898 1.00 97.69 343 SER A O 1
ATOM 2733 N N . LEU A 1 344 ? 15.239 4.157 -11.670 1.00 96.94 344 LEU A N 1
ATOM 2734 C CA . LEU A 1 344 ? 14.637 4.530 -12.947 1.00 96.94 344 LEU A CA 1
ATOM 2735 C C . LEU A 1 344 ? 15.453 5.652 -13.618 1.00 96.94 344 LEU A C 1
ATOM 2737 O O . LEU A 1 344 ? 15.599 6.722 -13.022 1.00 96.94 344 LEU A O 1
ATOM 2741 N N . PRO A 1 345 ? 15.945 5.441 -14.853 1.00 96.38 345 PRO A N 1
ATOM 2742 C CA . PRO A 1 345 ? 16.289 4.127 -15.403 1.00 96.38 345 PRO A CA 1
ATOM 2743 C C . PRO A 1 345 ? 17.324 3.412 -14.513 1.00 96.38 345 PRO A C 1
ATOM 2745 O O . PRO A 1 345 ? 18.115 4.055 -13.823 1.00 96.38 345 PRO A O 1
ATOM 2748 N N . PHE A 1 346 ? 17.338 2.080 -14.548 1.00 96.81 346 PHE A N 1
ATOM 2749 C CA . PHE A 1 346 ? 18.430 1.295 -13.971 1.00 96.81 346 PHE A CA 1
ATOM 2750 C C . PHE A 1 346 ? 19.750 1.669 -14.682 1.00 96.81 346 PHE A C 1
ATOM 2752 O O . PHE A 1 346 ? 19.730 1.848 -15.904 1.00 96.81 346 PHE A O 1
ATOM 2759 N N . PRO A 1 347 ? 20.892 1.797 -13.975 1.00 94.69 347 PRO A N 1
ATOM 2760 C CA . PRO A 1 347 ? 22.056 2.551 -14.450 1.00 94.69 347 PRO A CA 1
ATOM 2761 C C . PRO A 1 347 ? 22.933 1.835 -15.501 1.00 94.69 347 PRO A C 1
ATOM 2763 O O . PRO A 1 347 ? 24.163 1.874 -15.441 1.00 94.69 347 PRO A O 1
ATOM 2766 N N . MET A 1 348 ? 22.326 1.189 -16.502 1.00 95.38 348 MET A N 1
ATOM 2767 C CA . MET A 1 348 ? 23.043 0.610 -17.640 1.00 95.38 348 MET A CA 1
ATOM 2768 C C . MET A 1 348 ? 23.664 1.710 -18.496 1.00 95.38 348 MET A C 1
ATOM 2770 O O . MET A 1 348 ? 22.963 2.556 -19.047 1.00 95.38 348 MET A O 1
ATOM 2774 N N . LYS A 1 349 ? 24.987 1.678 -18.655 1.00 93.94 349 LYS A N 1
ATOM 2775 C CA . LYS A 1 349 ? 25.711 2.622 -19.515 1.00 93.94 349 LYS A CA 1
ATOM 2776 C C . LYS A 1 349 ? 25.790 2.128 -20.956 1.00 93.94 349 LYS A C 1
ATOM 2778 O O . LYS A 1 349 ? 25.860 0.926 -21.226 1.00 93.94 349 LYS A O 1
ATOM 2783 N N . MET A 1 350 ? 25.818 3.067 -21.899 1.00 91.69 350 MET A N 1
ATOM 2784 C CA . MET A 1 350 ? 25.948 2.755 -23.321 1.00 91.69 350 MET A CA 1
ATOM 2785 C C . MET A 1 350 ? 27.258 1.988 -23.585 1.00 91.69 350 MET A C 1
ATOM 2787 O O . MET A 1 350 ? 28.326 2.406 -23.144 1.00 91.69 350 MET A O 1
ATOM 2791 N N . LYS A 1 351 ? 27.187 0.872 -24.329 1.00 87.19 351 LYS A N 1
ATOM 2792 C CA . LYS A 1 351 ? 28.335 -0.012 -24.652 1.00 87.19 351 LYS A CA 1
ATOM 2793 C C . LYS A 1 351 ? 29.041 -0.644 -23.438 1.00 87.19 351 LYS A C 1
ATOM 2795 O O . LYS A 1 351 ? 30.155 -1.151 -23.581 1.00 87.19 351 LYS A O 1
ATOM 2800 N N . MET A 1 352 ? 28.415 -0.624 -22.263 1.00 92.56 352 MET A N 1
ATOM 2801 C CA . MET A 1 352 ? 28.875 -1.365 -21.092 1.00 92.56 352 MET A CA 1
ATOM 2802 C C . MET A 1 352 ? 27.937 -2.534 -20.803 1.00 92.56 352 MET A C 1
ATOM 2804 O O . MET A 1 352 ? 26.716 -2.444 -20.990 1.00 92.56 352 MET A O 1
ATOM 2808 N N . ASP A 1 353 ? 28.541 -3.622 -20.341 1.00 95.19 353 ASP A N 1
ATOM 2809 C CA . ASP A 1 353 ? 27.837 -4.815 -19.893 1.00 95.19 353 ASP A CA 1
ATOM 2810 C C . ASP A 1 353 ? 27.524 -4.709 -18.398 1.00 95.19 353 ASP A C 1
ATOM 2812 O O . ASP A 1 353 ? 28.198 -3.981 -17.660 1.00 95.19 353 ASP A O 1
ATOM 2816 N N . LEU A 1 354 ? 26.535 -5.472 -17.935 1.00 96.31 354 LEU A N 1
ATOM 2817 C CA . LEU A 1 354 ? 26.087 -5.467 -16.543 1.00 96.31 354 LEU A CA 1
ATOM 2818 C C . LEU A 1 354 ? 27.244 -5.709 -15.562 1.00 96.31 354 LEU A C 1
ATOM 2820 O O . LEU A 1 354 ? 27.344 -5.021 -14.550 1.00 96.31 354 LEU A O 1
ATOM 2824 N N . ILE A 1 355 ? 28.166 -6.623 -15.884 1.00 96.25 355 ILE A N 1
ATOM 2825 C CA . ILE A 1 355 ? 29.336 -6.914 -15.044 1.00 96.25 355 ILE A CA 1
ATOM 2826 C C . ILE A 1 355 ? 30.258 -5.703 -14.834 1.00 96.25 355 ILE A C 1
ATOM 2828 O O . ILE A 1 355 ? 30.924 -5.609 -13.805 1.00 96.25 355 ILE A O 1
ATOM 2832 N N . ASP A 1 356 ? 30.337 -4.781 -15.794 1.00 94.56 356 ASP A N 1
ATOM 2833 C CA . ASP A 1 356 ? 31.149 -3.569 -15.659 1.00 94.56 356 ASP A CA 1
ATOM 2834 C C . ASP A 1 356 ? 30.392 -2.467 -14.926 1.00 94.56 356 ASP A C 1
ATOM 2836 O O . ASP A 1 356 ? 30.995 -1.744 -14.135 1.00 94.56 356 ASP A O 1
ATOM 2840 N N . VAL A 1 357 ? 29.080 -2.370 -15.158 1.00 94.75 357 VAL A N 1
ATOM 2841 C CA . VAL A 1 357 ? 28.202 -1.442 -14.439 1.00 94.75 357 VAL A CA 1
ATOM 2842 C C . VAL A 1 357 ? 28.215 -1.758 -12.946 1.00 94.75 357 VAL A C 1
ATOM 2844 O O . VAL A 1 357 ? 28.474 -0.862 -12.157 1.00 94.75 357 VAL A O 1
ATOM 2847 N N . LEU A 1 358 ? 28.008 -3.022 -12.566 1.00 95.12 358 LEU A N 1
ATOM 2848 C CA . LEU A 1 358 ? 27.955 -3.447 -11.165 1.00 95.12 358 LEU A CA 1
ATOM 2849 C C . LEU A 1 358 ? 29.309 -3.332 -10.454 1.00 95.12 358 LEU A C 1
ATOM 2851 O O . LEU A 1 358 ? 29.368 -2.870 -9.322 1.00 95.12 358 LEU A O 1
ATOM 2855 N N . ASP A 1 359 ? 30.402 -3.726 -11.110 1.00 92.62 359 ASP A N 1
ATOM 2856 C CA . ASP A 1 359 ? 31.756 -3.669 -10.535 1.00 92.62 359 ASP A CA 1
ATOM 2857 C C . ASP A 1 359 ? 32.227 -2.231 -10.263 1.00 92.62 359 ASP A C 1
ATOM 2859 O O . ASP A 1 359 ? 32.964 -1.995 -9.312 1.00 92.62 359 ASP A O 1
ATOM 2863 N N . GLY A 1 360 ? 31.792 -1.272 -11.088 1.00 89.25 360 GLY A N 1
ATOM 2864 C CA . GLY A 1 360 ? 32.105 0.148 -10.929 1.00 89.25 360 GLY A CA 1
ATOM 2865 C C . GLY A 1 360 ? 31.021 0.968 -10.227 1.00 89.25 360 GLY A C 1
ATOM 2866 O O . GLY A 1 360 ? 31.121 2.194 -10.234 1.00 89.25 360 GLY A O 1
ATOM 2867 N N . PHE A 1 361 ? 29.968 0.336 -9.697 1.00 90.81 361 PHE A N 1
ATOM 2868 C CA . PHE A 1 361 ? 28.867 1.056 -9.064 1.00 90.81 361 PHE A CA 1
ATOM 2869 C C . PHE A 1 361 ? 29.220 1.443 -7.625 1.00 90.81 361 PHE A C 1
ATOM 2871 O O . PHE A 1 361 ? 29.547 0.583 -6.807 1.00 90.81 361 PHE A O 1
ATOM 2878 N N . GLU A 1 362 ? 29.092 2.728 -7.302 1.00 87.00 362 GLU A N 1
ATOM 2879 C CA . GLU A 1 362 ? 29.274 3.268 -5.955 1.00 87.00 362 GLU A CA 1
ATOM 2880 C C . GLU A 1 362 ? 27.968 3.915 -5.473 1.00 87.00 362 GLU A C 1
ATOM 2882 O O . GLU A 1 362 ? 27.306 4.627 -6.225 1.00 87.00 362 GLU A O 1
ATOM 2887 N N . GLY A 1 363 ? 27.608 3.700 -4.205 1.00 85.75 363 GLY A N 1
ATOM 2888 C CA . GLY A 1 363 ? 26.407 4.281 -3.595 1.00 85.75 363 GLY A CA 1
ATOM 2889 C C . GLY A 1 363 ? 25.191 3.350 -3.589 1.00 85.75 363 GLY A C 1
ATOM 2890 O O . GLY A 1 363 ? 25.322 2.128 -3.608 1.00 85.75 363 GLY A O 1
ATOM 2891 N N . SER A 1 364 ? 23.995 3.940 -3.497 1.00 88.94 364 SER A N 1
ATOM 2892 C CA . SER A 1 364 ? 22.728 3.197 -3.464 1.00 88.94 364 SER A CA 1
ATOM 2893 C C . SER A 1 364 ? 22.247 2.889 -4.875 1.00 88.94 364 SER A C 1
ATOM 2895 O O . SER A 1 364 ? 22.170 3.785 -5.712 1.00 88.94 364 SER A O 1
ATOM 2897 N N . LEU A 1 365 ? 21.851 1.642 -5.130 1.00 91.25 365 LEU A N 1
ATOM 2898 C CA . LEU A 1 365 ? 21.271 1.256 -6.419 1.00 91.25 365 LEU A CA 1
ATOM 2899 C C . LEU A 1 365 ? 19.838 1.768 -6.626 1.00 91.25 365 LEU A C 1
ATOM 2901 O O . LEU A 1 365 ? 19.297 1.649 -7.727 1.00 91.25 365 LEU A O 1
ATOM 2905 N N . TRP A 1 366 ? 19.201 2.287 -5.578 1.00 94.69 366 TRP A N 1
ATOM 2906 C CA . TRP A 1 366 ? 17.796 2.678 -5.587 1.00 94.69 366 TRP A CA 1
ATOM 2907 C C . TRP A 1 366 ? 17.532 3.950 -4.780 1.00 94.69 366 TRP A C 1
ATOM 2909 O O . TRP A 1 366 ? 18.248 4.294 -3.836 1.00 94.69 366 TRP A O 1
ATOM 2919 N N . THR A 1 367 ? 16.437 4.616 -5.127 1.00 95.88 367 THR A N 1
ATOM 2920 C CA . THR A 1 367 ? 15.870 5.762 -4.417 1.00 95.88 367 THR A CA 1
ATOM 2921 C C . THR A 1 367 ? 14.641 5.309 -3.635 1.00 95.88 367 THR A C 1
ATOM 2923 O O . THR A 1 367 ? 13.795 4.588 -4.164 1.00 95.88 367 THR A O 1
ATOM 2926 N N . SER A 1 368 ? 14.519 5.728 -2.373 1.00 96.31 368 SER A N 1
ATOM 2927 C CA . SER A 1 368 ? 13.325 5.451 -1.566 1.00 96.31 368 SER A CA 1
ATOM 2928 C C . SER A 1 368 ? 12.121 6.258 -2.055 1.00 96.31 368 SER A C 1
ATOM 2930 O O . SER A 1 368 ? 12.225 7.463 -2.286 1.00 96.31 368 SER A O 1
ATOM 2932 N N . LEU A 1 369 ? 10.974 5.594 -2.168 1.00 96.81 369 LEU A N 1
ATOM 2933 C CA . LEU A 1 369 ? 9.659 6.182 -2.439 1.00 96.81 369 LEU A CA 1
ATOM 2934 C C . LEU A 1 369 ? 8.767 6.203 -1.194 1.00 96.81 369 LEU A C 1
ATOM 2936 O O . LEU A 1 369 ? 7.601 6.576 -1.275 1.00 96.81 369 LEU A O 1
ATOM 2940 N N . THR A 1 370 ? 9.294 5.799 -0.040 1.00 95.94 370 THR A N 1
ATOM 2941 C CA . THR A 1 370 ? 8.573 5.857 1.231 1.00 95.94 370 THR A CA 1
ATOM 2942 C C . THR A 1 370 ? 8.978 7.125 1.982 1.00 95.94 370 THR A C 1
ATOM 2944 O O . THR A 1 370 ? 10.174 7.394 2.108 1.00 95.94 370 THR A O 1
ATOM 2947 N N . PRO A 1 371 ? 8.028 7.953 2.452 1.00 93.31 371 PRO A N 1
ATOM 2948 C CA . PRO A 1 371 ? 8.328 9.216 3.127 1.00 93.31 371 PRO A CA 1
ATOM 2949 C C . PRO A 1 371 ? 9.125 8.993 4.418 1.00 93.31 371 PRO A C 1
ATOM 2951 O O . PRO A 1 371 ? 8.929 8.004 5.117 1.00 93.31 371 PRO A O 1
ATOM 2954 N N . SER A 1 372 ? 10.020 9.923 4.744 1.00 92.69 372 SER A N 1
ATOM 2955 C CA . SER A 1 372 ? 10.875 9.915 5.939 1.00 92.69 372 SER A CA 1
ATOM 2956 C C . SER A 1 372 ? 11.652 8.604 6.144 1.00 92.69 372 SER A C 1
ATOM 2958 O O . SER A 1 372 ? 11.957 8.219 7.269 1.00 92.69 372 SER A O 1
ATOM 2960 N N . CYS A 1 373 ? 11.957 7.895 5.055 1.00 92.81 373 CYS A N 1
ATOM 2961 C CA . CYS A 1 373 ? 12.659 6.621 5.084 1.00 92.81 373 CYS A CA 1
ATOM 2962 C C . CYS A 1 373 ? 13.735 6.601 4.004 1.00 92.81 373 CYS A C 1
ATOM 2964 O O . CYS A 1 373 ? 13.423 6.738 2.817 1.00 92.81 373 CYS A O 1
ATOM 2966 N N . ASP A 1 374 ? 14.982 6.395 4.411 1.00 92.44 374 ASP A N 1
ATOM 2967 C CA . ASP A 1 374 ? 16.083 6.065 3.512 1.00 92.44 374 ASP A CA 1
ATOM 2968 C C . ASP A 1 374 ? 16.359 4.567 3.605 1.00 92.44 374 ASP A C 1
ATOM 2970 O O . ASP A 1 374 ? 16.247 3.968 4.672 1.00 92.44 374 ASP A O 1
ATOM 2974 N N . ILE A 1 375 ? 16.663 3.932 2.476 1.00 94.62 375 ILE A N 1
ATOM 2975 C CA . ILE A 1 375 ? 16.791 2.475 2.399 1.00 94.62 375 ILE A CA 1
ATOM 2976 C C . ILE A 1 375 ? 18.275 2.141 2.255 1.00 94.62 375 ILE A C 1
ATOM 2978 O O . ILE A 1 375 ? 18.808 2.300 1.154 1.00 94.62 375 ILE A O 1
ATOM 2982 N N . PRO A 1 376 ? 18.956 1.707 3.332 1.00 92.12 376 PRO A N 1
ATOM 2983 C CA . PRO A 1 376 ? 20.347 1.288 3.236 1.00 92.12 376 PRO A CA 1
ATOM 2984 C C . PRO A 1 376 ? 20.465 0.026 2.374 1.00 92.12 376 PRO A C 1
ATOM 2986 O O . PRO A 1 376 ? 19.497 -0.714 2.210 1.00 92.12 376 PRO A O 1
ATOM 2989 N N . MET A 1 377 ? 21.662 -0.251 1.856 1.00 90.06 377 MET A N 1
ATOM 2990 C CA . MET A 1 377 ? 21.930 -1.504 1.137 1.00 90.06 377 MET A CA 1
ATOM 2991 C C . MET A 1 377 ? 21.934 -2.725 2.075 1.00 90.06 377 MET A C 1
ATOM 2993 O O . MET A 1 377 ? 21.608 -3.826 1.639 1.00 90.06 377 MET A O 1
ATOM 2997 N N . ASP A 1 378 ? 22.244 -2.528 3.360 1.00 89.56 378 ASP A N 1
ATOM 2998 C CA . ASP A 1 378 ? 22.471 -3.591 4.348 1.00 89.56 378 ASP A CA 1
ATOM 2999 C C . ASP A 1 378 ? 21.330 -3.737 5.368 1.00 89.56 378 ASP A C 1
ATOM 3001 O O . ASP A 1 378 ? 20.582 -2.795 5.624 1.00 89.56 378 ASP A O 1
ATOM 3005 N N . ASN A 1 379 ? 21.282 -4.891 6.045 1.00 88.50 379 ASN A N 1
ATOM 3006 C CA . ASN A 1 379 ? 20.364 -5.213 7.147 1.00 88.50 379 ASN A CA 1
ATOM 3007 C C . ASN A 1 379 ? 18.864 -5.193 6.790 1.00 88.50 379 ASN A C 1
ATOM 3009 O O . ASN A 1 379 ? 18.029 -4.830 7.625 1.00 88.50 379 ASN A O 1
ATOM 3013 N N . ASN A 1 380 ? 18.503 -5.619 5.576 1.00 90.75 380 ASN A N 1
ATOM 3014 C CA . ASN A 1 380 ? 17.110 -5.657 5.127 1.00 90.75 380 ASN A CA 1
ATOM 3015 C C . ASN A 1 380 ? 16.623 -7.075 4.812 1.00 90.75 380 ASN A C 1
ATOM 3017 O O . ASN A 1 380 ? 17.324 -7.886 4.207 1.00 90.75 380 ASN A O 1
ATOM 3021 N N . MET A 1 381 ? 15.363 -7.351 5.137 1.00 94.06 381 MET A N 1
ATOM 3022 C CA . MET A 1 381 ? 14.581 -8.356 4.415 1.00 94.06 381 MET A CA 1
ATOM 3023 C C . MET A 1 381 ? 14.021 -7.660 3.178 1.00 94.06 381 MET A C 1
ATOM 3025 O O . MET A 1 381 ? 13.354 -6.638 3.321 1.00 94.06 381 MET A O 1
ATOM 3029 N N . GLN A 1 382 ? 14.307 -8.148 1.975 1.00 95.19 382 GLN A N 1
ATOM 3030 C CA . GLN A 1 382 ? 13.948 -7.420 0.760 1.00 95.19 382 GLN A CA 1
ATOM 3031 C C . GLN A 1 382 ? 13.500 -8.321 -0.387 1.00 95.19 382 GLN A C 1
ATOM 3033 O O . GLN A 1 382 ? 14.033 -9.409 -0.604 1.00 95.19 382 GLN A O 1
ATOM 3038 N N . SER A 1 383 ? 12.523 -7.832 -1.148 1.00 96.94 383 SER A N 1
ATOM 3039 C CA . SER A 1 383 ? 12.081 -8.420 -2.411 1.00 96.94 383 SER A CA 1
ATOM 3040 C C . SER A 1 383 ? 12.347 -7.417 -3.522 1.00 96.94 383 SER A C 1
ATOM 3042 O O . SER A 1 383 ? 11.741 -6.348 -3.538 1.00 96.94 383 SER A O 1
ATOM 3044 N N . ILE A 1 384 ? 13.242 -7.765 -4.442 1.00 97.62 384 ILE A N 1
ATOM 3045 C CA . ILE A 1 384 ? 13.706 -6.910 -5.536 1.00 97.62 384 ILE A CA 1
ATOM 3046 C C . ILE A 1 384 ? 13.268 -7.514 -6.871 1.00 97.62 384 ILE A C 1
ATOM 3048 O O . ILE A 1 384 ? 13.327 -8.729 -7.085 1.00 97.62 384 ILE A O 1
ATOM 3052 N N . ALA A 1 385 ? 12.831 -6.654 -7.781 1.00 97.81 385 ALA A N 1
ATOM 3053 C CA . ALA A 1 385 ? 12.481 -6.989 -9.148 1.00 97.81 385 ALA A CA 1
ATOM 3054 C C . ALA A 1 385 ? 13.325 -6.160 -10.119 1.00 97.81 385 ALA A C 1
ATOM 3056 O O . ALA A 1 385 ? 13.384 -4.938 -9.990 1.00 97.81 385 ALA A O 1
ATOM 3057 N N . LEU A 1 386 ? 13.956 -6.818 -11.091 1.00 97.94 386 LEU A N 1
ATOM 3058 C CA . LEU A 1 386 ? 14.747 -6.183 -12.147 1.00 97.94 386 LEU A CA 1
ATOM 3059 C C . LEU A 1 386 ? 14.200 -6.564 -13.523 1.00 97.94 386 LEU A C 1
ATOM 3061 O O . LEU A 1 386 ? 13.991 -7.740 -13.807 1.00 97.94 386 LEU A O 1
ATOM 3065 N N . ARG A 1 387 ? 14.010 -5.590 -14.409 1.00 96.31 387 ARG A N 1
ATOM 3066 C CA . ARG A 1 387 ? 13.556 -5.844 -15.780 1.00 96.31 387 ARG A CA 1
ATOM 3067 C C . ARG A 1 387 ? 14.361 -5.072 -16.814 1.00 96.31 387 ARG A C 1
ATOM 3069 O O . ARG A 1 387 ? 14.864 -3.992 -16.512 1.00 96.31 387 ARG A O 1
ATOM 3076 N N . GLY A 1 388 ? 14.408 -5.586 -18.042 1.00 95.62 388 GLY A N 1
ATOM 3077 C CA . GLY A 1 388 ? 14.947 -4.854 -19.193 1.00 95.62 388 GLY A CA 1
ATOM 3078 C C . GLY A 1 388 ? 16.440 -5.003 -19.445 1.00 95.62 388 GLY A C 1
ATOM 3079 O O . GLY A 1 388 ? 16.998 -4.186 -20.171 1.00 95.62 388 GLY A O 1
ATOM 3080 N N . ILE A 1 389 ? 17.092 -6.007 -18.853 1.00 95.88 389 ILE A N 1
ATOM 3081 C CA . ILE A 1 389 ? 18.481 -6.343 -19.182 1.00 95.88 389 ILE A CA 1
ATOM 3082 C C . ILE A 1 389 ? 18.485 -7.689 -19.904 1.00 95.88 389 ILE A C 1
ATOM 3084 O O . ILE A 1 389 ? 18.153 -8.696 -19.275 1.00 95.88 389 ILE A O 1
ATOM 3088 N N . PRO A 1 390 ? 18.841 -7.722 -21.197 1.00 92.75 390 PRO A N 1
ATOM 3089 C CA . PRO A 1 390 ? 18.930 -8.967 -21.943 1.00 92.75 390 PRO A CA 1
ATOM 3090 C C . PRO A 1 390 ? 20.218 -9.730 -21.598 1.00 92.75 390 PRO A C 1
ATOM 3092 O O . PRO A 1 390 ? 21.224 -9.148 -21.180 1.00 92.75 390 PRO A O 1
ATOM 3095 N N . GLU A 1 391 ? 20.192 -11.052 -21.771 1.00 92.06 391 GLU A N 1
ATOM 3096 C CA . GLU A 1 391 ? 21.294 -11.933 -21.359 1.00 92.06 391 GLU A CA 1
ATOM 3097 C C . GLU A 1 391 ? 22.589 -11.722 -22.171 1.00 92.06 391 GLU A C 1
ATOM 3099 O O . GLU A 1 391 ? 23.689 -12.014 -21.702 1.00 92.06 391 GLU A O 1
ATOM 3104 N N . ASP A 1 392 ? 22.501 -11.152 -23.373 1.00 91.56 392 ASP A N 1
ATOM 3105 C CA . ASP A 1 392 ? 23.657 -10.772 -24.193 1.00 91.56 392 ASP A CA 1
ATOM 3106 C C . ASP A 1 392 ? 24.380 -9.511 -23.682 1.00 91.56 392 ASP A C 1
ATOM 3108 O O . ASP A 1 392 ? 25.533 -9.276 -24.040 1.00 91.56 392 ASP A O 1
ATOM 3112 N N . ARG A 1 393 ? 23.744 -8.732 -22.797 1.00 93.06 393 ARG A N 1
ATOM 3113 C CA . ARG A 1 393 ? 24.312 -7.538 -22.149 1.00 93.06 393 ARG A CA 1
ATOM 3114 C C . ARG A 1 393 ? 24.912 -7.822 -20.770 1.00 93.06 393 ARG A C 1
ATOM 3116 O O . ARG A 1 393 ? 25.287 -6.877 -20.073 1.00 93.06 393 ARG A O 1
ATOM 3123 N N . ILE A 1 394 ? 25.020 -9.085 -20.339 1.00 95.31 394 ILE A N 1
ATOM 3124 C CA . ILE A 1 394 ? 25.568 -9.402 -19.006 1.00 95.31 394 ILE A CA 1
ATOM 3125 C C . ILE A 1 394 ? 27.093 -9.273 -18.953 1.00 95.31 394 ILE A C 1
ATOM 3127 O O . ILE A 1 394 ? 27.640 -8.760 -17.975 1.00 95.31 394 ILE A O 1
ATOM 3131 N N . LYS A 1 395 ? 27.784 -9.759 -19.991 1.00 94.31 395 LYS A N 1
ATOM 3132 C CA . LYS A 1 395 ? 29.249 -9.824 -20.104 1.00 94.31 395 LYS A CA 1
ATOM 3133 C C . LYS A 1 395 ? 29.655 -10.096 -21.552 1.00 94.31 395 LYS A C 1
ATOM 3135 O O . LYS A 1 395 ? 28.898 -10.702 -22.308 1.00 94.31 395 LYS A O 1
ATOM 3140 N N . ARG A 1 396 ? 30.894 -9.766 -21.904 1.00 93.25 396 ARG A N 1
ATOM 3141 C CA . ARG A 1 396 ? 31.449 -10.054 -23.232 1.00 93.25 396 ARG A CA 1
ATOM 3142 C C . ARG A 1 396 ? 31.759 -11.539 -23.406 1.00 93.25 396 ARG A C 1
ATOM 3144 O O . ARG A 1 396 ? 32.112 -12.215 -22.436 1.00 93.25 396 ARG A O 1
ATOM 3151 N N . PRO A 1 397 ? 31.738 -12.043 -24.649 1.00 91.06 397 PRO A N 1
ATOM 3152 C CA . PRO A 1 397 ? 32.264 -13.361 -24.973 1.00 91.06 397 PRO A CA 1
ATOM 3153 C C . PRO A 1 397 ? 33.747 -13.512 -24.602 1.00 91.06 397 PRO A C 1
ATOM 3155 O O . PRO A 1 397 ? 34.512 -12.551 -24.622 1.00 91.06 397 PRO A O 1
ATOM 3158 N N . VAL A 1 398 ? 34.197 -14.750 -24.367 1.00 89.44 398 VAL A N 1
ATOM 3159 C CA . VAL A 1 398 ? 35.559 -15.074 -23.878 1.00 89.44 398 VAL A CA 1
ATOM 3160 C C . VAL A 1 398 ? 36.689 -14.438 -24.698 1.00 89.44 398 VAL A C 1
ATOM 3162 O O . VAL A 1 398 ? 37.700 -14.039 -24.129 1.00 89.44 398 VAL A O 1
ATOM 3165 N N . HIS A 1 399 ? 36.525 -14.315 -26.016 1.00 89.69 399 HIS A N 1
ATOM 3166 C CA . HIS A 1 399 ? 37.540 -13.739 -26.903 1.00 89.69 399 HIS A CA 1
ATOM 3167 C C . HIS A 1 399 ? 37.657 -12.205 -26.794 1.00 89.69 399 HIS A C 1
ATOM 3169 O O . HIS A 1 399 ? 38.712 -11.658 -27.102 1.00 89.69 399 HIS A O 1
ATOM 3175 N N . GLU A 1 400 ? 36.621 -11.522 -26.301 1.00 88.94 400 GLU A N 1
ATOM 3176 C CA . GLU A 1 400 ? 36.551 -10.059 -26.129 1.00 88.94 400 GLU A CA 1
ATOM 3177 C C . GLU A 1 400 ? 36.539 -9.626 -24.650 1.00 88.94 400 GLU A C 1
ATOM 3179 O O . GLU A 1 400 ? 36.706 -8.446 -24.321 1.00 88.94 400 GLU A O 1
ATOM 3184 N N . ALA A 1 401 ? 36.396 -10.591 -23.737 1.00 84.38 401 ALA A N 1
ATOM 3185 C CA . ALA A 1 401 ? 36.232 -10.385 -22.303 1.00 84.38 401 ALA A CA 1
ATOM 3186 C C . ALA A 1 401 ? 37.358 -9.596 -21.643 1.00 84.38 401 ALA A C 1
ATOM 3188 O O . ALA A 1 401 ? 37.101 -8.915 -20.657 1.00 84.38 401 ALA A O 1
ATOM 3189 N N . THR A 1 402 ? 38.580 -9.624 -22.188 1.00 87.69 402 THR A N 1
ATOM 3190 C CA . THR A 1 402 ? 39.723 -8.828 -21.701 1.00 87.69 402 THR A CA 1
ATOM 3191 C C . THR A 1 402 ? 39.833 -8.825 -20.166 1.00 87.69 402 THR A C 1
ATOM 3193 O O . THR A 1 402 ? 40.203 -9.844 -19.591 1.00 87.69 402 THR A O 1
ATOM 3196 N N . LYS A 1 403 ? 39.502 -7.716 -19.486 1.00 88.62 403 LYS A N 1
ATOM 3197 C CA . LYS A 1 403 ? 39.573 -7.592 -18.015 1.00 88.62 403 LYS A CA 1
ATOM 3198 C C . LYS A 1 403 ? 38.387 -8.224 -17.277 1.00 88.62 403 LYS A C 1
ATOM 3200 O O . LYS A 1 403 ? 38.500 -8.509 -16.089 1.00 88.62 403 LYS A O 1
ATOM 3205 N N . GLN A 1 404 ? 37.258 -8.452 -17.944 1.00 90.19 404 GLN A N 1
ATOM 3206 C CA . GLN A 1 404 ? 36.092 -9.081 -17.323 1.00 90.19 404 GLN A CA 1
ATOM 3207 C C . GLN A 1 404 ? 36.395 -10.523 -16.900 1.00 90.19 404 GLN A C 1
ATOM 3209 O O . GLN A 1 404 ? 35.908 -10.951 -15.863 1.00 90.19 404 GLN A O 1
ATOM 3214 N N . ILE A 1 405 ? 37.250 -11.253 -17.633 1.00 92.06 405 ILE A N 1
ATOM 3215 C CA . ILE A 1 405 ? 37.519 -12.679 -17.371 1.00 92.06 405 ILE A CA 1
ATOM 3216 C C . ILE A 1 405 ? 38.133 -12.947 -15.988 1.00 92.06 405 ILE A C 1
ATOM 3218 O O . ILE A 1 405 ? 37.976 -14.038 -15.444 1.00 92.06 405 ILE A O 1
ATOM 3222 N N . SER A 1 406 ? 38.823 -11.957 -15.408 1.00 91.38 406 SER A N 1
ATOM 3223 C CA . SER A 1 406 ? 39.390 -12.055 -14.059 1.00 91.38 406 SER A CA 1
ATOM 3224 C C . SER A 1 406 ? 38.376 -11.784 -12.946 1.00 91.38 406 SER A C 1
ATOM 3226 O O . SER A 1 406 ? 38.670 -12.072 -11.788 1.00 91.38 406 SER A O 1
ATOM 3228 N N . LYS A 1 407 ? 37.197 -11.232 -13.263 1.00 92.31 407 LYS A N 1
ATOM 3229 C CA . LYS A 1 407 ? 36.165 -10.912 -12.270 1.00 92.31 407 LYS A CA 1
ATOM 3230 C C . LYS A 1 407 ? 35.440 -12.194 -11.832 1.00 92.31 407 LYS A C 1
ATOM 3232 O O . LYS A 1 407 ? 35.030 -12.974 -12.694 1.00 92.31 407 LYS A O 1
ATOM 3237 N N . PRO A 1 408 ? 35.187 -12.411 -10.526 1.00 90.12 408 PRO A N 1
ATOM 3238 C CA . PRO A 1 408 ? 34.444 -13.583 -10.050 1.00 90.12 408 PRO A CA 1
ATOM 3239 C C . PRO A 1 408 ? 33.065 -13.746 -10.710 1.00 90.12 408 PRO A C 1
ATOM 3241 O O . PRO A 1 408 ? 32.680 -14.858 -11.075 1.00 90.12 408 PRO A O 1
ATOM 3244 N N . ALA A 1 409 ? 32.371 -12.626 -10.944 1.00 93.75 409 ALA A N 1
ATOM 3245 C CA . ALA A 1 409 ? 31.057 -12.574 -11.583 1.00 93.75 409 ALA A CA 1
ATOM 3246 C C . ALA A 1 409 ? 31.052 -13.008 -13.060 1.00 93.75 409 ALA A C 1
ATOM 3248 O O . ALA A 1 409 ? 29.993 -13.289 -13.614 1.00 93.75 409 ALA A O 1
ATOM 3249 N N . TYR A 1 410 ? 32.213 -13.148 -13.709 1.00 95.31 410 TYR A N 1
ATOM 3250 C CA . TYR A 1 410 ? 32.283 -13.612 -15.097 1.00 95.31 410 TYR A CA 1
ATOM 3251 C C . TYR A 1 410 ? 31.780 -15.054 -15.270 1.00 95.31 410 TYR A C 1
ATOM 3253 O O . TYR A 1 410 ? 31.414 -15.462 -16.373 1.00 95.31 410 TYR A O 1
ATOM 3261 N N . LYS A 1 411 ? 31.722 -15.839 -14.186 1.00 93.19 411 LYS A N 1
ATOM 3262 C CA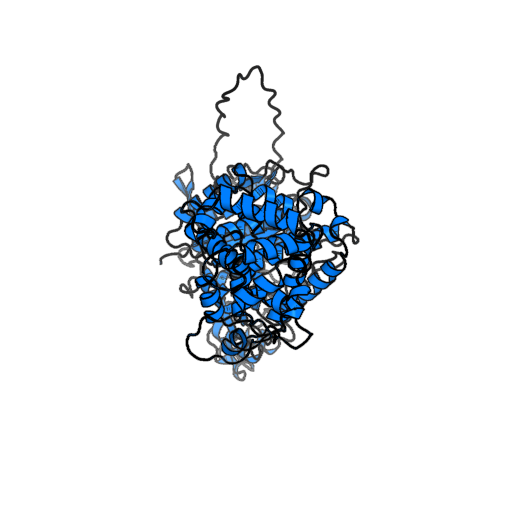 . LYS A 1 411 ? 31.149 -17.193 -14.195 1.00 93.19 411 LYS A CA 1
ATOM 3263 C C . LYS A 1 411 ? 29.618 -17.206 -14.266 1.00 93.19 411 LYS A C 1
ATOM 3265 O O . LYS A 1 411 ? 29.073 -18.219 -14.688 1.00 93.19 411 LYS A O 1
ATOM 3270 N N . CYS A 1 412 ? 28.944 -16.113 -13.904 1.00 95.06 412 CYS A N 1
ATOM 3271 C CA . CYS A 1 412 ? 27.485 -16.014 -13.936 1.00 95.06 412 CYS A CA 1
ATOM 3272 C C . CYS A 1 412 ? 26.971 -16.146 -15.371 1.00 95.06 412 CYS A C 1
ATOM 3274 O O . CYS A 1 412 ? 27.497 -15.512 -16.285 1.00 95.06 412 CYS A O 1
ATOM 3276 N N . SER A 1 413 ? 25.969 -16.990 -15.570 1.00 93.62 413 SER A N 1
ATOM 3277 C CA . SER A 1 413 ? 25.392 -17.331 -16.872 1.00 93.62 413 SER A CA 1
ATOM 3278 C C . SER A 1 413 ? 24.055 -16.649 -17.149 1.00 93.62 413 SER A C 1
ATOM 3280 O O . SER A 1 413 ? 23.588 -16.705 -18.281 1.00 93.62 413 SER A O 1
ATOM 3282 N N . SER A 1 414 ? 23.475 -16.001 -16.135 1.00 95.69 414 SER A N 1
ATOM 3283 C CA . SER A 1 414 ? 22.241 -15.228 -16.252 1.00 95.69 414 SER A CA 1
ATOM 3284 C C . SER A 1 414 ? 22.304 -13.901 -15.492 1.00 95.69 414 SER A C 1
ATOM 3286 O O . SER A 1 414 ? 23.075 -13.767 -14.530 1.00 95.69 414 SER A O 1
ATOM 3288 N N . VAL A 1 415 ? 21.428 -12.955 -15.846 1.00 96.50 415 VAL A N 1
ATOM 3289 C CA . VAL A 1 415 ? 21.180 -11.719 -15.077 1.00 96.50 415 VAL A CA 1
ATOM 3290 C C . VAL A 1 415 ? 20.850 -12.053 -13.621 1.00 96.50 415 VAL A C 1
ATOM 3292 O O . VAL A 1 415 ? 21.350 -11.402 -12.705 1.00 96.50 415 VAL A O 1
ATOM 3295 N N . HIS A 1 416 ? 20.053 -13.104 -13.397 1.00 96.06 416 HIS A N 1
ATOM 3296 C CA . HIS A 1 416 ? 19.663 -13.550 -12.059 1.00 96.06 416 HIS A CA 1
ATOM 3297 C C . HIS A 1 416 ? 20.875 -13.938 -11.206 1.00 96.06 416 HIS A C 1
ATOM 3299 O O . HIS A 1 416 ? 21.018 -13.457 -10.084 1.00 96.06 416 HIS A O 1
ATOM 3305 N N . GLU A 1 417 ? 21.763 -14.785 -11.734 1.00 96.56 417 GLU A N 1
ATOM 3306 C CA . GLU A 1 417 ? 22.974 -15.221 -11.028 1.00 96.56 417 GLU A CA 1
ATOM 3307 C C . GLU A 1 417 ? 23.925 -14.053 -10.758 1.00 96.56 417 GLU A C 1
ATOM 3309 O O . GLU A 1 417 ? 24.490 -13.963 -9.669 1.00 96.56 417 GLU A O 1
ATOM 3314 N N . MET A 1 418 ? 24.095 -13.152 -11.731 1.00 97.19 418 MET A N 1
ATOM 3315 C CA . MET A 1 418 ? 24.999 -12.007 -11.606 1.00 97.19 418 MET A CA 1
ATOM 3316 C C . MET A 1 418 ? 24.509 -11.006 -10.560 1.00 97.19 418 MET A C 1
ATOM 3318 O O . MET A 1 418 ? 25.278 -10.604 -9.688 1.00 97.19 418 MET A O 1
ATOM 3322 N N . MET A 1 419 ? 23.226 -10.649 -10.606 1.00 96.88 419 MET A N 1
ATOM 3323 C CA . MET A 1 419 ? 22.619 -9.750 -9.626 1.00 96.88 419 MET A CA 1
ATOM 3324 C C . MET A 1 419 ? 22.548 -10.381 -8.238 1.00 96.88 419 MET A C 1
ATOM 3326 O O . MET A 1 419 ? 22.825 -9.703 -7.256 1.00 96.88 419 MET A O 1
ATOM 3330 N N . THR A 1 420 ? 22.234 -11.675 -8.137 1.00 96.50 420 THR A N 1
ATOM 3331 C CA . THR A 1 420 ? 22.241 -12.385 -6.847 1.00 96.50 420 THR A CA 1
ATOM 3332 C C . THR A 1 420 ? 23.636 -12.382 -6.233 1.00 96.50 420 THR A C 1
ATOM 3334 O O . THR A 1 420 ? 23.776 -12.095 -5.047 1.00 96.50 420 THR A O 1
ATOM 3337 N N . LEU A 1 421 ? 24.676 -12.646 -7.034 1.00 95.75 421 LEU A N 1
ATOM 3338 C CA . LEU A 1 421 ? 26.060 -12.567 -6.575 1.00 95.75 421 LEU A CA 1
ATOM 3339 C C . LEU A 1 421 ? 26.414 -11.148 -6.121 1.00 95.75 421 LEU A C 1
ATOM 3341 O O . LEU A 1 421 ? 26.973 -10.985 -5.042 1.00 95.75 421 LEU A O 1
ATOM 3345 N N . TYR A 1 422 ? 26.069 -10.133 -6.918 1.00 95.44 422 TYR A N 1
ATOM 3346 C CA . TYR A 1 422 ? 26.326 -8.740 -6.567 1.00 95.44 422 TYR A CA 1
ATOM 3347 C C . TYR A 1 422 ? 25.658 -8.360 -5.243 1.00 95.44 422 TYR A C 1
ATOM 3349 O O . TYR A 1 422 ? 26.345 -7.905 -4.336 1.00 95.44 422 TYR A O 1
ATOM 3357 N N . LEU A 1 423 ? 24.354 -8.616 -5.098 1.00 94.69 423 LEU A N 1
ATOM 3358 C CA . LEU A 1 423 ? 23.595 -8.301 -3.885 1.00 94.69 423 LEU A CA 1
ATOM 3359 C C . LEU A 1 423 ? 24.104 -9.098 -2.676 1.00 94.69 423 LEU A C 1
ATOM 3361 O O . LEU A 1 423 ? 24.158 -8.561 -1.580 1.00 94.69 423 LEU A O 1
ATOM 3365 N N . ALA A 1 424 ? 24.548 -10.345 -2.850 1.00 92.69 424 ALA A N 1
ATOM 3366 C CA . ALA A 1 424 ? 25.176 -11.106 -1.766 1.00 92.69 424 ALA A CA 1
ATOM 3367 C C . ALA A 1 424 ? 26.528 -10.513 -1.321 1.00 92.69 424 ALA A C 1
ATOM 3369 O O . ALA A 1 424 ? 26.922 -10.675 -0.165 1.00 92.69 424 ALA A O 1
ATOM 3370 N N . CYS A 1 425 ? 27.245 -9.841 -2.225 1.00 90.62 425 CYS A N 1
ATOM 3371 C CA . CYS A 1 425 ? 28.507 -9.170 -1.923 1.00 90.62 425 CYS A CA 1
ATOM 3372 C C . CYS A 1 425 ? 28.324 -7.757 -1.352 1.00 90.62 425 CYS A C 1
ATOM 3374 O O . CYS A 1 425 ? 29.183 -7.332 -0.585 1.00 90.62 425 CYS A O 1
ATOM 3376 N N . THR A 1 426 ? 27.256 -7.044 -1.727 1.00 90.12 426 THR A N 1
ATOM 3377 C CA . THR A 1 426 ? 27.050 -5.626 -1.380 1.00 90.12 426 THR A CA 1
ATOM 3378 C C . THR A 1 426 ? 25.978 -5.372 -0.327 1.0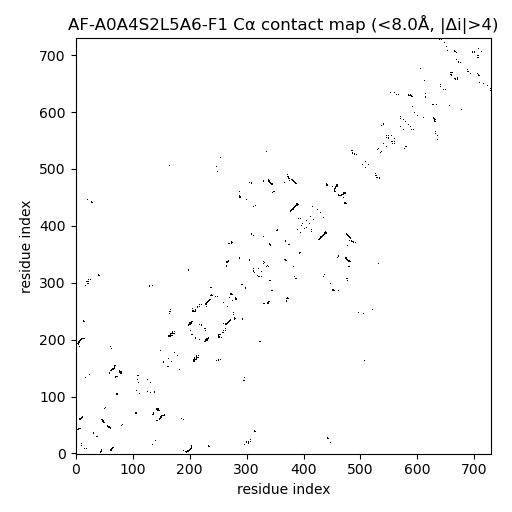0 90.12 426 THR A C 1
ATOM 3380 O O . THR A 1 426 ? 26.076 -4.367 0.362 1.00 90.12 426 THR A O 1
ATOM 3383 N N . CYS A 1 427 ? 24.985 -6.254 -0.182 1.00 90.25 427 CYS A N 1
ATOM 3384 C CA . CYS A 1 427 ? 23.937 -6.173 0.838 1.00 90.25 427 CYS A CA 1
ATOM 3385 C C . CYS A 1 427 ? 24.259 -7.125 1.999 1.00 90.25 427 CYS A C 1
ATOM 3387 O O . CYS A 1 427 ? 23.746 -8.246 2.091 1.00 90.25 427 CYS A O 1
ATOM 3389 N N . HIS A 1 428 ? 25.114 -6.690 2.915 1.00 87.56 428 HIS A N 1
ATOM 3390 C CA . HIS A 1 428 ? 25.479 -7.443 4.106 1.00 87.56 428 HIS A CA 1
ATOM 3391 C C . HIS A 1 428 ? 24.277 -7.657 5.034 1.00 87.56 428 HIS A C 1
ATOM 3393 O O . HIS A 1 428 ? 23.395 -6.804 5.167 1.00 87.56 428 HIS A O 1
ATOM 3399 N N . ALA A 1 429 ? 24.244 -8.833 5.675 1.00 87.06 429 ALA A N 1
ATOM 3400 C CA . ALA A 1 429 ? 23.204 -9.236 6.628 1.00 87.06 429 ALA A CA 1
ATOM 3401 C C . ALA A 1 429 ? 21.759 -9.025 6.120 1.00 87.06 429 ALA A C 1
ATOM 3403 O O . ALA A 1 429 ? 20.835 -8.821 6.906 1.00 87.06 429 ALA A O 1
ATOM 3404 N N . SER A 1 430 ? 21.566 -9.090 4.800 1.00 91.38 430 SER A N 1
ATOM 3405 C CA . SER A 1 430 ? 20.270 -8.923 4.149 1.00 91.38 430 SER A CA 1
ATOM 3406 C C . SER A 1 430 ? 19.780 -10.248 3.579 1.00 91.38 430 SER A C 1
ATOM 3408 O O . SER A 1 430 ? 20.556 -11.020 3.015 1.00 91.38 430 SER A O 1
ATOM 3410 N N . ALA A 1 431 ? 18.480 -10.511 3.692 1.00 93.31 431 ALA A N 1
ATOM 3411 C CA . ALA A 1 431 ? 17.845 -11.629 3.004 1.00 93.31 431 ALA A CA 1
ATOM 3412 C C . ALA A 1 431 ? 17.113 -11.087 1.780 1.00 93.31 431 ALA A C 1
ATOM 3414 O O . ALA A 1 431 ? 16.159 -10.322 1.911 1.00 93.31 431 ALA A O 1
ATOM 3415 N N . THR A 1 432 ? 17.573 -11.482 0.597 1.00 95.12 432 THR A N 1
ATOM 3416 C CA . THR A 1 432 ? 17.079 -10.939 -0.667 1.00 95.12 432 THR A CA 1
ATOM 3417 C C . THR A 1 432 ? 16.379 -12.014 -1.472 1.00 95.12 432 THR A C 1
ATOM 3419 O O . THR A 1 432 ? 16.985 -13.030 -1.808 1.00 95.12 432 THR A O 1
ATOM 3422 N N . TYR A 1 433 ? 15.132 -11.756 -1.847 1.00 95.81 433 TYR A N 1
ATOM 3423 C CA . TYR A 1 433 ? 14.512 -12.435 -2.971 1.00 95.81 433 TYR A CA 1
ATOM 3424 C C . TYR A 1 433 ? 14.642 -11.564 -4.217 1.00 95.81 433 TYR A C 1
ATOM 3426 O O . TYR A 1 433 ? 14.214 -10.411 -4.215 1.00 95.81 433 TYR A O 1
ATOM 3434 N N . LEU A 1 434 ? 15.188 -12.124 -5.294 1.00 96.00 434 LEU A N 1
ATOM 3435 C CA . LEU A 1 434 ? 15.313 -11.451 -6.581 1.00 96.00 434 LEU A CA 1
ATOM 3436 C C . LEU A 1 434 ? 14.394 -12.112 -7.613 1.00 96.00 434 LEU A C 1
ATOM 3438 O O . LEU A 1 434 ? 14.441 -13.324 -7.809 1.00 96.00 434 LEU A O 1
ATOM 3442 N N . CYS A 1 435 ? 13.610 -11.316 -8.333 1.00 95.50 435 CYS A N 1
ATOM 3443 C CA . CYS A 1 435 ? 12.981 -11.739 -9.583 1.00 95.50 435 CYS A CA 1
ATOM 3444 C C . CYS A 1 435 ? 13.474 -10.880 -10.745 1.00 95.50 435 CYS A C 1
ATOM 3446 O O . CYS A 1 435 ? 13.774 -9.699 -10.574 1.00 95.50 435 CYS A O 1
ATOM 3448 N N . ASN A 1 436 ? 13.567 -11.478 -11.932 1.00 95.62 436 ASN A N 1
ATOM 3449 C CA . ASN A 1 436 ? 13.945 -10.749 -13.130 1.00 95.62 436 ASN A CA 1
ATOM 3450 C C . ASN A 1 436 ? 13.207 -11.228 -14.381 1.00 95.62 436 ASN A C 1
ATOM 3452 O O . ASN A 1 436 ? 12.830 -12.400 -14.465 1.00 95.62 436 ASN A O 1
ATOM 3456 N N . ILE A 1 437 ? 13.037 -10.310 -15.330 1.00 95.31 437 ILE A N 1
ATOM 3457 C CA . ILE A 1 437 ? 12.538 -10.559 -16.691 1.00 95.31 437 ILE A CA 1
ATOM 3458 C C . ILE A 1 437 ? 13.409 -9.806 -17.705 1.00 95.31 437 ILE A C 1
ATOM 3460 O O . ILE A 1 437 ? 14.008 -8.780 -17.367 1.00 95.31 437 ILE A O 1
ATOM 3464 N N . GLU A 1 438 ? 13.481 -10.291 -18.938 1.00 94.06 438 GLU A N 1
ATOM 3465 C CA . GLU A 1 438 ? 14.264 -9.648 -20.002 1.00 94.06 438 GLU A CA 1
ATOM 3466 C C . GLU A 1 438 ? 13.528 -8.440 -20.596 1.00 94.06 438 GLU A C 1
ATOM 3468 O O . GLU A 1 438 ? 14.154 -7.436 -20.932 1.00 94.06 438 GLU A O 1
ATOM 3473 N N . ALA A 1 439 ? 12.195 -8.492 -20.664 1.00 93.81 439 ALA A N 1
ATOM 3474 C CA . ALA A 1 439 ? 11.371 -7.436 -21.238 1.00 93.81 439 ALA A CA 1
ATOM 3475 C C . ALA A 1 439 ? 11.529 -6.090 -20.490 1.00 93.81 439 ALA A C 1
ATOM 3477 O O . ALA A 1 439 ? 11.194 -5.993 -19.297 1.00 93.81 439 ALA A O 1
ATOM 3478 N N . PRO A 1 440 ? 11.963 -5.009 -21.170 1.00 95.19 440 PRO A N 1
ATOM 3479 C CA . PRO A 1 440 ? 12.087 -3.694 -20.550 1.00 95.19 440 PRO A CA 1
ATOM 3480 C C . PRO A 1 440 ? 10.718 -3.085 -20.250 1.00 95.19 440 PRO A C 1
ATOM 3482 O O . PRO A 1 440 ? 9.674 -3.598 -20.668 1.00 95.19 440 PRO A O 1
ATOM 3485 N N . LEU A 1 441 ? 10.710 -1.986 -19.499 1.00 95.44 441 LEU A N 1
ATOM 3486 C CA . LEU A 1 441 ? 9.520 -1.156 -19.389 1.00 95.44 441 LEU A CA 1
ATOM 3487 C C . LEU A 1 441 ? 9.394 -0.337 -20.676 1.00 95.44 441 LEU A C 1
ATOM 3489 O O . LEU A 1 441 ? 10.251 0.501 -20.953 1.00 95.44 441 LEU A O 1
ATOM 3493 N N . LYS A 1 442 ? 8.346 -0.581 -21.465 1.00 94.62 442 LYS A N 1
ATOM 3494 C CA . LYS A 1 442 ? 8.045 0.238 -22.644 1.00 94.62 442 LYS A CA 1
ATOM 3495 C C . LYS A 1 442 ? 7.549 1.616 -22.210 1.00 94.62 442 LYS A C 1
ATOM 3497 O O . LYS A 1 442 ? 6.640 1.718 -21.390 1.00 94.62 442 LYS A O 1
ATOM 3502 N N . ILE A 1 443 ? 8.131 2.655 -22.791 1.00 94.06 443 ILE A N 1
ATOM 3503 C CA . ILE A 1 443 ? 7.742 4.047 -22.603 1.00 94.06 443 ILE A CA 1
ATOM 3504 C C . ILE A 1 443 ? 6.977 4.470 -23.853 1.00 94.06 443 ILE A C 1
ATOM 3506 O O . ILE A 1 443 ? 7.546 4.679 -24.920 1.00 94.06 443 ILE A O 1
ATOM 3510 N N . SER A 1 444 ? 5.658 4.550 -23.727 1.00 90.81 444 SER A N 1
ATOM 3511 C CA . SER A 1 444 ? 4.754 5.013 -24.778 1.00 90.81 444 SER A CA 1
ATOM 3512 C C . SER A 1 444 ? 3.855 6.108 -24.227 1.00 90.81 444 SER A C 1
ATOM 3514 O O . SER A 1 444 ? 3.732 6.261 -23.013 1.00 90.81 444 SER A O 1
ATOM 3516 N N . LEU A 1 445 ? 3.163 6.841 -25.098 1.00 89.31 445 LEU A N 1
ATOM 3517 C CA . LEU A 1 445 ? 2.083 7.709 -24.635 1.00 89.31 445 LEU A CA 1
ATOM 3518 C C . LEU A 1 445 ? 1.046 6.886 -23.848 1.00 89.31 445 LEU A C 1
ATOM 3520 O O . LEU A 1 445 ? 0.775 5.745 -24.240 1.00 89.31 445 LEU A O 1
ATOM 3524 N N . PRO A 1 446 ? 0.470 7.432 -22.764 1.00 92.75 446 PRO A N 1
ATOM 3525 C CA . PRO A 1 446 ? 0.677 8.763 -22.184 1.00 92.75 446 PRO A CA 1
ATOM 3526 C C . PRO A 1 446 ? 1.623 8.724 -20.965 1.00 92.75 446 PRO A C 1
ATOM 3528 O O . PRO A 1 446 ? 1.284 9.190 -19.882 1.00 92.75 446 PRO A O 1
ATOM 3531 N N . TYR A 1 447 ? 2.795 8.096 -21.081 1.00 94.69 447 TYR A N 1
ATOM 3532 C CA . TYR A 1 447 ? 3.829 8.194 -20.051 1.00 94.69 447 TYR A CA 1
ATOM 3533 C C . TYR A 1 447 ? 4.524 9.573 -20.127 1.00 94.69 447 TYR A C 1
ATOM 3535 O O . TYR A 1 447 ? 4.826 10.032 -21.236 1.00 94.69 447 TYR A O 1
ATOM 3543 N N . PRO A 1 448 ? 4.805 10.249 -18.995 1.00 94.69 448 PRO A N 1
ATOM 3544 C CA . PRO A 1 448 ? 5.459 11.557 -18.995 1.00 94.69 448 PRO A CA 1
ATOM 3545 C C . PRO A 1 448 ? 6.864 11.531 -19.614 1.00 94.69 448 PRO A C 1
ATOM 3547 O O . PRO A 1 448 ? 7.655 10.619 -19.368 1.00 94.69 448 PRO A O 1
ATOM 3550 N N . LYS A 1 449 ? 7.228 12.577 -20.364 1.00 92.06 449 LYS A N 1
ATOM 3551 C CA . LYS A 1 449 ? 8.577 12.743 -20.937 1.00 92.06 449 LYS A CA 1
ATOM 3552 C C . LYS A 1 449 ? 9.551 13.302 -19.888 1.00 92.06 449 LYS A C 1
ATOM 3554 O O . LYS A 1 449 ? 10.001 14.434 -19.990 1.00 92.06 449 LYS A O 1
ATOM 3559 N N . ILE 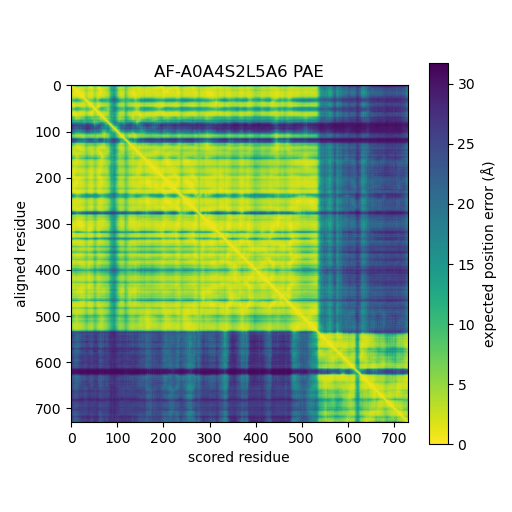A 1 450 ? 9.843 12.506 -18.860 1.00 94.81 450 ILE A N 1
ATOM 3560 C CA . ILE A 1 450 ? 10.631 12.923 -17.680 1.00 94.81 450 ILE A CA 1
ATOM 3561 C C . ILE A 1 450 ? 12.107 12.500 -17.723 1.00 94.81 450 ILE A C 1
ATOM 3563 O O . ILE A 1 450 ? 12.876 12.841 -16.828 1.00 94.81 450 ILE A O 1
ATOM 3567 N N . PHE A 1 451 ? 12.523 11.733 -18.731 1.00 96.31 451 PHE A N 1
ATOM 3568 C CA . PHE A 1 451 ? 13.907 11.273 -18.854 1.00 96.31 451 PHE A CA 1
ATOM 3569 C C . PHE A 1 451 ? 14.825 12.390 -19.353 1.00 96.31 451 PHE A C 1
ATOM 3571 O O . PHE A 1 451 ? 14.470 13.154 -20.249 1.00 96.31 451 PHE A O 1
ATOM 3578 N N . ASN A 1 452 ? 16.026 12.464 -18.783 1.00 95.31 452 ASN A N 1
ATOM 3579 C CA . ASN A 1 452 ? 17.023 13.449 -19.181 1.00 95.31 452 ASN A CA 1
ATOM 3580 C C . ASN A 1 452 ? 17.559 13.171 -20.598 1.00 95.31 452 ASN A C 1
ATOM 3582 O O . ASN A 1 452 ? 17.589 12.035 -21.068 1.00 95.31 452 ASN A O 1
ATOM 3586 N N . ASN A 1 453 ? 18.085 14.209 -21.255 1.00 93.75 453 ASN A N 1
ATOM 3587 C CA . ASN A 1 453 ? 18.589 14.127 -22.634 1.00 93.75 453 ASN A CA 1
ATOM 3588 C C . ASN A 1 453 ? 19.784 13.176 -22.827 1.00 93.75 453 ASN A C 1
ATOM 3590 O O . ASN A 1 453 ? 20.175 12.935 -23.966 1.00 93.75 453 ASN A O 1
ATOM 3594 N N . ASN A 1 454 ? 20.405 12.685 -21.753 1.00 94.69 454 ASN A N 1
ATOM 3595 C CA . ASN A 1 454 ? 21.495 11.709 -21.782 1.00 94.69 454 ASN A CA 1
ATOM 3596 C C . ASN A 1 454 ? 21.005 10.247 -21.802 1.00 94.69 454 ASN A C 1
ATOM 3598 O O . ASN A 1 454 ? 21.826 9.334 -21.904 1.00 94.69 454 ASN A O 1
ATOM 3602 N N . VAL A 1 455 ? 19.694 10.013 -21.703 1.00 96.06 455 VAL A N 1
ATOM 3603 C CA . VAL A 1 455 ? 19.090 8.684 -21.825 1.00 96.06 455 VAL A CA 1
ATOM 3604 C C . VAL A 1 455 ? 18.822 8.390 -23.303 1.00 96.06 455 VAL A C 1
ATOM 3606 O O . VAL A 1 455 ? 18.222 9.185 -24.023 1.00 96.06 455 VAL A O 1
ATOM 3609 N N . THR A 1 456 ? 19.324 7.251 -23.766 1.00 95.31 456 THR A N 1
ATOM 3610 C CA . THR A 1 456 ? 19.177 6.762 -25.148 1.00 95.31 456 THR A CA 1
ATOM 3611 C C . THR A 1 456 ? 17.777 6.197 -25.411 1.00 95.31 456 THR A C 1
ATOM 3613 O O . THR A 1 456 ? 17.005 5.955 -24.484 1.00 95.31 456 THR A O 1
ATOM 3616 N N . GLU A 1 457 ? 17.449 5.950 -26.682 1.00 94.75 457 GLU A N 1
ATOM 3617 C CA . GLU A 1 457 ? 16.170 5.353 -27.098 1.00 94.75 457 GLU A CA 1
ATOM 3618 C C . GLU A 1 457 ? 15.864 4.017 -26.391 1.00 94.75 457 GLU A C 1
ATOM 3620 O O . GLU A 1 457 ? 14.721 3.773 -25.996 1.00 94.75 457 GLU A O 1
ATOM 3625 N N . ASP A 1 458 ? 16.885 3.182 -26.179 1.00 92.50 458 ASP A N 1
ATOM 3626 C CA . ASP A 1 458 ? 16.795 1.887 -25.497 1.00 92.50 458 ASP A CA 1
ATOM 3627 C C . ASP A 1 458 ? 17.067 1.970 -23.981 1.00 92.50 458 ASP A C 1
ATOM 3629 O O . ASP A 1 458 ? 17.177 0.948 -23.303 1.00 92.50 458 ASP A O 1
ATOM 3633 N N . GLY A 1 459 ? 17.147 3.187 -23.435 1.00 94.12 459 GLY A N 1
ATOM 3634 C CA . GLY A 1 459 ? 17.177 3.432 -21.996 1.00 94.12 459 GLY A CA 1
ATOM 3635 C C . GLY A 1 459 ? 18.546 3.312 -21.336 1.00 94.12 459 GLY A C 1
ATOM 3636 O O . GLY A 1 459 ? 18.629 3.400 -20.111 1.00 94.12 459 GLY A O 1
ATOM 3637 N N . ASN A 1 460 ? 19.626 3.143 -22.108 1.00 95.25 460 ASN A N 1
ATOM 3638 C CA . ASN A 1 460 ? 20.983 3.255 -21.571 1.00 95.25 460 ASN A CA 1
ATOM 3639 C C . ASN A 1 460 ? 21.357 4.720 -21.312 1.00 95.25 460 ASN A C 1
ATOM 3641 O O . ASN A 1 460 ? 20.907 5.632 -22.010 1.00 95.25 460 ASN A O 1
ATOM 3645 N N . ILE A 1 461 ? 22.276 4.926 -20.376 1.00 95.25 461 ILE A N 1
ATOM 3646 C CA . ILE A 1 461 ? 22.832 6.227 -20.014 1.00 95.25 461 ILE A CA 1
ATOM 3647 C C . ILE A 1 461 ? 24.093 6.494 -20.845 1.00 95.25 461 ILE A C 1
ATOM 3649 O O . ILE A 1 461 ? 25.025 5.682 -20.861 1.00 95.25 461 ILE A O 1
ATOM 3653 N N . ALA A 1 462 ? 24.130 7.638 -21.525 1.00 94.88 462 ALA A N 1
ATOM 3654 C CA . ALA A 1 462 ? 25.312 8.168 -22.198 1.00 94.88 462 ALA A CA 1
ATOM 3655 C C . ALA A 1 462 ? 25.973 9.279 -21.362 1.00 94.88 462 ALA A C 1
ATOM 3657 O O . ALA A 1 462 ? 25.314 9.972 -20.589 1.00 94.88 462 ALA A O 1
ATOM 3658 N N . ASP A 1 463 ? 27.275 9.496 -21.562 1.00 91.62 463 ASP A N 1
ATOM 3659 C CA . ASP A 1 463 ? 28.013 10.598 -20.918 1.00 91.62 463 ASP A CA 1
ATOM 3660 C C . ASP A 1 463 ? 27.786 11.955 -21.625 1.00 91.62 463 ASP A C 1
ATOM 3662 O O . ASP A 1 463 ? 28.337 12.982 -21.228 1.00 91.62 463 ASP A O 1
ATOM 3666 N N . TRP A 1 464 ? 26.991 11.972 -22.698 1.00 91.19 464 TRP A N 1
ATOM 3667 C CA . TRP A 1 464 ? 26.660 13.153 -23.495 1.00 91.19 464 TRP A CA 1
ATOM 3668 C C . TRP A 1 464 ? 25.155 13.202 -23.810 1.00 91.19 464 TRP A C 1
ATOM 3670 O O . TRP A 1 464 ? 24.488 12.167 -23.779 1.00 91.19 464 TRP A O 1
ATOM 3680 N N . PRO A 1 465 ? 24.596 14.378 -24.152 1.00 91.62 465 PRO A N 1
ATOM 3681 C CA . PRO A 1 465 ? 23.208 14.488 -24.598 1.00 91.62 465 PRO A CA 1
ATOM 3682 C C . PRO A 1 465 ? 22.985 13.766 -25.937 1.00 91.62 465 PRO A C 1
ATOM 3684 O O . PRO A 1 465 ? 23.664 14.055 -26.921 1.00 91.62 465 PRO A O 1
ATOM 3687 N N . VAL A 1 466 ? 22.026 12.843 -25.974 1.00 89.56 466 VAL A N 1
ATOM 3688 C CA . VAL A 1 466 ? 21.660 12.017 -27.135 1.00 89.56 466 VAL A CA 1
ATOM 3689 C C . VAL A 1 466 ? 20.585 12.703 -27.984 1.00 89.56 466 VAL A C 1
ATOM 3691 O O . VAL A 1 466 ? 20.674 12.692 -29.208 1.00 89.56 466 VAL A O 1
ATOM 3694 N N . GLY A 1 467 ? 19.593 13.334 -27.341 1.00 80.50 467 GLY A N 1
ATOM 3695 C CA . GLY A 1 467 ? 18.517 14.071 -28.022 1.00 80.50 467 GLY A CA 1
ATOM 3696 C C . GLY A 1 467 ? 17.455 13.196 -28.704 1.00 80.50 467 GLY A C 1
ATOM 3697 O O . GLY A 1 467 ? 16.719 13.691 -29.553 1.00 80.50 467 GLY A O 1
ATOM 3698 N N . THR A 1 468 ? 17.378 11.908 -28.357 1.00 85.69 468 THR A N 1
ATOM 3699 C CA . THR A 1 468 ? 16.361 10.959 -28.843 1.00 85.69 468 THR A CA 1
ATOM 3700 C C . THR A 1 468 ? 15.258 10.753 -27.808 1.00 85.69 468 THR A C 1
ATOM 3702 O O . THR A 1 468 ? 15.525 10.800 -26.609 1.00 85.69 468 THR A O 1
ATOM 3705 N N . ASN A 1 469 ? 14.033 10.464 -28.256 1.00 88.62 469 ASN A N 1
ATOM 3706 C CA . ASN A 1 469 ? 12.960 10.046 -27.351 1.00 88.62 469 ASN A CA 1
ATOM 3707 C C . ASN A 1 469 ? 13.255 8.652 -26.781 1.00 88.62 469 ASN A C 1
ATOM 3709 O O . ASN A 1 469 ? 13.707 7.765 -27.502 1.00 88.62 469 ASN A O 1
ATOM 3713 N N . VAL A 1 470 ? 12.982 8.468 -25.490 1.00 94.62 470 VAL A N 1
ATOM 3714 C CA . VAL A 1 470 ? 13.159 7.188 -24.796 1.00 94.62 470 VAL A CA 1
ATOM 3715 C C . VAL A 1 470 ? 11.949 6.297 -25.067 1.00 94.62 470 VAL A C 1
ATOM 3717 O O . VAL A 1 470 ? 10.830 6.671 -24.723 1.00 94.62 470 VAL A O 1
ATOM 3720 N N . ASN A 1 471 ? 12.178 5.120 -25.652 1.00 94.81 471 ASN A N 1
ATOM 3721 C CA . ASN A 1 471 ? 11.130 4.162 -26.027 1.00 94.81 471 ASN A CA 1
ATOM 3722 C C . ASN A 1 471 ? 11.024 2.993 -25.043 1.00 94.81 471 ASN A C 1
ATOM 3724 O O . ASN A 1 471 ? 9.965 2.382 -24.893 1.00 94.81 471 ASN A O 1
ATOM 3728 N N . SER A 1 472 ? 12.112 2.661 -24.353 1.00 95.38 472 SER A N 1
ATOM 3729 C CA . SER A 1 472 ? 12.109 1.635 -23.315 1.00 95.38 472 SER A CA 1
ATOM 3730 C C . SER A 1 472 ? 13.222 1.865 -22.309 1.00 95.38 472 SER A C 1
ATOM 3732 O O . SER A 1 472 ? 14.253 2.421 -22.665 1.00 95.38 472 SER A O 1
ATOM 3734 N N . VAL A 1 473 ? 13.041 1.399 -21.074 1.00 96.56 473 VAL A N 1
ATOM 3735 C CA . VAL A 1 473 ? 14.062 1.495 -20.022 1.00 96.56 473 VAL A CA 1
ATOM 3736 C C . VAL A 1 473 ? 14.170 0.208 -19.211 1.00 96.56 473 VAL A C 1
ATOM 3738 O O . VAL A 1 473 ? 13.174 -0.478 -18.957 1.00 96.56 473 VAL A O 1
ATOM 3741 N N . ALA A 1 474 ? 15.389 -0.101 -18.770 1.00 97.50 474 ALA A N 1
ATOM 3742 C CA . ALA A 1 474 ? 15.604 -1.051 -17.687 1.00 97.50 474 ALA A CA 1
ATOM 3743 C C . ALA A 1 474 ? 15.168 -0.412 -16.361 1.00 97.50 474 ALA A C 1
ATOM 3745 O O . ALA A 1 474 ? 15.402 0.777 -16.134 1.00 97.50 474 ALA A O 1
ATOM 3746 N N . VAL A 1 475 ? 14.527 -1.187 -15.489 1.00 98.00 475 VAL A N 1
ATOM 3747 C CA . VAL A 1 475 ? 13.978 -0.693 -14.216 1.00 98.00 475 VAL A CA 1
ATOM 3748 C C . VAL A 1 475 ? 14.244 -1.707 -13.124 1.00 98.00 475 VAL A C 1
ATOM 3750 O O . VAL A 1 475 ? 14.068 -2.909 -13.332 1.00 98.00 475 VAL A O 1
ATOM 3753 N N . MET A 1 476 ? 14.616 -1.214 -11.948 1.00 98.44 476 MET A N 1
ATOM 3754 C CA . MET A 1 476 ? 14.645 -2.016 -10.734 1.00 98.44 476 MET A CA 1
ATOM 3755 C C . MET A 1 476 ? 13.751 -1.379 -9.680 1.00 98.44 476 MET A C 1
ATOM 3757 O O . MET A 1 476 ? 13.800 -0.170 -9.484 1.00 98.44 476 MET A O 1
ATOM 3761 N N . ALA A 1 477 ? 12.948 -2.174 -8.990 1.00 98.56 477 ALA A N 1
ATOM 3762 C CA . ALA A 1 477 ? 12.163 -1.708 -7.855 1.00 98.56 477 ALA A CA 1
ATOM 3763 C C . ALA A 1 477 ? 12.129 -2.783 -6.775 1.00 98.56 477 ALA A C 1
ATOM 3765 O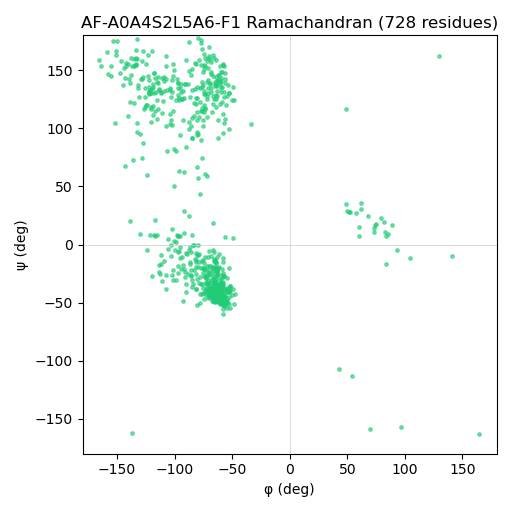 O . ALA A 1 477 ? 12.268 -3.974 -7.070 1.00 98.56 477 ALA A O 1
ATOM 3766 N N . GLY A 1 478 ? 11.946 -2.377 -5.526 1.00 97.94 478 GLY A N 1
ATOM 3767 C CA . GLY A 1 478 ? 11.964 -3.308 -4.409 1.00 97.94 478 GLY A CA 1
ATOM 3768 C C . GLY A 1 478 ? 11.096 -2.880 -3.241 1.00 97.94 478 GLY A C 1
ATOM 3769 O O . GLY A 1 478 ? 10.697 -1.724 -3.122 1.00 97.94 478 GLY A O 1
ATOM 3770 N N . MET A 1 479 ? 10.810 -3.842 -2.372 1.00 97.81 479 MET A N 1
ATOM 3771 C CA . MET A 1 479 ? 10.216 -3.617 -1.058 1.00 97.81 479 MET A CA 1
ATOM 3772 C C . MET A 1 479 ? 11.173 -4.122 0.016 1.00 97.81 479 MET A C 1
ATOM 3774 O O . MET A 1 479 ? 11.698 -5.230 -0.102 1.00 97.81 479 MET A O 1
ATOM 3778 N N . HIS A 1 480 ? 11.385 -3.316 1.054 1.00 96.25 480 HIS A N 1
ATOM 3779 C CA . HIS A 1 480 ? 12.427 -3.510 2.059 1.00 96.25 480 HIS A CA 1
ATOM 3780 C C . HIS A 1 480 ? 11.836 -3.388 3.466 1.00 96.25 480 HIS A C 1
ATOM 3782 O O . HIS A 1 480 ? 11.183 -2.401 3.798 1.00 96.25 480 HIS A O 1
ATOM 3788 N N . SER A 1 481 ? 12.078 -4.389 4.302 1.00 94.06 481 SER A N 1
ATOM 3789 C CA . SER A 1 481 ? 11.710 -4.427 5.715 1.00 94.06 481 SER A CA 1
ATOM 3790 C C . SER A 1 481 ? 12.990 -4.467 6.547 1.00 94.06 481 SER A C 1
ATOM 3792 O O . SER A 1 481 ? 13.719 -5.464 6.575 1.00 94.06 481 SER A O 1
ATOM 3794 N N . GLY A 1 482 ? 13.278 -3.347 7.201 1.00 90.31 482 GLY A N 1
ATOM 3795 C CA . GLY A 1 482 ? 14.499 -3.097 7.958 1.00 90.31 482 GLY A CA 1
ATOM 3796 C C . GLY A 1 482 ? 14.253 -2.070 9.061 1.00 90.31 482 GLY A C 1
ATOM 3797 O O . GLY A 1 482 ? 13.162 -1.508 9.172 1.00 90.31 482 GLY A O 1
ATOM 3798 N N . SER A 1 483 ? 15.261 -1.823 9.899 1.00 88.56 483 SER A N 1
ATOM 3799 C CA . SER A 1 483 ? 15.166 -0.849 11.000 1.00 88.56 483 SER A CA 1
ATOM 3800 C C . SER A 1 483 ? 14.946 0.588 10.513 1.00 88.56 483 SER A C 1
ATOM 3802 O O . SER A 1 483 ? 14.413 1.419 11.242 1.00 88.56 483 SER A O 1
ATOM 3804 N N . ASN A 1 484 ? 15.290 0.874 9.259 1.00 86.94 484 ASN A N 1
ATOM 3805 C CA . ASN A 1 484 ? 15.103 2.161 8.599 1.00 86.94 484 ASN A CA 1
ATOM 3806 C C . ASN A 1 484 ? 13.631 2.586 8.458 1.00 86.94 484 ASN A C 1
ATOM 3808 O O . ASN A 1 484 ? 13.346 3.780 8.369 1.00 86.94 484 ASN A O 1
ATOM 3812 N N . VAL A 1 485 ? 12.685 1.641 8.489 1.00 93.12 485 VAL A N 1
ATOM 3813 C CA . VAL A 1 485 ? 11.246 1.958 8.506 1.00 93.12 485 VAL A CA 1
ATOM 3814 C C . VAL A 1 485 ? 10.851 2.668 9.816 1.00 93.12 485 VAL A C 1
ATOM 3816 O O . VAL A 1 485 ? 9.859 3.392 9.851 1.00 93.12 485 VAL A O 1
ATOM 3819 N N . ALA A 1 486 ? 11.650 2.562 10.887 1.00 92.56 486 ALA A N 1
ATOM 3820 C CA . ALA A 1 486 ? 11.391 3.264 12.145 1.00 92.56 486 ALA A CA 1
ATOM 3821 C C . ALA A 1 486 ? 11.469 4.791 11.993 1.00 92.56 486 ALA A C 1
ATOM 3823 O O . ALA A 1 486 ? 10.684 5.494 12.624 1.00 92.56 486 ALA A O 1
ATOM 3824 N N . ALA A 1 487 ? 12.349 5.300 11.121 1.00 93.31 487 ALA A N 1
ATOM 3825 C CA . ALA A 1 487 ? 12.497 6.737 10.872 1.00 93.31 487 ALA A CA 1
ATOM 3826 C C . ALA A 1 487 ? 11.203 7.365 10.324 1.00 93.31 487 ALA A C 1
ATOM 3828 O O . ALA A 1 487 ? 10.839 8.486 10.681 1.00 93.31 487 ALA A O 1
ATOM 3829 N N . MET A 1 488 ? 10.456 6.599 9.524 1.00 93.62 488 MET A N 1
ATOM 3830 C CA . MET A 1 488 ? 9.157 7.006 9.002 1.00 93.62 488 MET A CA 1
ATOM 3831 C C . MET A 1 488 ? 8.136 7.194 10.133 1.00 93.62 488 MET A C 1
ATOM 3833 O O . MET A 1 488 ? 7.475 8.231 10.200 1.00 93.62 488 MET A O 1
ATOM 3837 N N . TYR A 1 489 ? 8.032 6.223 11.048 1.00 94.81 489 TYR A N 1
ATOM 3838 C CA . TYR A 1 489 ? 7.157 6.333 12.220 1.00 94.81 489 TYR A CA 1
ATOM 3839 C C . TYR A 1 489 ? 7.600 7.439 13.173 1.00 94.81 489 TYR A C 1
ATOM 3841 O O . TYR A 1 489 ? 6.758 8.160 13.698 1.00 94.81 489 TYR A O 1
ATOM 3849 N N . GLU A 1 490 ? 8.906 7.587 13.395 1.00 94.44 490 GLU A N 1
ATOM 3850 C CA . GLU A 1 490 ? 9.469 8.619 14.263 1.00 94.44 490 GLU A CA 1
ATOM 3851 C C . GLU A 1 490 ? 9.098 10.017 13.780 1.00 94.44 490 GLU A C 1
ATOM 3853 O O . GLU A 1 490 ? 8.544 10.809 14.540 1.00 94.44 490 GLU A O 1
ATOM 3858 N N . SER A 1 491 ? 9.313 10.278 12.493 1.00 93.75 491 SER A N 1
ATOM 3859 C CA . SER A 1 491 ? 8.996 11.557 11.870 1.00 93.75 491 SER A CA 1
ATOM 3860 C C . SER A 1 491 ? 7.495 11.882 11.967 1.00 93.75 491 SER A C 1
ATOM 3862 O O . SER A 1 491 ? 7.129 13.006 12.325 1.00 93.75 491 SER A O 1
ATOM 3864 N N . LEU A 1 492 ? 6.602 10.909 11.729 1.00 93.94 492 LEU A N 1
ATOM 3865 C CA . LEU A 1 492 ? 5.151 11.119 11.857 1.00 93.94 492 LEU A CA 1
ATOM 3866 C C . LEU A 1 492 ? 4.724 11.316 13.320 1.00 93.94 492 LEU A C 1
ATOM 3868 O O . LEU A 1 492 ? 3.905 12.188 13.627 1.00 93.94 492 LEU A O 1
ATOM 3872 N N . LEU A 1 493 ? 5.304 10.541 14.238 1.00 94.31 493 LEU A N 1
ATOM 3873 C CA . LEU A 1 493 ? 5.066 10.641 15.676 1.00 94.31 493 LEU A CA 1
ATOM 3874 C C . LEU A 1 493 ? 5.466 12.020 16.210 1.00 94.31 493 LEU A C 1
ATOM 3876 O O . LEU A 1 493 ? 4.730 12.608 17.004 1.00 94.31 493 LEU A O 1
ATOM 3880 N N . GLU A 1 494 ? 6.608 12.552 15.774 1.00 92.94 494 GLU A N 1
ATOM 3881 C CA . GLU A 1 494 ? 7.060 13.894 16.138 1.00 92.94 494 GLU A CA 1
ATOM 3882 C C . GLU A 1 494 ? 6.058 14.966 15.714 1.00 92.94 494 GLU A C 1
ATOM 3884 O O . GLU A 1 494 ? 5.733 15.834 16.525 1.00 92.94 494 GLU A O 1
ATOM 3889 N N . GLN A 1 495 ? 5.516 14.896 14.491 1.00 91.38 495 GLN A N 1
ATOM 3890 C CA . GLN A 1 495 ? 4.497 15.856 14.056 1.00 91.38 495 GLN A CA 1
ATOM 3891 C C . GLN A 1 495 ? 3.182 15.689 14.806 1.00 91.38 495 GLN A C 1
ATOM 3893 O O . GLN A 1 495 ? 2.594 16.684 15.233 1.00 91.38 495 GLN A O 1
ATOM 3898 N N . THR A 1 496 ? 2.744 14.451 15.023 1.00 91.94 496 THR A N 1
ATOM 3899 C CA . THR A 1 496 ? 1.488 14.165 15.724 1.00 91.94 496 THR A CA 1
ATOM 3900 C C . THR A 1 496 ? 1.547 14.675 17.168 1.00 91.94 496 THR A C 1
ATOM 3902 O O . THR A 1 496 ? 0.619 15.331 17.634 1.00 91.94 496 THR A O 1
ATOM 3905 N N . LYS A 1 497 ? 2.696 14.535 17.848 1.00 91.06 497 LYS A N 1
ATOM 3906 C CA . LYS A 1 497 ? 2.931 15.076 19.202 1.00 91.06 497 LYS A CA 1
ATOM 3907 C C . LYS A 1 497 ? 2.904 16.607 19.297 1.00 91.06 497 LYS A C 1
ATOM 3909 O O . LYS A 1 497 ? 2.781 17.145 20.399 1.00 91.06 497 LYS A O 1
ATOM 3914 N N . ARG A 1 498 ? 3.006 17.343 18.182 1.00 89.62 498 ARG A N 1
ATOM 3915 C CA . ARG A 1 498 ? 2.839 18.814 18.183 1.00 89.62 498 ARG A CA 1
ATOM 3916 C C . ARG A 1 498 ? 1.385 19.209 18.451 1.00 89.62 498 ARG A C 1
ATOM 3918 O O . ARG A 1 498 ? 1.130 20.318 18.927 1.00 89.62 498 ARG A O 1
ATOM 3925 N N . ILE A 1 499 ? 0.441 18.303 18.201 1.00 89.81 499 ILE A N 1
ATOM 3926 C CA . ILE A 1 499 ? -0.988 18.489 18.446 1.00 89.81 499 ILE A CA 1
ATOM 3927 C C . ILE A 1 499 ? -1.284 18.143 19.908 1.00 89.81 499 ILE A C 1
ATOM 3929 O O . ILE A 1 499 ? -1.551 17.005 20.265 1.00 89.81 499 ILE A O 1
ATOM 3933 N N . ARG A 1 500 ? -1.223 19.154 20.782 1.00 83.94 500 ARG A N 1
ATOM 3934 C CA . ARG A 1 500 ? -1.445 18.971 22.231 1.00 83.94 500 ARG A CA 1
ATOM 3935 C C . ARG A 1 500 ? -2.904 18.774 22.636 1.00 83.94 500 ARG A C 1
ATOM 3937 O O . ARG A 1 500 ? -3.162 18.382 23.762 1.00 83.94 500 ARG A O 1
ATOM 3944 N N . ASN A 1 501 ? -3.842 19.185 21.788 1.00 86.38 501 ASN A N 1
ATOM 3945 C CA . ASN A 1 501 ? -5.266 19.114 22.085 1.00 86.38 501 ASN A CA 1
ATOM 3946 C C . ASN A 1 501 ? -6.037 18.972 20.771 1.00 86.38 501 ASN A C 1
ATOM 3948 O O . ASN A 1 501 ? -6.182 19.952 20.029 1.00 86.38 501 ASN A O 1
ATOM 3952 N N . ILE A 1 502 ? -6.522 17.759 20.505 1.00 90.44 502 ILE A N 1
ATOM 3953 C CA . ILE A 1 502 ? -7.280 17.436 19.294 1.00 90.44 502 ILE A CA 1
ATOM 3954 C C . ILE A 1 502 ? -8.620 18.183 19.239 1.00 90.44 502 ILE A C 1
ATOM 3956 O O . ILE A 1 502 ? -9.080 18.526 18.155 1.00 90.44 502 ILE A O 1
ATOM 3960 N N . LYS A 1 503 ? -9.178 18.594 20.390 1.00 89.38 503 LYS A N 1
ATOM 3961 C CA . LYS A 1 503 ? -10.441 19.352 20.475 1.00 89.38 503 LYS A CA 1
ATOM 3962 C C . LYS A 1 503 ? -10.382 20.743 19.849 1.00 89.38 503 LYS A C 1
ATOM 3964 O O . LYS A 1 503 ? -11.416 21.360 19.621 1.00 89.38 503 LYS A O 1
ATOM 3969 N N . LYS A 1 504 ? -9.181 21.255 19.551 1.00 88.81 504 LYS A N 1
ATOM 3970 C CA . LYS A 1 504 ? -9.017 22.489 18.763 1.00 88.81 504 LYS A CA 1
ATOM 3971 C C . LYS A 1 504 ? -9.362 22.300 17.286 1.00 88.81 504 LYS A C 1
ATOM 3973 O O . LYS A 1 504 ? -9.588 23.283 16.588 1.00 88.81 504 LYS A O 1
ATOM 3978 N N . PHE A 1 505 ? -9.382 21.061 16.808 1.00 90.06 505 PHE A N 1
ATOM 3979 C CA . PHE A 1 505 ? -9.737 20.718 15.442 1.00 90.06 505 PHE A CA 1
ATOM 3980 C C . PHE A 1 505 ? -11.197 20.268 15.410 1.00 90.06 505 PHE A C 1
ATOM 3982 O O . PHE A 1 505 ? -11.485 19.075 15.388 1.00 90.06 505 PHE A O 1
ATOM 3989 N N . HIS A 1 506 ? -12.112 21.243 15.398 1.00 90.00 506 HIS A N 1
ATOM 3990 C CA . HIS A 1 506 ? -13.558 20.998 15.481 1.00 90.00 506 HIS A CA 1
ATOM 3991 C C . HIS A 1 506 ? -14.063 19.972 14.460 1.00 90.00 506 HIS A C 1
ATOM 3993 O O . HIS A 1 506 ? -14.877 19.127 14.790 1.00 90.00 506 HIS A O 1
ATOM 3999 N N . ALA A 1 507 ? -13.498 19.953 13.250 1.00 90.31 507 ALA A N 1
ATOM 4000 C CA . ALA A 1 507 ? -13.884 18.988 12.226 1.00 90.31 507 ALA A CA 1
ATOM 4001 C C . ALA A 1 507 ? -13.714 17.516 12.663 1.00 90.31 507 ALA A C 1
ATOM 4003 O O . ALA A 1 507 ? -14.531 16.686 12.274 1.00 90.31 507 ALA A O 1
ATOM 4004 N N . PHE A 1 508 ? -12.703 17.195 13.483 1.00 92.94 508 PHE A N 1
ATOM 4005 C CA . PHE A 1 508 ? -12.508 15.856 14.051 1.00 92.94 508 PHE A CA 1
ATOM 4006 C C . PHE A 1 508 ? -13.451 15.585 15.227 1.00 92.94 508 PHE A C 1
ATOM 4008 O O . PHE A 1 508 ? -14.032 14.510 15.303 1.00 92.94 508 PHE A O 1
ATOM 4015 N N . THR A 1 509 ? -13.650 16.553 16.127 1.00 89.94 509 THR A N 1
ATOM 4016 C CA . THR A 1 509 ? -14.565 16.358 17.265 1.00 89.94 509 THR A CA 1
ATOM 4017 C C . THR A 1 509 ? -16.017 16.242 16.827 1.00 89.94 509 THR A C 1
ATOM 4019 O O . THR A 1 509 ? -16.747 15.397 17.330 1.00 89.94 509 THR A O 1
ATOM 4022 N N . ASP A 1 510 ? -16.429 17.063 15.863 1.00 91.19 510 ASP A N 1
ATOM 4023 C CA . ASP A 1 510 ? -17.801 17.112 15.354 1.00 91.19 510 ASP A CA 1
ATOM 4024 C C . ASP A 1 510 ? -18.151 15.851 14.548 1.00 91.19 510 ASP A C 1
ATOM 4026 O O . ASP A 1 510 ? -19.323 15.551 14.339 1.00 91.19 510 ASP A O 1
ATOM 4030 N N . SER A 1 511 ? -17.133 15.108 14.108 1.00 91.25 511 SER A N 1
ATOM 4031 C CA . SER A 1 511 ? -17.253 13.813 13.430 1.00 91.25 511 SER A CA 1
ATOM 4032 C C . SER A 1 511 ? -16.943 12.619 14.333 1.00 91.25 511 SER A C 1
ATOM 4034 O O . SER A 1 511 ? -16.769 11.506 13.848 1.00 91.25 511 SER A O 1
ATOM 4036 N N . GLY A 1 512 ? -16.868 12.836 15.649 1.00 89.69 512 GLY A N 1
ATOM 4037 C CA . GLY A 1 512 ? -16.791 11.755 16.627 1.00 89.69 512 GLY A CA 1
ATOM 4038 C C . GLY A 1 512 ? -15.403 11.155 16.851 1.00 89.69 512 GLY A C 1
ATOM 4039 O O . GLY A 1 512 ? -15.329 10.052 17.378 1.00 89.69 512 GLY A O 1
ATOM 4040 N N . LEU A 1 513 ? -14.307 11.836 16.486 1.00 92.69 513 LEU A N 1
ATOM 4041 C CA . LEU A 1 513 ? -12.972 11.429 16.946 1.00 92.69 513 LEU A CA 1
ATOM 4042 C C . LEU A 1 513 ? -12.805 11.799 18.425 1.00 92.69 513 LEU A C 1
ATOM 4044 O O . LEU A 1 513 ? -12.790 12.984 18.783 1.00 92.69 513 LEU A O 1
ATOM 4048 N N . GLU A 1 514 ? -12.639 10.790 19.274 1.00 89.88 514 GLU A N 1
ATOM 4049 C CA . GLU A 1 514 ? -12.415 10.983 20.705 1.00 89.88 514 GLU A CA 1
ATOM 4050 C C . GLU A 1 514 ? -10.944 11.301 21.022 1.00 89.88 514 GLU A C 1
ATOM 4052 O O . GLU A 1 514 ? -10.018 10.963 20.280 1.00 89.88 514 GLU A O 1
ATOM 4057 N N . GLU A 1 515 ? -10.705 11.982 22.147 1.00 88.94 515 GLU A N 1
ATOM 4058 C CA . GLU A 1 515 ? -9.340 12.324 22.576 1.00 88.94 515 GLU A CA 1
ATOM 4059 C C . GLU A 1 515 ? -8.526 11.071 22.923 1.00 88.94 515 GLU A C 1
ATOM 4061 O O . GLU A 1 515 ? -7.345 11.000 22.581 1.00 88.94 515 GLU A O 1
ATOM 4066 N N . ASP A 1 516 ? -9.172 10.069 23.518 1.00 82.50 516 ASP A N 1
ATOM 4067 C CA . ASP A 1 516 ? -8.542 8.798 23.873 1.00 82.50 516 ASP A CA 1
ATOM 4068 C C . ASP A 1 516 ? -8.165 7.988 22.623 1.00 82.50 516 ASP A C 1
ATOM 4070 O O . ASP A 1 516 ? -7.058 7.454 22.560 1.00 82.50 516 ASP A O 1
ATOM 4074 N N . GLU A 1 517 ? -9.012 7.995 21.585 1.00 86.75 517 GLU A N 1
ATOM 4075 C CA . GLU A 1 517 ? -8.720 7.382 20.279 1.00 86.75 517 GLU A CA 1
ATOM 4076 C C . GLU A 1 517 ? -7.483 8.029 19.627 1.00 86.75 517 GLU A C 1
ATOM 4078 O O . GLU A 1 517 ? -6.565 7.348 19.162 1.00 86.75 517 GLU A O 1
ATOM 4083 N N . PHE A 1 518 ? -7.390 9.362 19.660 1.00 92.50 518 PHE A N 1
ATOM 4084 C CA . PHE A 1 518 ? -6.211 10.066 19.151 1.00 92.50 518 PHE A CA 1
ATOM 4085 C C . PHE A 1 518 ? -4.942 9.762 19.966 1.00 92.50 518 PHE A C 1
ATOM 4087 O O . PHE A 1 518 ? -3.855 9.590 19.404 1.00 92.50 518 PHE A O 1
ATOM 4094 N N . MET A 1 519 ? -5.055 9.671 21.293 1.00 87.31 519 MET A N 1
ATOM 4095 C CA . MET A 1 519 ? -3.932 9.306 22.160 1.00 87.31 519 MET A CA 1
ATOM 4096 C C . MET A 1 519 ? -3.482 7.860 21.943 1.00 87.31 519 MET A C 1
ATOM 4098 O O . MET A 1 519 ? -2.280 7.580 21.970 1.00 87.31 519 MET A O 1
ATOM 4102 N N . GLU A 1 520 ? -4.413 6.944 21.685 1.00 85.69 520 GLU A N 1
ATOM 4103 C CA . GLU A 1 520 ? -4.096 5.581 21.279 1.00 85.69 520 GLU A CA 1
ATOM 4104 C C . GLU A 1 520 ? -3.304 5.557 19.971 1.00 85.69 520 GLU A C 1
ATOM 4106 O O . GLU A 1 520 ? -2.281 4.876 19.901 1.00 85.69 520 GLU A O 1
ATOM 4111 N N . CYS A 1 521 ? -3.697 6.358 18.980 1.00 92.31 521 CYS A N 1
ATOM 4112 C CA . CYS A 1 521 ? -2.962 6.479 17.724 1.00 92.31 521 CYS A CA 1
ATOM 4113 C C . CYS A 1 521 ? -1.497 6.892 17.943 1.00 92.31 521 CYS A C 1
ATOM 4115 O O . CYS A 1 521 ? -0.569 6.285 17.400 1.00 92.31 521 CYS A O 1
ATOM 4117 N N . ILE A 1 522 ? -1.257 7.875 18.818 1.00 91.31 522 ILE A N 1
ATOM 4118 C CA . ILE A 1 522 ? 0.101 8.305 19.190 1.00 91.31 522 ILE A CA 1
ATOM 4119 C C . ILE A 1 522 ? 0.891 7.162 19.841 1.00 91.31 522 ILE A C 1
ATOM 4121 O O . ILE A 1 522 ? 2.080 6.988 19.552 1.00 91.31 522 ILE A O 1
ATOM 4125 N N . HIS A 1 523 ? 0.258 6.390 20.727 1.00 85.94 523 HIS A N 1
ATOM 4126 C CA . HIS A 1 523 ? 0.895 5.232 21.353 1.00 85.94 523 HIS A CA 1
ATOM 4127 C C . HIS A 1 523 ? 1.209 4.134 20.333 1.00 85.94 523 HIS A C 1
ATOM 4129 O O . HIS A 1 523 ? 2.323 3.615 20.341 1.00 85.94 523 HIS A O 1
ATOM 4135 N N . ASN A 1 524 ? 0.284 3.843 19.418 1.00 89.56 524 ASN A N 1
ATOM 4136 C CA . ASN A 1 524 ? 0.468 2.860 18.356 1.00 89.56 524 ASN A CA 1
ATOM 4137 C C . ASN A 1 524 ? 1.677 3.208 17.474 1.00 89.56 524 ASN A C 1
ATOM 4139 O O . ASN A 1 524 ? 2.557 2.371 17.283 1.00 89.56 524 ASN A O 1
ATOM 4143 N N . LEU A 1 525 ? 1.798 4.465 17.031 1.00 91.69 525 LEU A N 1
ATOM 4144 C CA . LEU A 1 525 ? 2.957 4.925 16.256 1.00 91.69 525 LEU A CA 1
ATOM 4145 C C . LEU A 1 525 ? 4.281 4.744 17.017 1.00 91.69 525 LEU A C 1
ATOM 4147 O O . LEU A 1 525 ? 5.287 4.336 16.429 1.00 91.69 525 LEU A O 1
ATOM 4151 N N . ALA A 1 526 ? 4.295 5.027 18.323 1.00 88.44 526 ALA A N 1
ATOM 4152 C CA . ALA A 1 526 ? 5.471 4.804 19.162 1.00 88.44 526 ALA A CA 1
ATOM 4153 C C . ALA A 1 526 ? 5.816 3.309 19.277 1.00 88.44 526 ALA A C 1
ATOM 4155 O O . ALA A 1 526 ? 6.980 2.934 19.130 1.00 88.44 526 ALA A O 1
ATOM 4156 N N . ASP A 1 527 ? 4.813 2.455 19.462 1.00 85.31 527 ASP A N 1
ATOM 4157 C CA . ASP A 1 527 ? 4.989 1.007 19.545 1.00 85.31 527 ASP A CA 1
ATOM 4158 C C . ASP A 1 527 ? 5.469 0.407 18.218 1.00 85.31 527 ASP A C 1
ATOM 4160 O O . ASP A 1 527 ? 6.297 -0.506 18.220 1.00 85.31 527 ASP A O 1
ATOM 4164 N N . CYS A 1 528 ? 4.982 0.915 17.084 1.00 89.06 528 CYS A N 1
ATOM 4165 C CA . CYS A 1 528 ? 5.447 0.541 15.750 1.00 89.06 528 CYS A CA 1
ATOM 4166 C C . CYS A 1 528 ? 6.911 0.936 15.532 1.00 89.06 528 CYS A C 1
ATOM 4168 O O . CYS A 1 528 ? 7.693 0.123 15.032 1.00 89.06 528 CYS A O 1
ATOM 4170 N N . LYS A 1 529 ? 7.312 2.141 15.962 1.00 90.06 529 LYS A N 1
ATOM 4171 C CA . LYS A 1 529 ? 8.713 2.580 15.915 1.00 90.06 529 LYS A CA 1
ATOM 4172 C C . LYS A 1 529 ? 9.624 1.603 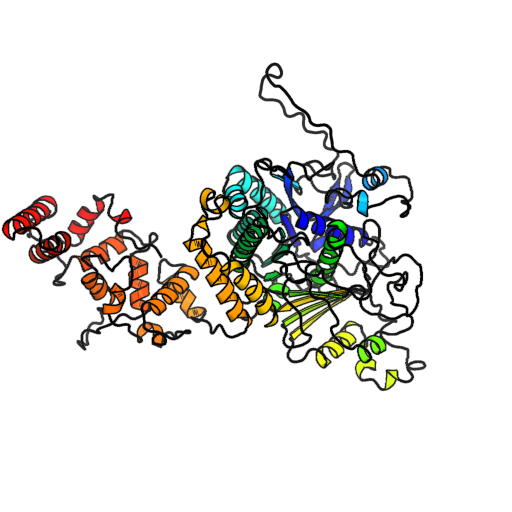16.665 1.00 90.06 529 LYS A C 1
ATOM 4174 O O . LYS A 1 529 ? 10.586 1.090 16.094 1.00 90.06 529 LYS A O 1
ATOM 4179 N N . GLU A 1 530 ? 9.295 1.300 17.921 1.00 84.81 530 GLU A N 1
ATOM 4180 C CA . GLU A 1 530 ? 10.095 0.387 18.748 1.00 84.81 530 GLU A CA 1
ATOM 4181 C C . GLU A 1 530 ? 10.086 -1.054 18.208 1.00 84.81 530 GLU A C 1
ATOM 4183 O O . GLU A 1 530 ? 11.103 -1.750 18.290 1.00 84.81 530 GLU A O 1
ATOM 4188 N N . ALA A 1 531 ? 8.972 -1.498 17.605 1.00 81.06 531 ALA A N 1
ATOM 4189 C CA . ALA A 1 531 ? 8.875 -2.800 16.936 1.00 81.06 531 ALA A CA 1
ATOM 4190 C C . ALA A 1 531 ? 9.894 -2.947 15.814 1.00 81.06 531 ALA A C 1
ATOM 4192 O O . ALA A 1 531 ? 10.602 -3.950 15.724 1.00 81.06 531 ALA A O 1
ATOM 4193 N N . VAL A 1 532 ? 9.992 -1.926 14.970 1.00 81.81 532 VAL A N 1
ATOM 4194 C CA . VAL A 1 532 ? 10.875 -1.944 13.809 1.00 81.81 532 VAL A CA 1
ATOM 4195 C C . VAL A 1 532 ? 12.349 -1.843 14.206 1.00 81.81 532 VAL A C 1
ATOM 4197 O O . VAL A 1 532 ? 13.188 -2.484 13.570 1.00 81.81 532 VAL A O 1
ATOM 4200 N N . MET A 1 533 ? 12.670 -1.118 15.282 1.00 76.81 533 MET A N 1
ATOM 4201 C CA . MET A 1 533 ? 14.036 -1.015 15.816 1.00 76.81 533 MET A CA 1
ATOM 4202 C C . MET A 1 533 ? 14.548 -2.312 16.467 1.00 76.81 533 MET A C 1
ATOM 4204 O O . MET A 1 533 ? 15.711 -2.372 16.854 1.00 76.81 533 MET A O 1
ATOM 4208 N N . GLY A 1 534 ? 13.711 -3.349 16.596 1.00 60.06 534 GLY A N 1
ATOM 4209 C CA . GLY A 1 534 ? 14.067 -4.580 17.309 1.00 60.06 534 GLY A CA 1
ATOM 4210 C C . GLY A 1 534 ? 14.116 -4.406 18.831 1.00 60.06 534 GLY A C 1
ATOM 4211 O O . GLY A 1 534 ? 14.563 -5.304 19.538 1.00 60.06 534 GLY A O 1
ATOM 4212 N N . ASN A 1 535 ? 13.632 -3.267 19.336 1.00 50.56 535 ASN A N 1
ATOM 4213 C CA . ASN A 1 535 ? 13.539 -2.962 20.763 1.00 50.56 535 ASN A CA 1
ATOM 4214 C C . ASN A 1 535 ? 12.235 -3.476 21.383 1.00 50.56 535 ASN A C 1
ATOM 4216 O O . ASN A 1 535 ? 12.124 -3.566 22.610 1.00 50.56 535 ASN A O 1
ATOM 4220 N N . LYS A 1 536 ? 11.230 -3.804 20.558 1.00 48.06 536 LYS A N 1
ATOM 4221 C CA . LYS A 1 536 ? 10.001 -4.445 21.026 1.00 48.06 536 LYS A CA 1
ATOM 4222 C C . LYS A 1 536 ? 10.279 -5.915 21.281 1.00 48.06 536 LYS A C 1
ATOM 4224 O O . LYS A 1 536 ? 10.140 -6.770 20.411 1.00 48.06 536 LYS A O 1
ATOM 4229 N N . VAL A 1 537 ? 10.675 -6.194 22.511 1.00 53.59 537 VAL A N 1
ATOM 4230 C CA . VAL A 1 537 ? 10.551 -7.537 23.059 1.00 53.59 537 VAL A CA 1
ATOM 4231 C C . VAL A 1 537 ? 9.050 -7.831 23.119 1.00 53.59 537 VAL A C 1
ATOM 4233 O O . VAL A 1 537 ? 8.286 -7.011 23.635 1.00 53.59 537 VAL A O 1
ATOM 4236 N N . ALA A 1 538 ? 8.611 -8.931 22.502 1.00 57.75 538 ALA A N 1
ATOM 4237 C CA . ALA A 1 538 ? 7.207 -9.328 22.524 1.00 57.75 538 ALA A CA 1
ATOM 4238 C C . ALA A 1 538 ? 6.730 -9.374 23.979 1.00 57.75 538 ALA A C 1
ATOM 4240 O O . ALA A 1 538 ? 7.422 -9.919 24.840 1.00 57.75 538 ALA A O 1
ATOM 4241 N N . THR A 1 539 ? 5.599 -8.735 24.269 1.00 70.31 539 THR A N 1
ATOM 4242 C CA . THR A 1 539 ? 5.092 -8.646 25.640 1.00 70.31 539 THR A CA 1
ATOM 4243 C C . THR A 1 539 ? 4.711 -10.020 26.178 1.00 70.31 539 THR A C 1
ATOM 4245 O O . THR A 1 539 ? 5.071 -10.357 27.300 1.00 70.31 539 THR A O 1
ATOM 4248 N N . PHE A 1 540 ? 4.063 -10.817 25.335 1.00 81.12 540 PHE A N 1
ATOM 4249 C CA . PHE A 1 540 ? 3.731 -12.216 25.557 1.00 81.12 540 PHE A CA 1
ATOM 4250 C C . PHE A 1 540 ? 4.118 -13.012 24.308 1.00 81.12 540 PHE A C 1
ATOM 4252 O O . PHE A 1 540 ? 4.272 -12.442 23.222 1.00 81.12 540 PHE A O 1
ATOM 4259 N N . THR A 1 541 ? 4.284 -14.319 24.461 1.00 79.56 541 THR A N 1
ATOM 4260 C CA . THR A 1 541 ? 4.373 -15.252 23.330 1.00 79.56 541 THR A CA 1
ATOM 4261 C C . THR A 1 541 ? 3.016 -15.388 22.625 1.00 79.56 541 THR A C 1
ATOM 4263 O O . THR A 1 541 ? 1.987 -15.008 23.179 1.00 79.56 541 THR A O 1
ATOM 4266 N N . GLU A 1 542 ? 3.013 -15.905 21.391 1.00 74.62 542 GLU A N 1
ATOM 4267 C CA . GLU A 1 542 ? 1.770 -16.161 20.642 1.00 74.62 542 GLU A CA 1
ATOM 4268 C C . GLU A 1 542 ? 0.847 -17.134 21.381 1.00 74.62 542 GLU A C 1
ATOM 4270 O O . GLU A 1 542 ? -0.323 -16.827 21.564 1.00 74.62 542 GLU A O 1
ATOM 4275 N N . GLU A 1 543 ? 1.406 -18.235 21.889 1.00 79.25 543 GLU A N 1
ATOM 4276 C CA . GLU A 1 543 ? 0.691 -19.259 22.664 1.00 79.25 543 GLU A CA 1
ATOM 4277 C C . GLU A 1 543 ? 0.019 -18.659 23.907 1.00 79.25 543 GLU A C 1
ATOM 4279 O O . GLU A 1 543 ? -1.169 -18.852 24.118 1.00 79.25 543 GLU A O 1
ATOM 4284 N N . GLN A 1 544 ? 0.729 -17.811 24.662 1.00 82.38 544 GLN A N 1
ATOM 4285 C CA . GLN A 1 544 ? 0.133 -17.110 25.807 1.00 82.38 544 GLN A CA 1
ATOM 4286 C C . GLN A 1 544 ? -1.046 -16.215 25.412 1.00 82.38 544 GLN A C 1
ATOM 4288 O O . GLN A 1 544 ? -1.999 -16.085 26.173 1.00 82.38 544 GLN A O 1
ATOM 4293 N N . LEU A 1 545 ? -0.965 -15.532 24.266 1.00 84.25 545 LEU A N 1
ATOM 4294 C CA . LEU A 1 545 ? -2.047 -14.653 23.825 1.00 84.25 545 LEU A CA 1
ATOM 4295 C C . LEU A 1 545 ? -3.256 -15.451 23.346 1.00 84.25 545 LEU A C 1
ATOM 4297 O O . LEU A 1 545 ? -4.370 -15.031 23.635 1.00 84.25 545 LEU A O 1
ATOM 4301 N N . GLU A 1 546 ? -3.045 -16.581 22.673 1.00 82.25 546 GLU A N 1
ATOM 4302 C CA . GLU A 1 546 ? -4.116 -17.520 22.325 1.00 82.25 546 GLU A CA 1
ATOM 4303 C C . GLU A 1 546 ? -4.790 -18.069 23.592 1.00 82.25 546 GLU A C 1
ATOM 4305 O O . GLU A 1 546 ? -6.002 -17.926 23.730 1.00 82.25 546 GLU A O 1
ATOM 4310 N N . ASP A 1 547 ? -4.016 -18.541 24.575 1.00 86.19 547 ASP A N 1
ATOM 4311 C CA . ASP A 1 547 ? -4.546 -19.042 25.852 1.00 86.19 547 ASP A CA 1
ATOM 4312 C C . ASP A 1 547 ? -5.400 -17.990 26.576 1.00 86.19 547 ASP A C 1
ATOM 4314 O O . ASP A 1 547 ? -6.495 -18.278 27.066 1.00 86.19 547 ASP A O 1
ATOM 4318 N N . TYR A 1 548 ? -4.926 -16.741 26.636 1.00 90.75 548 TYR A N 1
ATOM 4319 C CA . TYR A 1 548 ? -5.680 -15.656 27.260 1.00 90.75 548 TYR A CA 1
ATOM 4320 C C . TYR A 1 548 ? -6.955 -15.314 26.489 1.00 90.75 548 TYR A C 1
ATOM 4322 O O . TYR A 1 548 ? -7.966 -15.007 27.118 1.00 90.75 548 TYR A O 1
ATOM 4330 N N . GLN A 1 549 ? -6.938 -15.354 25.156 1.00 86.62 549 GLN A N 1
ATOM 4331 C CA . GLN A 1 549 ? -8.140 -15.123 24.351 1.00 86.62 549 GLN A CA 1
ATOM 4332 C C . GLN A 1 549 ? -9.164 -16.247 24.521 1.00 86.62 549 GLN A C 1
ATOM 4334 O O . GLN A 1 549 ? -10.357 -15.968 24.573 1.00 86.62 549 GLN A O 1
ATOM 4339 N N . ASP A 1 550 ? -8.710 -17.490 24.657 1.00 86.50 550 ASP A N 1
ATOM 4340 C CA . ASP A 1 550 ? -9.590 -18.644 24.849 1.00 86.50 550 ASP A CA 1
ATOM 4341 C C . ASP A 1 550 ? -10.201 -18.682 26.260 1.00 86.50 550 ASP A C 1
ATOM 4343 O O . ASP A 1 550 ? -11.310 -19.187 26.452 1.00 86.50 550 ASP A O 1
ATOM 4347 N N . CYS A 1 551 ? -9.502 -18.125 27.254 1.00 85.31 551 CYS A N 1
ATOM 4348 C CA . CYS A 1 551 ? -9.936 -18.128 28.653 1.00 85.31 551 CYS A CA 1
ATOM 4349 C C . CYS A 1 551 ? -10.656 -16.845 29.102 1.00 85.31 551 CYS A C 1
ATOM 4351 O O . CYS A 1 551 ? -11.136 -16.784 30.236 1.00 85.31 551 CYS A O 1
ATOM 4353 N N . THR A 1 552 ? -10.725 -15.807 28.265 1.00 90.19 552 THR A N 1
ATOM 4354 C CA . THR A 1 552 ? -11.317 -14.507 28.627 1.00 90.19 552 THR A CA 1
ATOM 4355 C C . THR A 1 552 ? -12.267 -14.003 27.549 1.00 90.19 552 THR A C 1
ATOM 4357 O O . THR A 1 552 ? -12.287 -14.500 26.430 1.00 90.19 552 THR A O 1
ATOM 4360 N N . PHE A 1 553 ? -13.056 -12.975 27.859 1.00 87.88 553 PHE A N 1
ATOM 4361 C CA . PHE A 1 553 ? -13.923 -12.326 26.865 1.00 87.88 553 PHE A CA 1
ATOM 4362 C C . PHE A 1 553 ? -13.207 -11.209 26.098 1.00 87.88 553 PHE A C 1
ATOM 4364 O O . PHE A 1 553 ? -13.854 -10.285 25.608 1.00 87.88 553 PHE A O 1
ATOM 4371 N N . PHE A 1 554 ? -11.875 -11.270 26.022 1.00 87.50 554 PHE A N 1
ATOM 4372 C CA . PHE A 1 554 ? -11.051 -10.228 25.432 1.00 87.50 554 PHE A CA 1
ATOM 4373 C C . PHE A 1 554 ? -10.397 -10.654 24.129 1.00 87.50 554 PHE A C 1
ATOM 4375 O O . PHE A 1 554 ? -9.892 -11.760 23.951 1.00 87.50 554 PHE A O 1
ATOM 4382 N N . THR A 1 555 ? -10.319 -9.695 23.222 1.00 83.88 555 THR A N 1
ATOM 4383 C CA . THR A 1 555 ? -9.452 -9.749 22.058 1.00 83.88 555 THR A CA 1
ATOM 4384 C C . THR A 1 555 ? -7.990 -9.587 22.468 1.00 83.88 555 THR A C 1
ATOM 4386 O O . THR A 1 555 ? -7.640 -9.000 23.495 1.00 83.88 555 THR A O 1
ATOM 4389 N N . ARG A 1 556 ? -7.091 -10.011 21.581 1.00 79.12 556 ARG A N 1
ATOM 4390 C CA . ARG A 1 556 ? -5.648 -9.792 21.721 1.00 79.12 556 ARG A CA 1
ATOM 4391 C C . ARG A 1 556 ? -5.271 -8.337 22.032 1.00 79.12 556 ARG A C 1
ATOM 4393 O O . ARG A 1 556 ? -4.341 -8.087 22.798 1.00 79.12 556 ARG A O 1
ATOM 4400 N N . LYS A 1 557 ? -5.969 -7.372 21.419 1.00 76.38 557 LYS A N 1
ATOM 4401 C CA . LYS A 1 557 ? -5.719 -5.936 21.622 1.00 76.38 557 LYS A CA 1
ATOM 4402 C C . LYS A 1 557 ? -6.072 -5.522 23.050 1.00 76.38 557 LYS A C 1
ATOM 4404 O O . LYS A 1 557 ? -5.270 -4.857 23.703 1.00 76.38 557 LYS A O 1
ATOM 4409 N N . GLU A 1 558 ? -7.226 -5.960 23.543 1.00 83.75 558 GLU A N 1
ATOM 4410 C CA . GLU A 1 558 ? -7.684 -5.677 24.905 1.00 83.75 558 GLU A CA 1
ATOM 4411 C C . GLU A 1 558 ? -6.742 -6.286 25.944 1.00 83.75 558 GLU A C 1
ATOM 4413 O O . GLU A 1 558 ? -6.325 -5.579 26.854 1.00 83.75 558 GLU A O 1
ATOM 4418 N N . ILE A 1 559 ? -6.278 -7.527 25.755 1.00 87.19 559 ILE A N 1
ATOM 4419 C CA . ILE A 1 559 ? -5.296 -8.162 26.654 1.00 87.19 559 ILE A CA 1
ATOM 4420 C C . ILE A 1 559 ? -4.003 -7.335 26.749 1.00 87.19 559 ILE A C 1
ATOM 4422 O O . ILE A 1 559 ? -3.479 -7.098 27.841 1.00 87.19 559 ILE A O 1
ATOM 4426 N N . LEU A 1 560 ? -3.489 -6.838 25.618 1.00 83.25 560 LEU A N 1
ATOM 4427 C CA . LEU A 1 560 ? -2.291 -5.991 25.600 1.00 83.25 560 LEU A CA 1
ATOM 4428 C C . LEU A 1 560 ? -2.530 -4.617 26.252 1.00 83.25 560 LEU A C 1
ATOM 4430 O O . LEU A 1 560 ? -1.643 -4.121 26.954 1.00 83.25 560 LEU A O 1
ATOM 4434 N N . ARG A 1 561 ? -3.716 -4.012 26.076 1.00 81.88 561 ARG A N 1
ATOM 4435 C CA . ARG A 1 561 ? -4.106 -2.773 26.777 1.00 81.88 561 ARG A CA 1
ATOM 4436 C C . ARG A 1 561 ? -4.212 -2.996 28.286 1.00 81.88 561 ARG A C 1
ATOM 4438 O O . ARG A 1 561 ? -3.665 -2.207 29.055 1.00 81.88 561 ARG A O 1
ATOM 4445 N N . ILE A 1 562 ? -4.831 -4.096 28.708 1.00 89.56 562 ILE A N 1
ATOM 4446 C CA . ILE A 1 562 ? -4.951 -4.496 30.115 1.00 89.56 562 ILE A CA 1
ATOM 4447 C C . ILE A 1 562 ? -3.567 -4.700 30.729 1.00 89.56 562 ILE A C 1
ATOM 4449 O O . ILE A 1 562 ? -3.302 -4.206 31.824 1.00 89.56 562 ILE A O 1
ATOM 4453 N N . PHE A 1 563 ? -2.640 -5.340 30.013 1.00 88.75 563 PHE A N 1
ATOM 4454 C CA . PHE A 1 563 ? -1.260 -5.470 30.477 1.00 88.75 563 PHE A CA 1
ATOM 4455 C C . PHE A 1 563 ? -0.554 -4.122 30.603 1.00 88.75 563 PHE A C 1
ATOM 4457 O O . PHE A 1 563 ? 0.103 -3.862 31.611 1.00 88.75 563 PHE A O 1
ATOM 4464 N N . LYS A 1 564 ? -0.702 -3.226 29.621 1.00 83.69 564 LYS A N 1
ATOM 4465 C CA . LYS A 1 564 ? -0.158 -1.865 29.717 1.00 83.69 564 LYS A CA 1
ATOM 4466 C C . LYS A 1 564 ? -0.692 -1.151 30.962 1.00 83.69 564 LYS A C 1
ATOM 4468 O O . LYS A 1 564 ? 0.096 -0.598 31.726 1.00 83.69 564 LYS A O 1
ATOM 4473 N N . ARG A 1 565 ? -1.995 -1.259 31.217 1.00 87.12 565 ARG A N 1
ATOM 4474 C CA . ARG A 1 565 ? -2.659 -0.714 32.403 1.00 87.12 565 ARG A CA 1
ATOM 4475 C C . ARG A 1 565 ? -2.123 -1.324 33.702 1.00 87.12 565 ARG A C 1
ATOM 4477 O O . ARG A 1 565 ? -1.806 -0.587 34.632 1.00 87.12 565 ARG A O 1
ATOM 4484 N N . PHE A 1 566 ? -1.932 -2.644 33.744 1.00 89.19 566 PHE A N 1
ATOM 4485 C CA . PHE A 1 566 ? -1.306 -3.356 34.864 1.00 89.19 566 PHE A CA 1
ATOM 4486 C C . PHE A 1 566 ? 0.126 -2.858 35.138 1.00 89.19 566 PHE A C 1
ATOM 4488 O O . PHE A 1 566 ? 0.544 -2.721 36.285 1.00 89.19 566 PHE A O 1
ATOM 4495 N N . ARG A 1 567 ? 0.881 -2.500 34.093 1.00 87.62 567 ARG A N 1
ATOM 4496 C CA . ARG A 1 567 ? 2.214 -1.892 34.243 1.00 87.62 567 ARG A CA 1
ATOM 4497 C C . ARG A 1 567 ? 2.166 -0.465 34.774 1.00 87.62 567 ARG A C 1
ATOM 4499 O O . ARG A 1 567 ? 3.033 -0.099 35.560 1.00 87.62 567 ARG A O 1
ATOM 4506 N N . GLU A 1 568 ? 1.193 0.327 34.339 1.00 85.25 568 GLU A N 1
ATOM 4507 C CA . GLU A 1 568 ? 1.036 1.735 34.725 1.00 85.25 568 GLU A CA 1
ATOM 4508 C C . GLU A 1 568 ? 0.584 1.914 36.178 1.00 85.25 568 GLU A C 1
ATOM 4510 O O . GLU A 1 568 ? 0.958 2.899 36.817 1.00 85.25 568 GLU A O 1
ATOM 4515 N N . ILE A 1 569 ? -0.178 0.961 36.727 1.00 87.88 569 ILE A N 1
ATOM 4516 C CA . ILE A 1 569 ? -0.525 0.975 38.155 1.00 87.88 569 ILE A CA 1
ATOM 4517 C C . ILE A 1 569 ? 0.678 0.621 39.043 1.00 87.88 569 ILE A C 1
ATOM 4519 O O . ILE A 1 569 ? 0.742 1.087 40.181 1.00 87.88 569 ILE A O 1
ATOM 4523 N N . GLY A 1 570 ? 1.641 -0.155 38.534 1.00 83.56 570 GLY A N 1
ATOM 4524 C CA . GLY A 1 570 ? 2.893 -0.497 39.210 1.00 83.56 570 GLY A CA 1
ATOM 4525 C C . GLY A 1 570 ? 3.903 0.652 39.245 1.00 83.56 570 GLY A C 1
ATOM 4526 O O . GLY A 1 570 ? 3.802 1.628 38.504 1.00 83.56 570 GLY A O 1
ATOM 4527 N N . ASP A 1 571 ? 4.918 0.543 40.103 1.00 80.75 571 ASP A N 1
ATOM 4528 C CA . ASP A 1 571 ? 6.031 1.493 40.060 1.00 80.75 571 ASP A CA 1
ATOM 4529 C C . ASP A 1 571 ? 6.948 1.213 38.853 1.00 80.75 571 ASP A C 1
ATOM 4531 O O . ASP A 1 571 ? 7.076 0.058 38.417 1.00 80.75 571 ASP A O 1
ATOM 4535 N N . PRO A 1 572 ? 7.623 2.241 38.300 1.00 75.19 572 PRO A N 1
ATOM 4536 C CA . PRO A 1 572 ? 8.473 2.076 37.128 1.00 75.19 572 PRO A CA 1
ATOM 4537 C C . PRO A 1 572 ? 9.542 0.994 37.331 1.00 75.19 572 PRO A C 1
ATOM 4539 O O . PRO A 1 572 ? 10.397 1.104 38.204 1.00 75.19 572 PRO A O 1
ATOM 4542 N N . GLY A 1 573 ? 9.512 -0.039 36.485 1.00 72.81 573 GLY A N 1
ATOM 4543 C CA . GLY A 1 573 ? 10.470 -1.150 36.515 1.00 72.81 573 GLY A CA 1
ATOM 4544 C C . GLY A 1 573 ? 10.039 -2.367 37.339 1.00 72.81 573 GLY A C 1
ATOM 4545 O O . GLY A 1 573 ? 10.737 -3.373 37.285 1.00 72.81 573 GLY A O 1
ATOM 4546 N N . MET A 1 574 ? 8.899 -2.314 38.040 1.00 81.50 574 MET A N 1
ATOM 4547 C CA . MET A 1 574 ? 8.380 -3.448 38.817 1.00 81.50 574 MET A CA 1
ATOM 4548 C C . MET A 1 574 ? 7.820 -4.564 37.926 1.00 81.50 574 MET A C 1
ATOM 4550 O O . MET A 1 574 ? 8.096 -5.736 38.163 1.00 81.50 574 MET A O 1
ATOM 4554 N N . ILE A 1 575 ? 7.062 -4.199 36.886 1.00 84.31 575 ILE A N 1
ATOM 4555 C CA . ILE A 1 575 ? 6.543 -5.150 35.897 1.00 84.31 575 ILE A CA 1
ATOM 4556 C C . ILE A 1 575 ? 7.437 -5.133 34.647 1.00 84.31 575 ILE A C 1
ATOM 4558 O O . ILE A 1 575 ? 7.612 -4.057 34.039 1.00 84.31 575 ILE A O 1
ATOM 4562 N N . PRO A 1 576 ? 7.981 -6.290 34.223 1.00 77.94 576 PRO A N 1
ATOM 4563 C CA . PRO A 1 576 ? 8.828 -6.364 33.043 1.00 77.94 576 PRO A CA 1
ATOM 4564 C C . PRO A 1 576 ? 8.048 -6.002 31.769 1.00 77.94 576 PRO A C 1
ATOM 4566 O O . PRO A 1 576 ? 6.821 -6.025 31.719 1.00 77.94 576 PRO A O 1
ATOM 4569 N N . ARG A 1 577 ? 8.768 -5.603 30.713 1.00 71.31 577 ARG A N 1
ATOM 4570 C CA . ARG A 1 577 ? 8.154 -5.295 29.403 1.00 71.31 577 ARG A CA 1
ATOM 4571 C C . ARG A 1 577 ? 7.675 -6.550 28.666 1.00 71.31 577 ARG A C 1
ATOM 4573 O O . ARG A 1 577 ? 6.761 -6.453 27.851 1.00 71.31 577 ARG A O 1
ATOM 4580 N N . THR A 1 578 ? 8.294 -7.682 28.983 1.00 79.12 578 THR A N 1
ATOM 4581 C CA . THR A 1 578 ? 7.970 -9.023 28.504 1.00 79.12 578 THR A CA 1
ATOM 4582 C C . THR A 1 578 ? 7.692 -9.888 29.705 1.00 79.12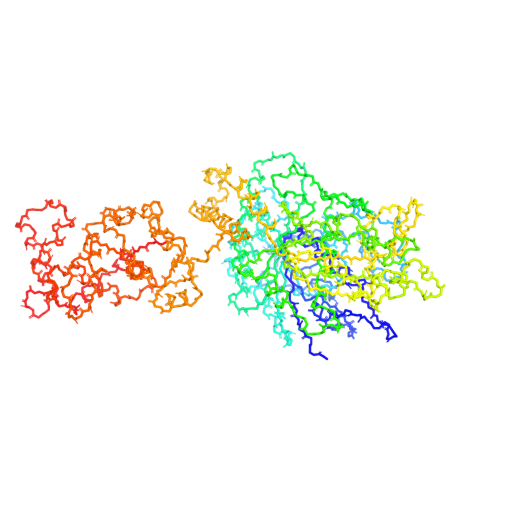 578 THR A C 1
ATOM 4584 O O . THR A 1 578 ? 8.476 -9.866 30.648 1.00 79.12 578 THR A O 1
ATOM 4587 N N . MET A 1 579 ? 6.583 -10.609 29.664 1.00 82.12 579 MET A N 1
ATOM 4588 C CA . MET A 1 579 ? 6.084 -11.380 30.783 1.00 82.12 579 MET A CA 1
ATOM 4589 C C . MET A 1 579 ? 5.986 -12.852 30.394 1.00 82.12 579 MET A C 1
ATOM 4591 O O . MET A 1 579 ? 5.228 -13.243 29.504 1.00 82.12 579 MET A O 1
ATOM 4595 N N . THR A 1 580 ? 6.761 -13.681 31.080 1.00 85.19 580 THR A N 1
ATOM 4596 C CA . THR A 1 580 ? 6.680 -15.140 30.958 1.00 85.19 580 THR A CA 1
ATOM 4597 C C . THR A 1 580 ? 5.418 -15.685 31.650 1.00 85.19 580 THR A C 1
ATOM 4599 O O . THR A 1 580 ? 4.866 -15.007 32.519 1.00 85.19 580 THR A O 1
ATOM 4602 N N . PRO A 1 581 ? 4.956 -16.913 31.333 1.00 82.38 581 PRO A N 1
ATOM 4603 C CA . PRO A 1 581 ? 3.786 -17.508 31.999 1.00 82.38 581 PRO A CA 1
ATOM 4604 C C . PRO A 1 581 ? 3.959 -17.633 33.524 1.00 82.38 581 PRO A C 1
ATOM 4606 O O . PRO A 1 581 ? 3.032 -17.453 34.308 1.00 82.38 581 PRO A O 1
ATOM 4609 N N . GLN A 1 582 ? 5.191 -17.892 33.969 1.00 81.69 582 GLN A N 1
ATOM 4610 C CA . GLN A 1 582 ? 5.525 -17.972 35.391 1.00 81.69 582 GLN A CA 1
ATOM 4611 C C . GLN A 1 582 ? 5.465 -16.599 36.061 1.00 81.69 582 GLN A C 1
ATOM 4613 O O . GLN A 1 582 ? 4.978 -16.486 37.180 1.00 81.69 582 GLN A O 1
ATOM 4618 N N . GLU A 1 583 ? 5.931 -15.539 35.401 1.00 85.25 583 GLU A N 1
ATOM 4619 C CA . GLU A 1 583 ? 5.804 -14.171 35.918 1.00 85.25 583 GLU A CA 1
ATOM 4620 C C . GLU A 1 583 ? 4.342 -13.709 35.937 1.00 85.25 583 GLU A C 1
ATOM 4622 O O . GLU A 1 583 ? 3.933 -13.076 36.905 1.00 85.25 583 GLU A O 1
ATOM 4627 N N . ALA A 1 584 ? 3.539 -14.077 34.932 1.00 84.94 584 ALA A N 1
ATOM 4628 C CA . ALA A 1 584 ? 2.120 -13.725 34.858 1.00 84.94 584 ALA A CA 1
ATOM 4629 C C . ALA A 1 584 ? 1.307 -14.218 36.068 1.00 84.94 584 ALA A C 1
ATOM 4631 O O . ALA A 1 584 ? 0.456 -13.483 36.575 1.00 84.94 584 ALA A O 1
ATOM 4632 N N . SER A 1 585 ? 1.633 -15.414 36.564 1.00 84.56 585 SER A N 1
ATOM 4633 C CA . SER A 1 585 ? 0.975 -16.053 37.708 1.00 84.56 585 SER A CA 1
ATOM 4634 C C . SER A 1 585 ? 1.621 -15.732 39.065 1.00 84.56 585 SER A C 1
ATOM 4636 O O . SER A 1 585 ? 0.940 -15.742 40.092 1.00 84.56 585 SER A O 1
ATOM 4638 N N . SER A 1 586 ? 2.930 -15.450 39.102 1.00 81.06 586 SER A N 1
ATOM 4639 C CA . SER A 1 586 ? 3.695 -15.286 40.351 1.00 81.06 586 SER A CA 1
ATOM 4640 C C . SER A 1 586 ? 3.972 -13.837 40.758 1.00 81.06 586 SER A C 1
ATOM 4642 O O . SER A 1 586 ? 4.079 -13.550 41.954 1.00 81.06 586 SER A O 1
ATOM 4644 N N . LEU A 1 587 ? 4.106 -12.916 39.798 1.00 85.81 587 LEU A N 1
ATOM 4645 C CA . LEU A 1 587 ? 4.513 -11.540 40.061 1.00 85.81 587 LEU A CA 1
ATOM 4646 C C . LEU A 1 587 ? 3.294 -10.722 40.496 1.00 85.81 587 LEU A C 1
ATOM 4648 O O . LEU A 1 587 ? 2.394 -10.450 39.704 1.00 85.81 587 LEU A O 1
ATOM 4652 N N . ARG A 1 588 ? 3.276 -10.329 41.774 1.00 87.75 588 ARG A N 1
ATOM 4653 C CA . ARG A 1 588 ? 2.133 -9.670 42.420 1.00 87.75 588 ARG A CA 1
ATOM 4654 C C . ARG A 1 588 ? 2.380 -8.182 42.657 1.00 87.75 588 ARG A C 1
ATOM 4656 O O . ARG A 1 588 ? 3.419 -7.793 43.193 1.00 87.75 588 ARG A O 1
ATOM 4663 N N . LEU A 1 589 ? 1.398 -7.355 42.307 1.00 87.44 589 LEU A N 1
ATOM 4664 C CA . LEU A 1 589 ? 1.339 -5.944 42.685 1.00 87.44 589 LEU A CA 1
ATOM 4665 C C . LEU A 1 589 ? 0.579 -5.776 44.000 1.00 87.44 589 LEU A C 1
ATOM 4667 O O . LEU A 1 589 ? -0.470 -6.398 44.143 1.00 87.44 589 LEU A O 1
ATOM 4671 N N . PRO A 1 590 ? 1.030 -4.917 44.933 1.00 87.56 590 PRO A N 1
ATOM 4672 C CA . PRO A 1 590 ? 0.290 -4.648 46.161 1.00 87.56 590 PRO A CA 1
ATOM 4673 C C . PRO A 1 590 ? -1.152 -4.216 45.877 1.00 87.56 590 PRO A C 1
ATOM 4675 O O . PRO A 1 590 ? -1.383 -3.366 45.015 1.00 87.56 590 PRO A O 1
ATOM 4678 N N . LEU A 1 591 ? -2.120 -4.734 46.639 1.00 83.75 591 LEU A N 1
ATOM 4679 C CA . LEU A 1 591 ? -3.544 -4.411 46.442 1.00 83.75 591 LEU A CA 1
ATOM 4680 C C . LEU A 1 591 ? -3.843 -2.907 46.544 1.00 83.75 591 LEU A C 1
ATOM 4682 O O . LEU A 1 591 ? -4.747 -2.395 45.885 1.00 83.75 591 LEU A O 1
ATOM 4686 N N . SER A 1 592 ? -3.035 -2.164 47.306 1.00 82.25 592 SER A N 1
ATOM 4687 C CA . SER A 1 592 ? -3.132 -0.704 47.402 1.00 82.25 592 SER A CA 1
ATOM 4688 C C . SER A 1 592 ? -2.972 0.011 46.052 1.00 82.25 592 SER A C 1
ATOM 4690 O O . SER A 1 592 ? -3.439 1.142 45.905 1.00 82.25 592 SER A O 1
ATOM 4692 N N . TYR A 1 593 ? -2.356 -0.624 45.047 1.00 86.12 593 TYR A N 1
ATOM 4693 C CA . TYR A 1 593 ? -2.156 -0.036 43.718 1.00 86.12 593 TYR A CA 1
ATOM 4694 C C . TYR A 1 593 ? -3.427 -0.063 42.871 1.00 86.12 593 TYR A C 1
ATOM 4696 O O . TYR A 1 593 ? -3.572 0.782 41.988 1.00 86.12 593 TYR A O 1
ATOM 4704 N N . LEU A 1 594 ? -4.400 -0.922 43.191 1.00 84.62 594 LEU A N 1
ATOM 4705 C CA . LEU A 1 594 ? -5.706 -0.924 42.525 1.00 84.62 594 LEU A CA 1
ATOM 4706 C C . LEU A 1 594 ? -6.477 0.383 42.761 1.00 84.62 594 LEU A C 1
ATOM 4708 O O . LEU A 1 594 ? -7.265 0.791 41.915 1.00 84.62 594 LEU A O 1
ATOM 4712 N N . ALA A 1 595 ? -6.177 1.128 43.833 1.00 81.50 595 ALA A N 1
ATOM 4713 C CA . ALA A 1 595 ? -6.736 2.466 44.054 1.00 81.50 595 ALA A CA 1
ATOM 4714 C C . ALA A 1 595 ? -6.272 3.513 43.016 1.00 81.50 595 ALA A C 1
ATOM 4716 O O . ALA A 1 595 ? -6.854 4.598 42.937 1.00 81.50 595 ALA A O 1
ATOM 4717 N N . ARG A 1 596 ? -5.228 3.216 42.222 1.00 85.69 596 ARG A N 1
ATOM 4718 C CA . ARG A 1 596 ? -4.789 4.056 41.094 1.00 85.69 596 ARG A CA 1
ATOM 4719 C C . ARG A 1 596 ? -5.701 3.903 39.867 1.00 85.69 596 ARG A C 1
ATOM 4721 O O . ARG A 1 596 ? -5.635 4.745 38.977 1.00 85.69 596 ARG A O 1
ATOM 4728 N N . ILE A 1 597 ? -6.559 2.880 39.829 1.00 85.44 597 ILE A N 1
ATOM 4729 C CA . ILE A 1 597 ? -7.538 2.652 38.759 1.00 85.44 597 ILE A CA 1
ATOM 4730 C C . ILE A 1 597 ? -8.711 3.628 38.953 1.00 85.44 597 ILE A C 1
ATOM 4732 O O . ILE A 1 597 ? -9.380 3.551 39.987 1.00 85.44 597 ILE A O 1
ATOM 4736 N N . PRO A 1 598 ? -8.976 4.548 38.005 1.00 81.88 598 PRO A N 1
ATOM 4737 C CA . PRO A 1 598 ? -10.009 5.579 38.153 1.00 81.88 598 PRO A CA 1
ATOM 4738 C C . PRO A 1 598 ? -11.399 5.047 38.540 1.00 81.88 598 PRO A C 1
ATOM 4740 O O . PRO A 1 598 ? -12.070 5.631 39.387 1.00 81.88 598 PRO A O 1
ATOM 4743 N N . GLU A 1 599 ? -11.793 3.915 37.966 1.00 84.12 599 GLU A N 1
ATOM 4744 C CA . GLU A 1 599 ? -13.092 3.250 38.089 1.00 84.12 599 GLU A CA 1
ATOM 4745 C C . GLU A 1 599 ? -13.260 2.568 39.452 1.00 84.12 599 GLU A C 1
ATOM 4747 O O . GLU A 1 599 ? -14.375 2.457 39.957 1.00 84.12 599 GLU A O 1
ATOM 4752 N N . LEU A 1 600 ? -12.156 2.150 40.084 1.00 83.81 600 LEU A N 1
ATOM 4753 C CA . LEU A 1 600 ? -12.166 1.530 41.413 1.00 83.81 600 LEU A CA 1
ATOM 4754 C C . LEU A 1 600 ? -11.861 2.524 42.539 1.00 83.81 600 LEU A C 1
ATOM 4756 O O . LEU A 1 600 ? -12.189 2.258 43.695 1.00 83.81 600 LEU A O 1
ATOM 4760 N N . LYS A 1 601 ? -11.263 3.681 42.230 1.00 80.88 601 LYS A N 1
ATOM 4761 C CA . LYS A 1 601 ? -10.802 4.664 43.222 1.00 80.88 601 LYS A CA 1
ATOM 4762 C C . LYS A 1 601 ? -11.902 5.106 44.195 1.00 80.88 601 LYS A C 1
ATOM 4764 O O . LYS A 1 601 ? -11.674 5.134 45.405 1.00 80.88 601 LYS A O 1
ATOM 4769 N N . GLU A 1 602 ? -13.082 5.428 43.667 1.00 81.19 602 GLU A N 1
ATOM 4770 C CA . GLU A 1 602 ? -14.246 5.901 44.436 1.00 81.19 602 GLU A CA 1
ATOM 4771 C C . GLU A 1 602 ? -15.273 4.793 44.731 1.00 81.19 602 GLU A C 1
ATOM 4773 O O . GLU A 1 602 ? -16.312 5.063 45.342 1.00 81.19 602 GLU A O 1
ATOM 4778 N N . ASN A 1 603 ? -14.994 3.552 44.313 1.00 83.44 603 ASN A N 1
ATOM 4779 C CA . ASN A 1 603 ? -15.918 2.434 44.459 1.00 83.44 603 ASN A CA 1
ATOM 4780 C C . ASN A 1 603 ? -15.903 1.901 45.910 1.00 83.44 603 ASN A C 1
ATOM 4782 O O . ASN A 1 603 ? -14.841 1.496 46.397 1.00 83.44 603 ASN A O 1
ATOM 4786 N N . PRO A 1 604 ? -17.054 1.870 46.614 1.00 83.12 604 PRO A N 1
ATOM 4787 C CA . PRO A 1 604 ? -17.129 1.411 48.003 1.00 83.12 604 PRO A CA 1
ATOM 4788 C C . PRO A 1 604 ? -16.776 -0.073 48.186 1.00 83.12 604 PRO A C 1
ATOM 4790 O O . PRO A 1 604 ? -16.358 -0.453 49.276 1.00 83.12 604 PRO A O 1
ATOM 4793 N N . PHE A 1 605 ? -16.879 -0.888 47.132 1.00 87.19 605 PHE A N 1
ATOM 4794 C CA . PHE A 1 605 ? -16.580 -2.322 47.167 1.00 87.19 605 PHE A CA 1
ATOM 4795 C C . PHE A 1 605 ? -15.171 -2.664 46.671 1.00 87.19 605 PHE A C 1
ATOM 4797 O O . PHE A 1 605 ? -14.856 -3.840 46.530 1.00 87.19 605 PHE A O 1
ATOM 4804 N N . ARG A 1 606 ? -14.301 -1.677 46.401 1.00 85.62 606 ARG A N 1
ATOM 4805 C CA . ARG A 1 606 ? -12.975 -1.921 45.792 1.00 85.62 606 ARG A CA 1
ATOM 4806 C C . ARG A 1 606 ? -12.143 -2.972 46.539 1.00 85.62 606 ARG A C 1
ATOM 4808 O O . ARG A 1 606 ? -11.470 -3.775 45.905 1.00 85.62 606 ARG A O 1
ATOM 4815 N N . GLU A 1 607 ? -12.183 -2.953 47.873 1.00 82.88 607 GLU A N 1
ATOM 4816 C CA . GLU A 1 607 ? -11.407 -3.860 48.727 1.00 82.88 607 GLU A CA 1
ATOM 4817 C C . GLU A 1 607 ? -11.946 -5.281 48.579 1.00 82.88 607 GLU A C 1
ATOM 4819 O O . GLU A 1 607 ? -11.181 -6.196 48.296 1.00 82.88 607 GLU A O 1
ATOM 4824 N N . ARG A 1 608 ? -13.274 -5.436 48.600 1.00 85.56 608 ARG A N 1
ATOM 4825 C CA . ARG A 1 608 ? -13.916 -6.738 48.441 1.00 85.56 608 ARG A CA 1
ATOM 4826 C C . ARG A 1 608 ? -13.775 -7.307 47.030 1.00 85.56 608 ARG A C 1
ATOM 4828 O O . ARG A 1 608 ? -13.480 -8.485 46.888 1.00 85.56 608 ARG A O 1
ATOM 4835 N N . ILE A 1 609 ? -13.893 -6.472 45.993 1.00 87.75 609 ILE A N 1
ATOM 4836 C CA . ILE A 1 609 ? -13.584 -6.867 44.608 1.00 87.75 609 ILE A CA 1
ATOM 4837 C C . ILE A 1 609 ? -12.157 -7.423 44.553 1.00 87.75 609 ILE A C 1
ATOM 4839 O O . ILE A 1 609 ? -11.938 -8.519 44.055 1.00 87.75 609 ILE A O 1
ATOM 4843 N N . SER A 1 610 ? -11.193 -6.707 45.130 1.00 83.56 610 SER A N 1
ATOM 4844 C CA . SER A 1 610 ? -9.790 -7.129 45.127 1.00 83.56 610 SER A CA 1
ATOM 4845 C C . SER A 1 610 ? -9.571 -8.465 45.849 1.00 83.56 610 SER A C 1
ATOM 4847 O O . SER A 1 610 ? -8.806 -9.299 45.373 1.00 83.56 610 SER A O 1
ATOM 4849 N N . GLU A 1 611 ? -10.242 -8.687 46.979 1.00 82.75 611 GLU A N 1
ATOM 4850 C CA . GLU A 1 611 ? -10.167 -9.941 47.738 1.00 82.75 611 GLU A CA 1
ATOM 4851 C C . GLU A 1 611 ? -10.736 -11.129 46.953 1.00 82.75 611 GLU A C 1
ATOM 4853 O O . GLU A 1 611 ? -10.066 -12.153 46.832 1.00 82.75 611 GLU A O 1
ATOM 4858 N N . VAL A 1 612 ? -11.925 -10.977 46.358 1.00 86.81 612 VAL A N 1
ATOM 4859 C CA . VAL A 1 612 ? -12.614 -12.057 45.626 1.00 86.81 612 VAL A CA 1
ATOM 4860 C C . VAL A 1 612 ? -11.765 -12.610 44.478 1.00 86.81 612 VAL A C 1
ATOM 4862 O O . VAL A 1 612 ? -11.785 -13.813 44.231 1.00 86.81 612 VAL A O 1
ATOM 4865 N N . PHE A 1 613 ? -10.997 -11.754 43.798 1.00 85.56 613 PHE A N 1
ATOM 4866 C CA . PHE A 1 613 ? -10.139 -12.159 42.679 1.00 85.56 613 PHE A CA 1
ATOM 4867 C C . PHE A 1 613 ? -8.711 -12.558 43.088 1.00 85.56 613 PHE A C 1
ATOM 4869 O O . PHE A 1 613 ? -7.961 -13.040 42.246 1.00 85.56 613 PHE A O 1
ATOM 4876 N N . THR A 1 614 ? -8.307 -12.383 44.353 1.00 80.19 614 THR A N 1
ATOM 4877 C CA . THR A 1 614 ? -6.959 -12.768 44.830 1.00 80.19 614 THR A CA 1
ATOM 4878 C C . THR A 1 614 ? -6.945 -13.982 45.754 1.00 80.19 614 THR A C 1
ATOM 4880 O O . THR A 1 614 ? -5.892 -14.582 45.977 1.00 80.19 614 THR A O 1
ATOM 4883 N N . GLN A 1 615 ? -8.100 -14.402 46.267 1.00 67.44 615 GLN A N 1
ATOM 4884 C CA . GLN A 1 615 ? -8.238 -15.643 47.018 1.00 67.44 615 GLN A CA 1
ATOM 4885 C C . GLN A 1 615 ? -8.340 -16.844 46.061 1.00 67.44 615 GLN A C 1
ATOM 4887 O O . GLN A 1 615 ? -9.418 -17.205 45.589 1.00 67.44 615 GLN A O 1
ATOM 4892 N N . ARG A 1 616 ? -7.215 -17.509 45.769 1.00 56.50 616 ARG A N 1
ATOM 4893 C CA . ARG A 1 616 ? -7.249 -18.781 45.027 1.00 56.50 616 ARG A CA 1
ATOM 4894 C C . ARG A 1 616 ? -7.992 -19.861 45.823 1.00 56.50 616 ARG A C 1
ATOM 4896 O O . ARG A 1 616 ? -7.616 -20.180 46.950 1.00 56.50 616 ARG A O 1
ATOM 4903 N N . GLN A 1 617 ? -8.977 -20.493 45.183 1.00 51.53 617 GLN A N 1
ATOM 4904 C CA . GLN A 1 617 ? -9.628 -21.728 45.634 1.00 51.53 617 GLN A CA 1
ATOM 4905 C C . GLN A 1 617 ? -8.705 -22.950 45.444 1.00 51.53 617 GLN A C 1
ATOM 4907 O O . GLN A 1 617 ? -9.049 -23.874 44.717 1.00 51.53 617 GLN A O 1
ATOM 4912 N N . ASP A 1 618 ? -7.535 -22.986 46.087 1.00 42.78 618 ASP A N 1
ATOM 4913 C CA . ASP A 1 618 ? -6.760 -24.228 46.192 1.00 42.78 618 ASP A CA 1
ATOM 4914 C C . ASP A 1 618 ? -6.941 -24.834 47.585 1.00 42.78 618 ASP A C 1
ATOM 4916 O O . ASP A 1 618 ? -6.368 -24.414 48.595 1.00 42.78 618 ASP A O 1
ATOM 4920 N N . SER A 1 619 ? -7.780 -25.867 47.630 1.00 44.97 619 SER A N 1
ATOM 4921 C CA . SER A 1 619 ? -7.992 -26.724 48.787 1.00 44.97 619 SER A CA 1
ATOM 4922 C C . SER A 1 619 ? -6.670 -27.357 49.241 1.00 44.97 619 SER A C 1
ATOM 4924 O O . SER A 1 619 ? -6.201 -28.323 48.640 1.00 44.97 619 SER A O 1
ATOM 4926 N N . GLY A 1 620 ? -6.090 -26.860 50.338 1.00 46.06 620 GLY A N 1
ATOM 4927 C CA . GLY A 1 620 ? -5.140 -27.643 51.138 1.00 46.06 620 GLY A CA 1
ATOM 4928 C C . GLY A 1 620 ? -3.923 -26.929 51.723 1.00 46.06 620 GLY A C 1
ATOM 4929 O O . GLY A 1 620 ? -3.260 -27.529 52.568 1.00 46.06 620 GLY A O 1
ATOM 4930 N N . GLN A 1 621 ? -3.617 -25.680 51.364 1.00 41.75 621 GLN A N 1
ATOM 4931 C CA . GLN A 1 621 ? -2.544 -24.924 52.028 1.00 41.75 621 GLN A CA 1
ATOM 4932 C C . GLN A 1 621 ? -3.002 -23.512 52.391 1.00 41.75 621 GLN A C 1
ATOM 4934 O O . GLN A 1 621 ? -2.937 -22.577 51.604 1.00 41.75 621 GLN A O 1
ATOM 4939 N N . SER A 1 622 ? -3.425 -23.369 53.648 1.00 43.72 622 SER A N 1
ATOM 4940 C CA . SER A 1 622 ? -3.447 -22.089 54.351 1.00 43.72 622 SER A CA 1
ATOM 4941 C C . SER A 1 622 ? -2.009 -21.575 54.460 1.00 43.72 622 SER A C 1
ATOM 4943 O O . SER A 1 622 ? -1.297 -21.886 55.418 1.00 43.72 622 SER A O 1
ATOM 4945 N N . THR A 1 623 ? -1.578 -20.778 53.492 1.00 36.34 623 THR A N 1
ATOM 4946 C CA . THR A 1 623 ? -0.351 -19.989 53.587 1.00 36.34 623 THR A CA 1
ATOM 4947 C C . THR A 1 623 ? -0.648 -18.568 53.149 1.00 36.34 623 THR A C 1
ATOM 4949 O O . THR A 1 623 ? -0.762 -18.324 51.960 1.00 36.34 623 THR A O 1
ATOM 4952 N N . SER A 1 624 ? -0.742 -17.680 54.146 1.00 40.44 624 SER A N 1
ATOM 4953 C CA . SER A 1 624 ? -0.665 -16.214 54.087 1.00 40.44 624 SER A CA 1
ATOM 4954 C C . SER A 1 624 ? -1.525 -15.524 53.024 1.00 40.44 624 SER A C 1
ATOM 4956 O O . SER A 1 624 ? -1.246 -15.644 51.840 1.00 40.44 624 SER A O 1
ATOM 4958 N N . LEU A 1 625 ? -2.485 -14.701 53.470 1.00 48.19 625 LEU A N 1
ATOM 4959 C CA . LEU A 1 625 ? -3.079 -13.605 52.688 1.00 48.19 625 LEU A CA 1
ATOM 4960 C C . LEU A 1 625 ? -2.009 -12.994 51.769 1.00 48.19 625 LEU A C 1
ATOM 4962 O O . LEU A 1 625 ? -1.098 -12.314 52.247 1.00 48.19 625 LEU A O 1
ATOM 4966 N N . SER A 1 626 ? -2.046 -13.307 50.474 1.00 53.97 626 SER A N 1
ATOM 4967 C CA . SER A 1 626 ? -1.108 -12.727 49.524 1.00 53.97 626 SER A CA 1
ATOM 4968 C C . SER A 1 626 ? -1.515 -11.273 49.340 1.00 53.97 626 SER A C 1
ATOM 4970 O O . SER A 1 626 ? -2.557 -11.000 48.756 1.00 53.97 626 SER A O 1
ATOM 4972 N N . GLU A 1 627 ? -0.717 -10.335 49.852 1.00 67.44 627 GLU A N 1
ATOM 4973 C CA . GLU A 1 627 ? -1.012 -8.888 49.868 1.00 67.44 627 GLU A CA 1
ATOM 4974 C C . GLU A 1 627 ? -1.041 -8.219 48.470 1.00 67.44 627 GLU A C 1
ATOM 4976 O O . GLU A 1 627 ? -0.924 -6.995 48.351 1.00 67.44 627 GLU A O 1
ATOM 4981 N N . GLY A 1 628 ? -1.185 -8.983 47.384 1.00 81.31 628 GLY A N 1
ATOM 4982 C CA . GLY A 1 628 ? -1.136 -8.455 46.028 1.00 81.31 628 GLY A CA 1
ATOM 4983 C C . GLY A 1 628 ? -1.806 -9.320 44.967 1.00 81.31 628 GLY A C 1
ATOM 4984 O O . GLY A 1 628 ? -2.072 -10.495 45.199 1.00 81.31 628 GLY A O 1
ATOM 4985 N N . ILE A 1 629 ? -2.024 -8.725 43.796 1.00 88.38 629 ILE A N 1
ATOM 4986 C CA . ILE A 1 629 ? -2.709 -9.290 42.626 1.00 88.38 629 ILE A CA 1
ATOM 4987 C C . ILE A 1 629 ? -1.709 -9.571 41.498 1.00 88.38 629 ILE A C 1
ATOM 4989 O O . ILE A 1 629 ? -0.866 -8.718 41.197 1.00 88.38 629 ILE A O 1
ATOM 4993 N N . CYS A 1 630 ? -1.758 -10.762 40.896 1.00 91.00 630 CYS A N 1
ATOM 4994 C CA . CYS A 1 630 ? -0.964 -11.074 39.701 1.00 91.00 630 CYS A CA 1
ATOM 4995 C C . CYS A 1 630 ? -1.699 -10.678 38.411 1.00 91.00 630 CYS A C 1
ATOM 4997 O O . CYS A 1 630 ? -2.841 -10.222 38.445 1.00 91.00 630 CYS A O 1
ATOM 4999 N N . PHE A 1 631 ? -1.043 -10.805 37.256 1.00 91.31 631 PHE A N 1
ATOM 5000 C CA . PHE A 1 631 ? -1.651 -10.375 35.995 1.00 91.31 631 PHE A CA 1
ATOM 5001 C C . PHE A 1 631 ? -2.809 -11.270 35.556 1.00 91.31 631 PHE A C 1
ATOM 5003 O O . PHE A 1 631 ? -3.790 -10.744 35.047 1.00 91.31 631 PHE A O 1
ATOM 5010 N N . GLU A 1 632 ? -2.726 -12.584 35.774 1.00 90.75 632 GLU A N 1
ATOM 5011 C CA . GLU A 1 632 ? -3.828 -13.506 35.455 1.00 90.75 632 GLU A CA 1
ATOM 5012 C C . GLU A 1 632 ? -5.081 -13.180 36.282 1.00 90.75 632 GLU A C 1
ATOM 5014 O O . GLU A 1 632 ? -6.160 -13.024 35.720 1.00 90.75 632 GLU A O 1
ATOM 5019 N N . GLU A 1 633 ? -4.921 -12.965 37.592 1.00 90.62 633 GLU A N 1
ATOM 5020 C CA . GLU A 1 633 ? -6.000 -12.542 38.501 1.00 90.62 633 GLU A CA 1
ATOM 5021 C C . GLU A 1 633 ? -6.569 -11.166 38.101 1.00 90.62 633 GLU A C 1
ATOM 5023 O O . GLU A 1 633 ? -7.778 -10.938 38.123 1.00 90.62 633 GLU A O 1
ATOM 5028 N N . PHE A 1 634 ? -5.701 -10.236 37.684 1.00 91.38 634 PHE A N 1
ATOM 5029 C CA . PHE A 1 634 ? -6.108 -8.918 37.194 1.00 91.38 634 PHE A CA 1
ATOM 5030 C C . PHE A 1 634 ? -6.887 -8.991 35.874 1.00 91.38 634 PHE A C 1
ATOM 5032 O O . PHE A 1 634 ? -7.855 -8.252 35.675 1.00 91.38 634 PHE A O 1
ATOM 5039 N N . LEU A 1 635 ? -6.464 -9.876 34.972 1.00 92.06 635 LEU A N 1
ATOM 5040 C CA . LEU A 1 635 ? -7.108 -10.117 33.688 1.00 92.06 635 LEU A CA 1
ATOM 5041 C C . LEU A 1 635 ? -8.475 -10.783 33.884 1.00 92.06 635 LEU A C 1
ATOM 5043 O O . LEU A 1 635 ? -9.449 -10.344 33.277 1.00 92.06 635 LEU A O 1
ATOM 5047 N N . GLU A 1 636 ? -8.570 -11.773 34.773 1.00 90.56 636 GLU A N 1
ATOM 5048 C CA . GLU A 1 636 ? -9.828 -12.419 35.160 1.00 90.56 636 GLU A CA 1
ATOM 5049 C C . GLU A 1 636 ? -10.808 -11.408 35.767 1.00 90.56 636 GLU A C 1
ATOM 5051 O O . GLU A 1 636 ? -11.959 -11.330 35.330 1.00 90.56 636 GLU A O 1
ATOM 5056 N N . MET A 1 637 ? -10.334 -10.572 36.700 1.00 91.19 637 MET A N 1
ATOM 5057 C CA . MET A 1 637 ? -11.129 -9.502 37.305 1.00 91.19 637 MET A CA 1
ATOM 5058 C C . MET A 1 637 ? -11.773 -8.626 36.232 1.00 91.19 637 MET A C 1
ATOM 5060 O O . MET A 1 637 ? -12.991 -8.460 36.214 1.00 91.19 637 MET A O 1
ATOM 5064 N N . LEU A 1 638 ? -10.977 -8.082 35.308 1.00 91.50 638 LEU A N 1
ATOM 5065 C CA . LEU A 1 638 ? -11.510 -7.231 34.245 1.00 91.50 638 LEU A CA 1
ATOM 5066 C C . LEU A 1 638 ? -12.399 -8.007 33.268 1.00 91.50 638 LEU A C 1
ATOM 5068 O O . LEU A 1 638 ? -13.387 -7.446 32.796 1.00 91.50 638 LEU A O 1
ATOM 5072 N N . SER A 1 639 ? -12.097 -9.281 32.998 1.00 92.38 639 SER A N 1
ATOM 5073 C CA . SER A 1 639 ? -12.891 -10.142 32.112 1.00 92.38 639 SER A CA 1
ATOM 5074 C C . SER A 1 639 ? -14.318 -10.303 32.627 1.00 92.38 639 SER A C 1
ATOM 5076 O O . SER A 1 639 ? -15.259 -10.209 31.848 1.00 92.38 639 SER A O 1
ATOM 5078 N N . VAL A 1 640 ? -14.520 -10.436 33.942 1.00 91.25 640 VAL A N 1
ATOM 5079 C CA . VAL A 1 640 ? -15.869 -10.483 34.536 1.00 91.25 640 VAL A CA 1
ATOM 5080 C C . VAL A 1 640 ? -16.621 -9.158 34.363 1.00 91.25 640 VAL A C 1
ATOM 5082 O O . VAL A 1 640 ? -17.833 -9.155 34.141 1.00 91.25 640 VAL A O 1
ATOM 5085 N N . PHE A 1 641 ? -15.923 -8.022 34.422 1.00 90.12 641 PHE A N 1
ATOM 5086 C CA . PHE A 1 641 ? -16.518 -6.695 34.229 1.00 90.12 641 PHE A CA 1
ATOM 5087 C C . PHE A 1 641 ? -16.663 -6.277 32.754 1.00 90.12 641 PHE A C 1
ATOM 5089 O O . PHE A 1 641 ? -17.197 -5.199 32.485 1.00 90.12 641 PHE A O 1
ATOM 5096 N N . SER A 1 642 ? -16.242 -7.113 31.804 1.00 88.88 642 SER A N 1
ATOM 5097 C CA . SER A 1 642 ? -16.404 -6.884 30.365 1.00 88.88 642 SER A CA 1
ATOM 5098 C C . SER A 1 642 ? -17.885 -6.749 29.969 1.00 88.88 642 SER A C 1
ATOM 5100 O O . SER A 1 642 ? -18.766 -7.363 30.577 1.00 88.88 642 SER A O 1
ATOM 5102 N N . GLU A 1 643 ? -18.195 -5.954 28.941 1.00 84.94 643 GLU A N 1
ATOM 5103 C CA . GLU A 1 643 ? -19.555 -5.873 28.380 1.00 84.94 643 GLU A CA 1
ATOM 5104 C C . GLU A 1 643 ? -19.972 -7.192 27.705 1.00 84.94 643 GLU A C 1
ATOM 5106 O O . GLU A 1 643 ? -21.154 -7.531 27.691 1.00 84.94 643 GLU A O 1
ATOM 5111 N N . GLN A 1 644 ? -19.001 -7.964 27.215 1.00 85.00 644 GLN A N 1
ATOM 5112 C CA . GLN A 1 644 ? -19.188 -9.244 26.536 1.00 85.00 644 GLN A CA 1
ATOM 5113 C C . GLN A 1 644 ? -19.372 -10.423 27.509 1.00 85.00 644 GLN A C 1
ATOM 5115 O O . GLN A 1 644 ? -19.776 -11.507 27.085 1.00 85.00 644 GLN A O 1
ATOM 5120 N N . ALA A 1 645 ? -19.100 -10.234 28.806 1.00 88.06 645 ALA A N 1
ATOM 5121 C CA . ALA A 1 645 ? -19.220 -11.298 29.798 1.00 88.06 645 ALA A CA 1
ATOM 5122 C C . ALA A 1 645 ? -20.692 -11.717 30.029 1.00 88.06 645 ALA A C 1
ATOM 5124 O O . ALA A 1 645 ? -21.556 -10.850 30.221 1.00 88.06 645 ALA A O 1
ATOM 5125 N N . PRO A 1 646 ? -20.997 -13.032 30.074 1.00 89.50 646 PRO A N 1
ATOM 5126 C CA . PRO A 1 646 ? -22.345 -13.539 30.313 1.00 89.50 646 PRO A CA 1
ATOM 5127 C C . PRO A 1 646 ? -22.939 -13.068 31.641 1.00 89.50 646 PRO A C 1
ATOM 5129 O O . PRO A 1 646 ? -22.237 -12.918 32.644 1.00 89.50 646 PRO A O 1
ATOM 5132 N N . ARG A 1 647 ? -24.268 -12.910 31.669 1.00 87.00 647 ARG A N 1
ATOM 5133 C CA . ARG A 1 647 ? -25.007 -12.483 32.865 1.00 87.00 647 ARG A CA 1
ATOM 5134 C C . ARG A 1 647 ? -24.726 -13.384 34.065 1.00 87.00 647 ARG A C 1
ATOM 5136 O O . ARG A 1 647 ? -24.403 -12.870 35.129 1.00 87.00 647 ARG A O 1
ATOM 5143 N N . ASP A 1 648 ? -24.820 -14.695 33.883 1.00 88.69 648 ASP A N 1
ATOM 5144 C CA . ASP A 1 648 ? -24.726 -15.675 34.970 1.00 88.69 648 ASP A CA 1
ATOM 5145 C C . ASP A 1 648 ? -23.360 -15.595 35.671 1.00 88.69 648 ASP A C 1
ATOM 5147 O O . ASP A 1 648 ? -23.274 -15.626 36.899 1.00 88.69 648 ASP A O 1
ATOM 5151 N N . LEU A 1 649 ? -22.293 -15.361 34.893 1.00 89.56 649 LEU A N 1
ATOM 5152 C CA . LEU A 1 649 ? -20.947 -15.133 35.417 1.00 89.56 649 LEU A CA 1
ATOM 5153 C C . LEU A 1 649 ? -20.879 -13.850 36.256 1.00 89.56 649 LEU A C 1
ATOM 5155 O O . LEU A 1 649 ? -20.342 -13.861 37.363 1.00 89.56 649 LEU A O 1
ATOM 5159 N N . LYS A 1 650 ? -21.460 -12.747 35.769 1.00 91.00 650 LYS A N 1
ATOM 5160 C CA . LYS A 1 650 ? -21.508 -11.482 36.520 1.00 91.00 650 LYS A CA 1
ATOM 5161 C C . LYS A 1 650 ? -22.300 -11.613 37.816 1.00 91.00 650 LYS A C 1
ATOM 5163 O O . LYS A 1 650 ? -21.860 -11.109 38.844 1.00 91.00 650 LYS A O 1
ATOM 5168 N N . VAL A 1 651 ? -23.443 -12.299 37.784 1.00 90.50 651 VAL A N 1
ATOM 5169 C CA . VAL A 1 651 ? -24.275 -12.552 38.972 1.00 90.50 651 VAL A CA 1
ATOM 5170 C C . VAL A 1 651 ? -23.507 -13.388 39.995 1.00 90.50 651 VAL A C 1
ATOM 5172 O O . VAL A 1 651 ? -23.524 -13.063 41.179 1.00 90.50 651 VAL A O 1
ATOM 5175 N N . PHE A 1 652 ? -22.781 -14.412 39.543 1.00 90.69 652 PHE A N 1
ATOM 5176 C CA . PHE A 1 652 ? -21.933 -15.242 40.398 1.00 90.69 652 PHE A CA 1
ATOM 5177 C C . PHE A 1 652 ? -20.853 -14.446 41.135 1.00 90.69 652 PHE A C 1
ATOM 5179 O O . PHE A 1 652 ? -20.741 -14.543 42.357 1.00 90.69 652 PHE A O 1
ATOM 5186 N N . TYR A 1 653 ? -20.087 -13.614 40.426 1.00 91.00 653 TYR A N 1
ATOM 5187 C CA . TYR A 1 653 ? -19.071 -12.787 41.083 1.00 91.00 653 TYR A CA 1
ATOM 5188 C C . TYR A 1 653 ? -19.679 -11.657 41.914 1.00 91.00 653 TYR A C 1
ATOM 5190 O O . TYR A 1 653 ? -19.140 -11.337 42.969 1.00 91.00 653 TYR A O 1
ATOM 5198 N N . ALA A 1 654 ? -20.812 -11.081 41.502 1.00 90.62 654 ALA A N 1
ATOM 5199 C CA . ALA A 1 654 ? -21.531 -10.114 42.324 1.00 90.62 654 ALA A CA 1
ATOM 5200 C C . ALA A 1 654 ? -21.941 -10.736 43.664 1.00 90.62 654 ALA A C 1
ATOM 5202 O O . ALA A 1 654 ? -21.658 -10.145 44.699 1.00 90.62 654 ALA A O 1
ATOM 5203 N N . PHE A 1 655 ? -22.511 -11.945 43.658 1.00 91.44 655 PHE A N 1
ATOM 5204 C CA . PHE A 1 655 ? -22.859 -12.672 44.880 1.00 91.44 655 PHE A CA 1
ATOM 5205 C C . PHE A 1 655 ? -21.646 -12.826 45.808 1.00 91.44 655 PHE A C 1
ATOM 5207 O O . PHE A 1 655 ? -21.711 -12.416 46.961 1.00 91.44 655 PHE A O 1
ATOM 5214 N N . LYS A 1 656 ? -20.503 -13.286 45.280 1.00 89.88 656 LYS A N 1
ATOM 5215 C CA . LYS A 1 656 ? -19.246 -13.386 46.047 1.00 89.88 656 LYS A CA 1
ATOM 5216 C C . LYS A 1 656 ? -18.749 -12.049 46.611 1.00 89.88 656 LYS A C 1
ATOM 5218 O O . LYS A 1 656 ? -18.111 -12.023 47.656 1.00 89.88 656 LYS A O 1
ATOM 5223 N N . ILE A 1 657 ? -18.989 -10.941 45.909 1.00 89.69 657 ILE A N 1
ATOM 5224 C CA . ILE A 1 657 ? -18.618 -9.601 46.386 1.00 89.69 657 ILE A CA 1
ATOM 5225 C C . ILE A 1 657 ? -19.542 -9.151 47.525 1.00 89.69 657 ILE A C 1
ATOM 5227 O O . ILE A 1 657 ? -19.090 -8.434 48.413 1.00 89.69 657 ILE A O 1
ATOM 5231 N N . TYR A 1 658 ? -20.819 -9.538 47.511 1.00 89.56 658 TYR A N 1
ATOM 5232 C CA . TYR A 1 658 ? -21.760 -9.193 48.579 1.00 89.56 658 TYR A CA 1
ATOM 5233 C C . TYR A 1 658 ? -21.638 -10.102 49.805 1.00 89.56 658 TYR A C 1
ATOM 5235 O O . TYR A 1 658 ? -21.891 -9.622 50.903 1.00 89.56 658 TYR A O 1
ATOM 5243 N N . ASP A 1 659 ? -21.230 -11.356 49.629 1.00 90.25 659 ASP A N 1
ATOM 5244 C CA . ASP A 1 659 ? -20.982 -12.328 50.697 1.00 90.25 659 ASP A CA 1
ATOM 5245 C C . ASP A 1 659 ? -19.652 -11.993 51.401 1.00 90.25 659 ASP A C 1
ATOM 5247 O O . ASP A 1 659 ? -18.571 -12.204 50.842 1.00 90.25 659 ASP A O 1
ATOM 5251 N N . PHE A 1 660 ? -19.703 -11.366 52.582 1.00 85.44 660 PHE A N 1
ATOM 5252 C CA . PHE A 1 660 ? -18.506 -10.904 53.292 1.00 85.44 660 PHE A CA 1
ATOM 5253 C C . PHE A 1 660 ? -17.900 -11.957 54.214 1.00 85.44 660 PHE A C 1
ATOM 5255 O O . PHE A 1 660 ? -16.725 -11.812 54.569 1.00 85.44 660 PHE A O 1
ATOM 5262 N N . ASP A 1 661 ? -18.684 -12.919 54.693 1.00 85.69 661 ASP A N 1
ATOM 5263 C CA . ASP A 1 661 ? -18.213 -13.980 55.584 1.00 85.69 661 ASP A CA 1
ATOM 5264 C C . ASP A 1 661 ? -18.022 -15.336 54.890 1.00 85.69 661 ASP A C 1
ATOM 5266 O O . ASP A 1 661 ? -17.468 -16.249 55.507 1.00 85.69 661 ASP A O 1
ATOM 5270 N N . GLU A 1 662 ? -18.313 -15.401 53.588 1.00 85.62 662 GLU A N 1
ATOM 5271 C CA . GLU A 1 662 ? -18.039 -16.524 52.687 1.00 85.62 662 GLU A CA 1
ATOM 5272 C C . GLU A 1 662 ? -18.778 -17.800 53.106 1.00 85.62 662 GLU A C 1
ATOM 5274 O O . GLU A 1 662 ? -18.296 -18.920 52.892 1.00 85.62 662 GLU A O 1
ATOM 5279 N N . ASP A 1 663 ? -19.952 -17.638 53.718 1.00 87.44 663 ASP A N 1
ATOM 5280 C CA . ASP A 1 663 ? -20.787 -18.745 54.174 1.00 87.44 663 ASP A CA 1
ATOM 5281 C C . ASP A 1 663 ? -21.712 -19.298 53.068 1.00 87.44 663 ASP A C 1
ATOM 5283 O O . ASP A 1 663 ? -22.308 -20.371 53.227 1.00 87.44 663 ASP A O 1
ATOM 5287 N N . GLY A 1 664 ? -21.745 -18.633 51.905 1.00 87.25 664 GLY A N 1
ATOM 5288 C CA . GLY A 1 664 ? -22.512 -19.040 50.734 1.00 87.25 664 GLY A CA 1
ATOM 5289 C C . GLY A 1 664 ? -23.968 -18.572 50.737 1.00 87.25 664 GLY A C 1
ATOM 5290 O O . GLY A 1 664 ? -24.728 -19.004 49.862 1.00 87.25 664 GLY A O 1
ATOM 5291 N N . VAL A 1 665 ? -24.359 -17.700 51.669 1.00 90.25 665 VAL A N 1
ATOM 5292 C CA . VAL A 1 665 ? -25.655 -17.011 51.710 1.00 90.25 665 VAL A CA 1
ATOM 5293 C C . VAL A 1 665 ? -25.450 -15.518 52.001 1.00 90.25 665 VAL A C 1
ATOM 5295 O O . VAL A 1 665 ? -24.446 -15.113 52.558 1.00 90.25 665 VAL A O 1
ATOM 5298 N N . LEU A 1 666 ? -26.384 -14.650 51.601 1.00 90.62 666 LEU A N 1
ATOM 5299 C CA . LEU A 1 666 ? -26.323 -13.229 51.978 1.00 90.62 666 LEU A CA 1
ATOM 5300 C C . LEU A 1 666 ? -27.185 -13.000 53.210 1.00 90.62 666 LEU A C 1
ATOM 5302 O O . LEU A 1 666 ? -28.400 -12.802 53.111 1.00 90.62 666 LEU A O 1
ATOM 5306 N N . GLY A 1 667 ? -26.549 -13.046 54.375 1.00 88.81 667 GLY A N 1
ATOM 5307 C CA . GLY A 1 667 ? -27.214 -12.857 55.650 1.00 88.81 667 GLY A CA 1
ATOM 5308 C C . GLY A 1 667 ? -27.470 -11.388 55.987 1.00 88.81 667 GLY A C 1
ATOM 5309 O O . GLY A 1 667 ? -27.056 -10.441 55.312 1.00 88.81 667 GLY A O 1
ATOM 5310 N N . LEU A 1 668 ? -28.123 -11.172 57.130 1.00 86.50 668 LEU A N 1
ATOM 5311 C CA . LEU A 1 668 ? -28.357 -9.827 57.666 1.00 86.50 668 LEU A CA 1
ATOM 5312 C C . LEU A 1 668 ? -27.033 -9.081 57.932 1.00 86.50 668 LEU A C 1
ATOM 5314 O O . LEU A 1 668 ? -26.962 -7.866 57.755 1.00 86.50 668 LEU A O 1
ATOM 5318 N N . GLY A 1 669 ? -25.972 -9.807 58.304 1.00 86.31 669 GLY A N 1
ATOM 5319 C CA . GLY A 1 669 ? -24.631 -9.255 58.507 1.00 86.31 669 GLY A CA 1
ATOM 5320 C C . GLY A 1 669 ? -24.010 -8.677 57.231 1.00 86.31 669 GLY A C 1
ATOM 5321 O O . GLY A 1 669 ? -23.454 -7.574 57.276 1.00 86.31 669 GLY A O 1
ATOM 5322 N N . ASP A 1 670 ? -24.153 -9.372 56.104 1.00 89.94 670 ASP A N 1
ATOM 5323 C CA . ASP A 1 670 ? -23.659 -8.932 54.797 1.00 89.94 670 ASP A CA 1
ATOM 5324 C C . ASP A 1 670 ? -24.416 -7.710 54.308 1.00 89.94 670 ASP A C 1
ATOM 5326 O O . ASP A 1 670 ? -23.814 -6.680 53.998 1.00 89.94 670 ASP A O 1
ATOM 5330 N N . LEU A 1 671 ? -25.748 -7.769 54.369 1.00 88.81 671 LEU A N 1
ATOM 5331 C CA . LEU A 1 671 ? -26.620 -6.662 53.981 1.00 88.81 671 LEU A CA 1
ATOM 5332 C C . LEU A 1 671 ? -26.349 -5.399 54.813 1.00 88.81 671 LEU A C 1
ATOM 5334 O O . LEU A 1 671 ? -26.307 -4.293 54.262 1.00 88.81 671 LEU A O 1
ATOM 5338 N N . GLU A 1 672 ? -26.097 -5.533 56.122 1.00 87.38 672 GLU A N 1
ATOM 5339 C CA . GLU A 1 672 ? -25.712 -4.401 56.970 1.00 87.38 672 GLU A CA 1
ATOM 5340 C C . GLU A 1 672 ? -24.388 -3.772 56.519 1.00 87.38 672 GLU A C 1
ATOM 5342 O O . GLU A 1 672 ? -24.274 -2.540 56.458 1.00 87.38 672 GLU A O 1
ATOM 5347 N N . ARG A 1 673 ? -23.378 -4.594 56.205 1.00 86.25 673 ARG A N 1
ATOM 5348 C CA . ARG A 1 673 ? -22.068 -4.123 55.728 1.00 86.25 673 ARG A CA 1
ATOM 5349 C C . ARG A 1 673 ? -22.189 -3.446 54.370 1.00 86.25 673 ARG A C 1
ATOM 5351 O O . ARG A 1 673 ? -21.699 -2.323 54.218 1.00 86.25 673 ARG A O 1
ATOM 5358 N N . THR A 1 674 ? -22.908 -4.059 53.433 1.00 87.50 674 THR A N 1
ATOM 5359 C CA . THR A 1 674 ? -23.233 -3.487 52.124 1.00 87.50 674 THR A CA 1
ATOM 5360 C C . THR A 1 674 ? -23.905 -2.123 52.266 1.00 87.50 674 THR A C 1
ATOM 5362 O O . THR A 1 674 ? -23.466 -1.139 51.666 1.00 87.50 674 THR A O 1
ATOM 5365 N N . CYS A 1 675 ? -24.944 -2.024 53.099 1.00 85.38 675 CYS A N 1
ATOM 5366 C CA . CYS A 1 675 ? -25.698 -0.789 53.299 1.00 85.38 675 CYS A CA 1
ATOM 5367 C C . CYS A 1 675 ? -24.830 0.319 53.923 1.00 85.38 675 CYS A C 1
ATOM 5369 O O . CYS A 1 675 ? -24.872 1.476 53.488 1.00 85.38 675 CYS A O 1
ATOM 5371 N N . ARG A 1 676 ? -23.975 -0.021 54.898 1.00 85.56 676 ARG A N 1
ATOM 5372 C CA . ARG A 1 676 ? -23.025 0.931 55.500 1.00 85.56 676 ARG A CA 1
ATOM 5373 C C . ARG A 1 676 ? -21.976 1.422 54.501 1.00 85.56 676 ARG A C 1
ATOM 5375 O O . ARG A 1 676 ? -21.668 2.615 54.509 1.00 85.56 676 ARG A O 1
ATOM 5382 N N . GLN A 1 677 ? -21.458 0.546 53.637 1.00 84.00 677 GLN A N 1
ATOM 5383 C CA . GLN A 1 677 ? -20.495 0.914 52.593 1.00 84.00 677 GLN A CA 1
ATOM 5384 C C . GLN A 1 677 ? -21.119 1.835 51.534 1.00 84.00 677 GLN A C 1
ATOM 5386 O O . GLN A 1 677 ? -20.537 2.871 51.209 1.00 84.00 677 GLN A O 1
ATOM 5391 N N . LEU A 1 678 ? -22.334 1.530 51.065 1.00 83.88 678 LEU A N 1
ATOM 5392 C CA . LEU A 1 678 ? -23.064 2.362 50.099 1.00 83.88 678 LEU A CA 1
ATOM 5393 C C . LEU A 1 678 ? -23.411 3.749 50.653 1.00 83.88 678 LEU A C 1
ATOM 5395 O O . LEU A 1 678 ? -23.307 4.750 49.946 1.00 83.88 678 LEU A O 1
ATOM 5399 N N . THR A 1 679 ? -23.796 3.828 51.927 1.00 82.62 679 THR A N 1
ATOM 5400 C CA . THR A 1 679 ? -24.193 5.092 52.572 1.00 82.62 679 THR A CA 1
ATOM 5401 C C . THR A 1 679 ? -23.022 5.872 53.165 1.00 82.62 679 THR A C 1
ATOM 5403 O O . THR A 1 679 ? -23.232 6.955 53.712 1.00 82.62 679 THR A O 1
ATOM 5406 N N . ARG A 1 680 ? -21.792 5.336 53.083 1.00 79.00 680 ARG A N 1
ATOM 5407 C CA . ARG A 1 680 ? -20.583 5.884 53.727 1.00 79.00 680 ARG A CA 1
ATOM 5408 C C . ARG A 1 680 ? -20.813 6.212 55.216 1.00 79.00 680 ARG A C 1
ATOM 5410 O O . ARG A 1 680 ? -20.288 7.197 55.730 1.00 79.00 680 ARG A O 1
ATOM 5417 N N . GLY A 1 681 ? -21.628 5.399 55.897 1.00 73.62 681 GLY A N 1
ATOM 5418 C CA . GLY A 1 681 ? -21.995 5.583 57.307 1.00 73.62 681 GLY A CA 1
ATOM 5419 C C . GLY A 1 681 ? -23.001 6.707 57.595 1.00 73.62 681 GLY A C 1
ATOM 5420 O O . GLY A 1 681 ? -23.100 7.144 58.737 1.00 73.62 681 GLY A O 1
ATOM 5421 N N . GLY A 1 682 ? -23.734 7.196 56.589 1.00 78.88 682 GLY A N 1
ATOM 5422 C CA . GLY A 1 682 ? -24.719 8.275 56.745 1.00 78.88 682 GLY A CA 1
ATOM 5423 C C . GLY A 1 682 ? -26.040 7.876 57.418 1.00 78.88 682 GLY A C 1
ATOM 5424 O O . GLY A 1 682 ? -26.801 8.760 57.802 1.00 78.88 682 GLY A O 1
ATOM 5425 N N . LEU A 1 683 ? -26.314 6.575 57.561 1.00 84.19 683 LEU A N 1
ATOM 5426 C CA . LEU A 1 683 ? -27.511 6.045 58.221 1.00 84.19 683 LEU A CA 1
ATOM 5427 C C . LEU A 1 683 ? -27.203 5.575 59.647 1.00 84.19 683 LEU A C 1
ATOM 5429 O O . LEU A 1 683 ? -26.139 5.012 59.918 1.00 84.19 683 LEU A O 1
ATOM 5433 N N . SER A 1 684 ? -28.162 5.761 60.553 1.00 86.88 684 SER A N 1
ATOM 5434 C CA . SER A 1 684 ? -28.108 5.189 61.900 1.00 86.88 684 SER A CA 1
ATOM 5435 C C . SER A 1 684 ? -28.264 3.662 61.871 1.00 86.88 684 SER A C 1
ATOM 5437 O O . SER A 1 684 ? -28.793 3.086 60.920 1.00 86.88 684 SER A O 1
ATOM 5439 N N . ALA A 1 685 ? -27.826 2.980 62.934 1.00 82.69 685 ALA A N 1
ATOM 5440 C CA . ALA A 1 685 ? -27.916 1.519 63.016 1.00 82.69 685 ALA A CA 1
ATOM 5441 C C . ALA A 1 685 ? -29.365 0.998 62.897 1.00 82.69 685 ALA A C 1
ATOM 5443 O O . ALA A 1 685 ? -29.590 -0.038 62.277 1.00 82.69 685 ALA A O 1
ATOM 5444 N N . GLU A 1 686 ? -30.346 1.734 63.431 1.00 84.56 686 GLU A N 1
ATOM 5445 C CA . GLU A 1 686 ? -31.769 1.375 63.341 1.00 84.56 686 GLU A CA 1
ATOM 5446 C C . GLU A 1 686 ? -32.323 1.517 61.913 1.00 84.56 686 GLU A C 1
ATOM 5448 O O . GLU A 1 686 ? -33.126 0.693 61.463 1.00 84.56 686 GLU A O 1
ATOM 5453 N N . GLU A 1 687 ? -31.873 2.531 61.170 1.00 86.25 687 GLU A N 1
ATOM 5454 C CA . GLU A 1 687 ? -32.257 2.737 59.769 1.00 86.25 687 GLU A CA 1
ATOM 5455 C C . GLU A 1 687 ? -31.658 1.656 58.868 1.00 86.25 687 GLU A C 1
ATOM 5457 O O . GLU A 1 687 ? -32.378 1.084 58.050 1.00 86.25 687 GLU A O 1
ATOM 5462 N N . VAL A 1 688 ? -30.379 1.313 59.066 1.00 87.12 688 VAL A N 1
ATOM 5463 C CA . VAL A 1 688 ? -29.715 0.220 58.338 1.00 87.12 688 VAL A CA 1
ATOM 5464 C C . VAL A 1 688 ? -30.440 -1.108 58.579 1.00 87.12 688 VAL A C 1
ATOM 5466 O O . VAL A 1 688 ? -30.789 -1.789 57.615 1.00 87.12 688 VAL A O 1
ATOM 5469 N N . ALA A 1 689 ? -30.755 -1.446 59.834 1.00 84.69 689 ALA A N 1
ATOM 5470 C CA . ALA A 1 689 ? -31.492 -2.669 60.165 1.00 84.69 689 ALA A CA 1
ATOM 5471 C C . ALA A 1 689 ? -32.899 -2.697 59.536 1.00 84.69 689 ALA A C 1
ATOM 5473 O O . ALA A 1 689 ? -33.388 -3.747 59.116 1.00 84.69 689 ALA A O 1
ATOM 5474 N N . THR A 1 690 ? -33.554 -1.536 59.428 1.00 86.50 690 THR A N 1
ATOM 5475 C CA . THR A 1 690 ? -34.863 -1.420 58.769 1.00 86.50 690 THR A CA 1
ATOM 5476 C C . THR A 1 690 ? -34.769 -1.656 57.263 1.00 86.50 690 THR A C 1
ATOM 5478 O O . THR A 1 690 ? -35.644 -2.317 56.707 1.00 86.50 690 THR A O 1
ATOM 5481 N N . VAL A 1 691 ? -33.723 -1.150 56.603 1.00 86.19 691 VAL A N 1
ATOM 5482 C CA . VAL A 1 691 ? -33.478 -1.397 55.173 1.00 86.19 691 VAL A CA 1
ATOM 5483 C C . VAL A 1 691 ? -33.180 -2.874 54.925 1.00 86.19 691 VAL A C 1
ATOM 5485 O O . VAL A 1 691 ? -33.834 -3.475 54.078 1.00 86.19 691 VAL A O 1
ATOM 5488 N N . CYS A 1 692 ? -32.272 -3.479 55.696 1.00 87.00 692 CYS A N 1
ATOM 5489 C CA . CYS A 1 692 ? -31.889 -4.885 55.519 1.00 87.00 692 CYS A CA 1
ATOM 5490 C C . CYS A 1 692 ? -33.089 -5.825 55.687 1.00 87.00 692 CYS A C 1
ATOM 5492 O O . CYS A 1 692 ? -33.313 -6.701 54.859 1.00 87.00 692 CYS A O 1
ATOM 5494 N N . ARG A 1 693 ? -33.922 -5.586 56.708 1.00 85.50 693 ARG A N 1
ATOM 5495 C CA . ARG A 1 693 ? -35.142 -6.371 56.930 1.00 85.50 693 ARG A CA 1
ATOM 5496 C C . ARG A 1 693 ? -36.142 -6.252 55.781 1.00 85.50 693 ARG A C 1
ATOM 5498 O O . ARG A 1 693 ? -36.736 -7.254 55.419 1.00 85.50 693 ARG A O 1
ATOM 5505 N N . LYS A 1 694 ? -36.316 -5.062 55.193 1.00 86.19 694 LYS A N 1
ATOM 5506 C CA . LYS A 1 694 ? -37.190 -4.894 54.019 1.00 86.19 694 LYS A CA 1
ATOM 5507 C C . LYS A 1 694 ? -36.661 -5.624 52.788 1.00 86.19 694 LYS A C 1
ATOM 5509 O O . LYS A 1 694 ? -37.452 -6.203 52.059 1.00 86.19 694 LYS A O 1
ATOM 5514 N N . VAL A 1 695 ? -35.344 -5.601 52.569 1.00 86.25 695 VAL A N 1
ATOM 5515 C CA . VAL A 1 695 ? -34.713 -6.336 51.461 1.00 86.25 695 VAL A CA 1
ATOM 5516 C C . VAL A 1 695 ? -34.976 -7.835 51.599 1.00 86.25 695 VAL A C 1
ATOM 5518 O O . VAL A 1 695 ? -35.392 -8.453 50.622 1.00 86.25 695 VAL A O 1
ATOM 5521 N N . LEU A 1 696 ? -34.808 -8.390 52.805 1.00 86.56 696 LEU A N 1
ATOM 5522 C CA . LEU A 1 696 ? -35.126 -9.791 53.094 1.00 86.56 696 LEU A CA 1
ATOM 5523 C C . LEU A 1 696 ? -36.629 -10.073 52.936 1.00 86.56 696 LEU A C 1
ATOM 5525 O O . LEU A 1 696 ? -36.982 -10.957 52.175 1.00 86.56 696 LEU A O 1
ATOM 5529 N N . GLU A 1 697 ? -37.523 -9.270 53.528 1.00 85.69 697 GLU A N 1
ATOM 5530 C CA . GLU A 1 697 ? -38.986 -9.438 53.389 1.00 85.69 697 GLU A CA 1
ATOM 5531 C C . GLU A 1 697 ? -39.470 -9.467 51.921 1.00 85.69 697 GLU A C 1
ATOM 5533 O O . GLU A 1 697 ? -40.493 -10.084 51.625 1.00 85.69 697 GLU A O 1
ATOM 5538 N N . GLU A 1 698 ? -38.769 -8.791 51.003 1.00 84.88 698 GLU A N 1
ATOM 5539 C CA . GLU A 1 698 ? -39.111 -8.751 49.575 1.00 84.88 698 GLU A CA 1
ATOM 5540 C C . GLU A 1 698 ? -38.437 -9.846 48.729 1.00 84.88 698 GLU A C 1
ATOM 5542 O O . GLU A 1 698 ? -38.938 -10.159 47.643 1.00 84.88 698 GLU A O 1
ATOM 5547 N N . SER A 1 699 ? -37.308 -10.393 49.186 1.00 85.44 699 SER A N 1
ATOM 5548 C CA . SER A 1 699 ? -36.394 -11.193 48.354 1.00 85.44 699 SER A CA 1
ATOM 5549 C C . SER A 1 699 ? -36.186 -12.628 48.838 1.00 85.44 699 SER A C 1
ATOM 5551 O O . SER A 1 699 ? -35.891 -13.484 48.009 1.00 85.44 699 SER A O 1
ATOM 5553 N N . ASP A 1 700 ? -36.346 -12.874 50.138 1.00 87.75 700 ASP A N 1
ATOM 5554 C CA . ASP A 1 700 ? -36.265 -14.187 50.783 1.00 87.75 700 ASP A CA 1
ATOM 5555 C C . ASP A 1 700 ? -37.584 -14.942 50.535 1.00 87.75 700 ASP A C 1
ATOM 5557 O O . ASP A 1 700 ? -38.659 -14.538 50.996 1.00 87.75 700 ASP A O 1
ATOM 5561 N N . ILE A 1 701 ? -37.528 -15.990 49.710 1.00 84.50 701 ILE A N 1
ATOM 5562 C CA . ILE A 1 701 ? -38.707 -16.735 49.253 1.00 84.50 701 ILE A CA 1
ATOM 5563 C C . ILE A 1 701 ? -39.016 -17.886 50.212 1.00 84.50 701 ILE A C 1
ATOM 5565 O O . ILE A 1 701 ? -40.193 -18.233 50.384 1.00 84.50 701 ILE A O 1
ATOM 5569 N N . ASP A 1 702 ? -37.992 -18.499 50.807 1.00 86.38 702 ASP A N 1
ATOM 5570 C CA . ASP A 1 702 ? -38.143 -19.663 51.681 1.00 86.38 702 ASP A CA 1
ATOM 5571 C C . ASP A 1 702 ? -38.222 -19.323 53.184 1.00 86.38 702 ASP A C 1
ATOM 5573 O O . ASP A 1 702 ? -38.698 -20.147 53.976 1.00 86.38 702 ASP A O 1
ATOM 5577 N N . GLY A 1 703 ? -37.920 -18.077 53.552 1.00 84.62 703 GLY A N 1
ATOM 5578 C CA . GLY A 1 703 ? -38.075 -17.505 54.883 1.00 84.62 703 GLY A CA 1
ATOM 5579 C C . GLY A 1 703 ? -36.964 -17.895 55.855 1.00 84.62 703 GLY A C 1
ATOM 5580 O O . GLY A 1 703 ? -37.215 -17.906 57.069 1.00 84.62 703 GLY A O 1
ATOM 5581 N N . ASP A 1 704 ? -35.785 -18.271 55.358 1.00 85.81 704 ASP A N 1
ATOM 5582 C CA . ASP A 1 704 ? -34.646 -18.678 56.182 1.00 85.81 704 ASP A CA 1
ATOM 5583 C C . ASP A 1 704 ? -33.873 -17.495 56.804 1.00 85.81 704 ASP A C 1
ATOM 5585 O O . ASP A 1 704 ? -33.069 -17.687 57.725 1.00 85.81 704 ASP A O 1
ATOM 5589 N N . GLY A 1 705 ? -34.206 -16.260 56.409 1.00 84.50 705 GLY A N 1
ATOM 5590 C CA . GLY A 1 705 ? -33.609 -15.030 56.919 1.00 84.50 705 GLY A CA 1
ATOM 5591 C C . GLY A 1 705 ? -32.280 -14.654 56.257 1.00 84.50 705 GLY A C 1
ATOM 5592 O O . GLY A 1 705 ? -31.606 -13.743 56.756 1.00 84.50 705 GLY A O 1
ATOM 5593 N N . ALA A 1 706 ? -31.914 -15.318 55.163 1.00 88.69 706 ALA A N 1
ATOM 5594 C CA . ALA A 1 706 ? -30.782 -15.012 54.303 1.00 88.69 706 ALA A CA 1
ATOM 5595 C C . ALA A 1 706 ? -31.222 -15.038 52.825 1.00 88.69 706 ALA A C 1
ATOM 5597 O O . ALA A 1 706 ? -32.383 -15.271 52.511 1.00 88.69 706 ALA A O 1
ATOM 5598 N N . LEU A 1 707 ? -30.318 -14.711 51.899 1.00 89.88 707 LEU A N 1
ATOM 5599 C CA . LEU A 1 707 ? -30.565 -14.914 50.468 1.00 89.88 707 LEU A CA 1
ATOM 5600 C C . LEU A 1 707 ? -29.603 -15.960 49.934 1.00 89.88 707 LEU A C 1
ATOM 5602 O O . LEU A 1 707 ? -28.389 -15.739 49.885 1.00 89.88 707 LEU A O 1
ATOM 5606 N N . SER A 1 708 ? -30.148 -17.077 49.471 1.00 91.25 708 SER A N 1
ATOM 5607 C CA . SER A 1 708 ? -29.390 -18.054 48.700 1.00 91.25 708 SER A CA 1
ATOM 5608 C C . SER A 1 708 ? -28.959 -17.477 47.343 1.00 91.25 708 SER A C 1
ATOM 5610 O O . SER A 1 708 ? -29.515 -16.493 46.842 1.00 91.25 708 SER A O 1
ATOM 5612 N N . TYR A 1 709 ? -27.988 -18.121 46.686 1.00 90.81 709 TYR A N 1
ATOM 5613 C CA . TYR A 1 709 ? -27.546 -17.724 45.342 1.00 90.81 709 TYR A CA 1
ATOM 5614 C C . TYR A 1 709 ? -28.705 -17.615 44.334 1.00 90.81 709 TYR A C 1
ATOM 5616 O O . TYR A 1 709 ? -28.755 -16.668 43.552 1.00 90.81 709 TYR A O 1
ATOM 5624 N N . LEU A 1 710 ? -29.659 -18.552 44.379 1.00 89.25 710 LEU A N 1
ATOM 5625 C CA . LEU A 1 710 ? -30.811 -18.582 43.470 1.00 89.25 710 LEU A CA 1
ATOM 5626 C C . LEU A 1 710 ? -31.774 -17.414 43.721 1.00 89.25 710 LEU A C 1
ATOM 5628 O O . LEU A 1 710 ? -32.333 -16.848 42.780 1.00 89.25 710 LEU A O 1
ATOM 5632 N N . GLU A 1 711 ? -31.966 -17.031 44.982 1.00 89.88 711 GLU A N 1
ATOM 5633 C CA . GLU A 1 711 ? -32.804 -15.885 45.342 1.00 89.88 711 GLU A CA 1
ATOM 5634 C C . GLU A 1 711 ? -32.132 -14.574 44.950 1.00 89.88 711 GLU A C 1
ATOM 5636 O O . GLU A 1 711 ? -32.772 -13.712 44.346 1.00 89.88 711 GLU A O 1
ATOM 5641 N N . PHE A 1 712 ? -30.824 -14.450 45.184 1.00 90.62 712 PHE A N 1
ATOM 5642 C CA . PHE A 1 712 ? -30.047 -13.307 44.716 1.00 90.62 712 PHE A CA 1
ATOM 5643 C C . PHE A 1 712 ? -30.068 -13.184 43.186 1.00 90.62 712 PHE A C 1
ATOM 5645 O O . PHE A 1 712 ? -30.308 -12.098 42.654 1.00 90.62 712 PHE A O 1
ATOM 5652 N N . GLU A 1 713 ? -29.891 -14.289 42.458 1.00 89.00 713 GLU A N 1
ATOM 5653 C CA . GLU A 1 713 ? -30.024 -14.325 41.000 1.00 89.00 713 GLU A CA 1
ATOM 5654 C C . GLU A 1 713 ? -31.419 -13.854 40.565 1.00 89.00 713 GLU A C 1
ATOM 5656 O O . GLU A 1 713 ? -31.554 -13.022 39.663 1.00 89.00 713 GLU A O 1
ATOM 5661 N N . HIS A 1 714 ? -32.476 -14.300 41.243 1.00 86.88 714 HIS A N 1
ATOM 5662 C CA . HIS A 1 714 ? -33.834 -13.846 40.963 1.00 86.88 714 HIS A CA 1
ATOM 5663 C C . HIS A 1 714 ? -34.034 -12.336 41.235 1.00 86.88 714 HIS A C 1
ATOM 5665 O O . HIS A 1 714 ? -34.709 -11.647 40.464 1.00 86.88 714 HIS A O 1
ATOM 5671 N N . VAL A 1 715 ? -33.406 -11.775 42.272 1.00 85.81 715 VAL A N 1
ATOM 5672 C CA . VAL A 1 715 ? -33.426 -10.324 42.547 1.00 85.81 715 VAL A CA 1
ATOM 5673 C C . VAL A 1 715 ? -32.701 -9.548 41.449 1.00 85.81 715 VAL A C 1
ATOM 5675 O O . VAL A 1 715 ? -33.253 -8.604 40.875 1.00 85.81 715 VAL A O 1
ATOM 5678 N N . VAL A 1 716 ? -31.484 -9.966 41.100 1.00 85.75 716 VAL A N 1
ATOM 5679 C CA . VAL A 1 716 ? -30.680 -9.316 40.058 1.00 85.75 716 VAL A CA 1
ATOM 5680 C C . VAL A 1 716 ? -31.348 -9.446 38.691 1.00 85.75 716 VAL A C 1
ATOM 5682 O O . VAL A 1 716 ? -31.274 -8.526 37.871 1.00 85.75 716 VAL A O 1
ATOM 5685 N N . THR A 1 717 ? -32.064 -10.547 38.437 1.00 81.25 717 THR A N 1
ATOM 5686 C CA . THR A 1 717 ? -32.736 -10.740 37.150 1.00 81.25 717 THR A CA 1
ATOM 5687 C C . THR A 1 717 ? -33.841 -9.720 36.885 1.00 81.25 717 THR A C 1
ATOM 5689 O O . THR A 1 717 ? -34.055 -9.342 35.728 1.00 81.25 717 THR A O 1
ATOM 5692 N N . ARG A 1 718 ? -34.476 -9.229 37.955 1.00 81.12 718 ARG A N 1
ATOM 5693 C CA . ARG A 1 718 ? -35.510 -8.185 37.937 1.00 81.12 718 ARG A CA 1
ATOM 5694 C C . ARG A 1 718 ? -34.959 -6.762 37.854 1.00 81.12 718 ARG A C 1
ATOM 5696 O O . ARG A 1 718 ? -35.717 -5.853 37.523 1.00 81.12 718 ARG A O 1
ATOM 5703 N N . SER A 1 719 ? -33.669 -6.564 38.117 1.00 80.44 719 SER A N 1
ATOM 5704 C CA . SER A 1 719 ? -33.006 -5.271 37.956 1.00 80.44 719 SER A CA 1
ATOM 5705 C C . SER A 1 719 ? -32.546 -5.085 36.508 1.00 80.44 719 SER A C 1
ATOM 5707 O O . SER A 1 719 ? -31.597 -5.729 36.055 1.00 80.44 719 SER A O 1
ATOM 5709 N N . SER A 1 720 ? -33.213 -4.193 35.768 1.00 74.56 720 SER A N 1
ATOM 5710 C CA . SER A 1 720 ? -32.827 -3.839 34.392 1.00 74.56 720 SER A CA 1
ATOM 5711 C C . SER A 1 720 ? -31.450 -3.182 34.313 1.00 74.56 720 SER A C 1
ATOM 5713 O O . SER A 1 720 ? -30.760 -3.311 33.305 1.00 74.56 720 SER A O 1
ATOM 5715 N N . ASP A 1 721 ? -31.038 -2.514 35.389 1.00 81.88 721 ASP A N 1
ATOM 5716 C CA . ASP A 1 721 ? -29.879 -1.623 35.384 1.00 81.88 721 ASP A CA 1
ATOM 5717 C C . ASP A 1 721 ? -28.593 -2.340 35.817 1.00 81.88 721 ASP A C 1
ATOM 5719 O O . ASP A 1 721 ? -27.498 -1.801 35.654 1.00 81.88 721 ASP A O 1
ATOM 5723 N N . PHE A 1 722 ? -28.693 -3.570 36.336 1.00 84.75 722 PHE A N 1
ATOM 5724 C CA . PHE A 1 722 ? -27.537 -4.322 36.831 1.00 84.75 722 PHE A CA 1
ATOM 5725 C C . PHE A 1 722 ? -26.465 -4.504 35.750 1.00 84.75 722 PHE A C 1
ATOM 5727 O O . PHE A 1 722 ? -25.303 -4.184 35.971 1.00 84.75 722 PHE A O 1
ATOM 5734 N N . MET A 1 723 ? -26.847 -4.931 34.543 1.00 79.00 723 MET A N 1
ATOM 5735 C CA . MET A 1 723 ? -25.882 -5.136 33.453 1.00 79.00 723 MET A CA 1
ATOM 5736 C C . MET A 1 723 ? -25.250 -3.826 32.966 1.00 79.00 723 MET A C 1
ATOM 5738 O O . MET A 1 723 ? -24.092 -3.825 32.558 1.00 79.00 723 MET A O 1
ATOM 5742 N N . ALA A 1 724 ? -25.989 -2.715 33.045 1.00 79.12 724 ALA A N 1
ATOM 5743 C CA . ALA A 1 724 ? -25.513 -1.388 32.659 1.00 79.12 724 ALA A CA 1
ATOM 5744 C C . ALA A 1 724 ? -24.612 -0.734 33.721 1.00 79.12 724 ALA A C 1
ATOM 5746 O O . ALA A 1 724 ? -23.948 0.252 33.429 1.00 79.12 724 ALA A O 1
ATOM 5747 N N . THR A 1 725 ? -24.595 -1.253 34.952 1.00 82.50 725 THR A N 1
ATOM 5748 C CA . THR A 1 725 ? -23.822 -0.690 36.074 1.00 82.50 725 THR A CA 1
ATOM 5749 C C . THR A 1 725 ? -22.688 -1.603 36.538 1.00 82.50 725 THR A C 1
ATOM 5751 O O . THR A 1 725 ? -21.696 -1.117 37.076 1.00 82.50 725 THR A O 1
ATOM 5754 N N . PHE A 1 726 ? -22.784 -2.911 36.288 1.00 86.12 726 PHE A N 1
ATOM 5755 C CA . PHE A 1 726 ? -21.759 -3.908 36.599 1.00 86.12 726 PHE A CA 1
ATOM 5756 C C . PHE A 1 726 ? -20.813 -4.123 35.402 1.00 86.12 726 PHE A C 1
ATOM 5758 O O . PHE A 1 726 ? -20.755 -5.202 34.799 1.00 86.12 726 PHE A O 1
ATOM 5765 N N . HIS A 1 727 ? -20.095 -3.065 35.012 1.00 84.50 727 HIS A N 1
ATOM 5766 C CA . HIS A 1 727 ? -19.077 -3.126 33.962 1.00 84.50 727 HIS A CA 1
ATOM 5767 C C . HIS A 1 727 ? -17.906 -2.162 34.218 1.00 84.50 727 HIS A C 1
ATOM 5769 O O . HIS A 1 727 ? -18.051 -1.152 34.906 1.00 84.50 727 HIS A O 1
ATOM 5775 N N . ILE A 1 728 ? -16.751 -2.438 33.609 1.00 82.19 728 ILE A N 1
ATOM 5776 C CA . ILE A 1 728 ? -15.584 -1.543 33.551 1.00 82.19 728 ILE A CA 1
ATOM 5777 C C . ILE A 1 728 ? -15.223 -1.377 32.076 1.00 82.19 728 ILE A C 1
ATOM 5779 O O . ILE A 1 728 ? -15.060 -2.368 31.370 1.00 82.19 728 ILE A O 1
ATOM 5783 N N . ARG A 1 729 ? -15.120 -0.130 31.601 1.00 73.69 729 ARG A N 1
ATOM 5784 C CA . ARG A 1 729 ? -14.682 0.153 30.226 1.00 73.69 729 ARG A CA 1
ATOM 5785 C C . ARG A 1 729 ? -13.155 0.115 30.160 1.00 73.69 729 ARG A C 1
ATOM 5787 O O . ARG A 1 729 ? -12.493 0.651 31.051 1.00 73.69 729 ARG A O 1
ATOM 5794 N N . ILE A 1 730 ? -12.621 -0.566 29.148 1.00 59.22 730 ILE A N 1
ATOM 5795 C CA . ILE A 1 730 ? -11.191 -0.893 29.007 1.00 59.22 730 ILE A CA 1
ATOM 5796 C C . ILE A 1 730 ? -10.528 -0.068 27.918 1.00 59.22 730 ILE A C 1
ATOM 5798 O O . ILE A 1 730 ? -11.121 0.056 26.823 1.00 59.22 730 ILE A O 1
#

Nearest PDB structures (foldseek):
  8tkp-assembly1_E  TM=9.569E-01  e=8.874E-18  Caenorhabditis elegans
  6wu7-assembly1_A  TM=8.927E-01  e=1.429E-15  Homo sapiens
  3ll8-assembly2_D  TM=8.404E-01  e=7.644E-10  Homo sapiens
  3ll8-assembly3_B  TM=8.238E-01  e=5.526E-10  Homo sapiens
  7u0u-assembly1_A  TM=8.359E-01  e=3.869E-09  Aspergillus fumigatus

Foldseek 3Di:
DQAAAAAEEAFEFLSLLLVLLLVVLVVVQDDPDPVDHDQFFCVRFWDWDAAPVRDIAIAGSAAYEYEPPQCQQADLQWARYPDDPPPPPPPDDPVPDDDDDDDGHDAFPVVVVVVVPDDDDDPV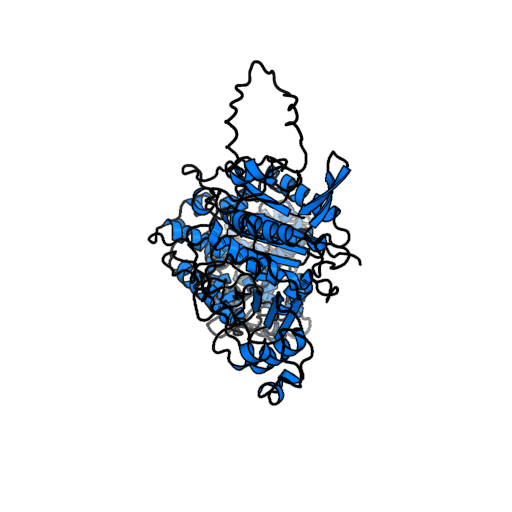PDDCLPRDPGSNNFHDGTHHSLRYDYDHVDHPPDPVDFQFAQLSLLVQCVDPVNVVSNVVSVVVSVVVRPRHQYYEYEFAQQGNRLNNSLSVLQVRCVPPVHAYEYEHEFAADQDDQDPSQLSSLLSNLLSCLSCLVRHLAYEYFAQFAASPPRNTDGFDADFWADDSNRSNQGSSQVSQQVSQACCQCGGPVCVPGGPNNVSVLQCPLNQRYWWKWKQVQQAAADPAAQLVCLVPDDDDSTTTRGYLFDDDLEAWSKEKGKEAHDQPRHADDPVPRVVVVPDPLVPDRGPVRSVVVSSPVRYYNYHYDYDYDNHFRFDDPPRDQTGHQQQDLSGHGYPDRPNDGHGTGIMMMMIIQALRVLSSLVSSLVSLVVCPDCVVVVVCVVSPNDPVNSVVSSVSSVQSSCSSNVNQDPQEDPVVLVVLVVVFVDDSVVLVVLVVVVCVLDDPPLDDSHADPCQQQPRWDALVSLCVPPVLVPPLLSVLLQQLLQDDPDPDDPDDDPRGDGNVSSSVSQRLQALRHDPLSVLVVVQSSLPPPPPQWNALVSQLSVVCSVCVNVDDPVVSSVVSVVCCVVQVPPPPRIGHSVSSSVVVVPDPCCSVPSHDDD

Secondary structure (DSSP, 8-state):
-----EEEEEESHHHHHHHHHHHHHHHHT----TTS--SB-GGGTEEEEE-TT--EEEEE-EEEEEEETSSTT--TT-SSS--PPP----SS-GGG----PPPPPPPPHHHHHHHSTT----TTS--HHHH-SSGGGG--SPPPTTTEEEEEEEETT-SSS---SHHHHHHHHHSHHHHHHHHHHHHHHHHT-SS--EEEEEEESSSTHHHHHHHHHHHHHHHH--EEEEEEEE----SPP-HHHHHHHHHHHHHHHHHHHH-SEE--EESBSS-SSS--PBPPBTTB---TT-HHHHHHHHHHHHHHHTHHHHBSTTTT--HHHHHHHH-GGG--B-EEEEESS--PBTT--HHHHHHT--S-SSEE-STT----SSS-EEEEEEES--GGGSS--TTT-TTGGGSGGGG--SHHHHHHHHHHHHSTT-EEEEEEES--EE--TTS---B-TTB-TTSPBPSS---PPP-EE-EEEEEEESTTHHHHHHHHHHHHTT-S-GGG-HHHHTTT--HHHHHHHHHHHHHHHHHHTT----SS-HHHHHHHHHHSS--HHHHHHHHHHHHHHSPTTTS-SS--HHHHHH--EEGGGGGGSHHHHT-TTHHHHHHHHHS---TT-------EE-HHHHHHHHHHHSTTS-HHHHHHHHHHHH-SS-SSSB-HHHHHHHHHHHTTT-S-HHHHHHHHHHHHHHH-SS-SSSB-HHHHHHHHHH-TTHHHHS----

Solvent-accessible surface area (backbone atoms only — not comparable to full-atom values): 39945 Å² total; per-residue (Å²): 130,89,62,55,25,36,45,36,37,28,27,22,72,64,24,35,30,21,44,31,38,32,50,34,53,52,60,74,62,65,54,90,48,85,90,59,66,59,62,57,45,59,61,28,46,30,41,82,46,67,40,96,81,72,43,84,39,71,26,68,39,46,38,38,38,38,42,36,79,51,48,57,61,56,49,62,52,33,66,52,56,94,68,70,79,72,80,72,79,66,91,56,69,75,90,78,60,88,83,85,76,78,80,79,42,77,66,34,74,64,51,50,49,69,71,46,89,83,65,87,83,62,81,86,77,64,58,61,89,78,66,54,85,42,47,61,44,68,52,67,74,47,36,49,53,73,22,43,44,68,40,78,93,40,42,58,91,34,85,89,57,60,70,51,43,24,50,61,15,36,54,48,47,70,34,64,76,50,36,52,56,52,50,51,49,51,49,58,56,54,74,69,37,94,41,66,52,31,40,38,39,33,16,20,20,44,22,7,32,9,20,32,39,28,50,50,42,41,51,48,34,74,77,64,67,51,37,28,43,33,31,42,29,46,82,46,52,67,57,80,80,49,80,67,47,56,47,26,47,52,14,33,48,52,22,50,51,46,39,58,68,43,37,46,24,33,31,46,38,24,54,22,42,46,73,60,63,36,70,44,60,65,62,80,52,96,52,42,56,74,55,58,76,40,58,73,45,38,19,41,57,54,15,52,28,52,58,36,41,49,40,58,50,25,31,56,90,49,72,83,43,42,68,48,54,57,30,57,65,37,26,61,92,76,36,33,59,34,38,34,28,36,17,61,54,31,85,44,40,64,100,53,29,48,60,57,43,61,75,70,60,80,85,76,85,53,41,52,30,16,32,35,31,66,74,69,70,48,53,27,31,33,45,37,20,39,28,29,62,49,71,80,45,39,54,65,59,84,94,69,20,74,76,49,68,79,40,83,64,59,74,44,88,42,63,65,53,38,50,50,50,48,45,66,73,65,21,49,85,37,52,76,47,79,42,74,46,51,67,46,50,69,48,51,88,84,58,70,94,31,67,36,51,29,31,31,40,74,24,28,39,47,101,50,78,64,76,48,74,56,43,26,26,21,38,32,11,29,40,35,23,37,48,45,55,18,44,28,34,46,56,51,45,57,58,51,64,71,60,84,56,67,75,76,42,52,78,46,46,80,55,68,55,49,69,68,60,54,52,48,43,56,51,49,37,51,53,51,23,35,46,41,62,69,69,52,61,62,44,53,57,71,67,58,47,51,54,50,35,75,74,40,72,42,54,69,66,52,53,53,51,51,49,52,50,58,41,66,52,40,60,95,80,72,57,67,77,49,50,51,76,66,47,32,68,65,50,58,46,53,57,77,39,53,54,68,38,78,84,38,50,82,39,74,54,41,68,46,51,53,48,65,50,54,62,74,92,63,92,85,68,100,68,72,90,68,70,33,43,22,52,55,40,51,50,51,50,50,30,52,22,30,88,76,39,56,67,70,61,41,49,53,53,48,50,56,50,52,28,74,84,72,81,74,44,40,36,64,69,26,45,43,52,53,51,38,45,76,48,73,63,74,61,53,73,69,55,43,54,53,51,40,50,50,53,43,74,76,50,35,84,86,70,83,72,39,32,46,64,69,39,47,47,56,55,52,70,72,41,83,57,49,74,82,64,60,55,57,92,130

Organism: NCBI:txid300112